Protein AF-A0A858RJ10-F1 (afdb_monomer_lite)

Foldseek 3Di:
DDDDDDDDDDDDDDDDDDDDDDDDDDDDDDDDDDDDDDDDDDDDDDPPPDPDDPPPQDLPDLVSLVVQLVVLPDPPPDDVVVSVVSNLVSLLSNCVHCVPVLLVCLLVDPDLVSLQSSLLSVCVVPVVSSVVSLVVHDLVSQQSHVLSNLLSNCLPPVPVSQVCCCDPPNQDQDCRRNHPCSLVSNCVSCLQPPLVSNLVCCPGHHHPDDSVVSNLVSLLSNLLVPVVVSVCVVCPPPDPDDPLDDLSCLLSLLSNLLSPHPVSVVVVVPDDCWAADPVGDLPIDRSLLSNLLSNCVVPLVSSQVSLVPDDQPDLNSLSVLLNSLLVCLQPPLPSSVVSLVSSVCSDRPVSSLLSLLSNLLNCCVPPVPVLLVVLVVDDLVNSLSSLLSNLLNCCVPPVPVSLVVVVVLCVDPSSVVSPLSSLLNNQFPPHHPDLDACLSVCVSPVVSLVSCDLRNLLSNCLVPVPSSLVSQLVCVVVVHDDCSLLDLRNLLNNCVRPVVCSLVSLLVRPDPVSSLSNLLSNLQNNLLPPVPVLVVSLVVHDPDSSSVSSVVSNVNNVVDDPDDDCPPDDDDDD

Sequence (574 aa):
MRTPAVILISCTAGLAAGWGSAALFKGQEEASPTSTTAAQGSAPLAPRSARPLSSQARLDDVQACKDLIKAAREEDGRHPLLRRFDLERALRRWIELDPQGAFAAAESEQSASLRADLFRMWAELDPRAALDALKRGSGALVRDVANPFFVALMARDPALAAETLKEEPWKSGKHELLGWGFQEAVARAWMKSDPQAAIASLGLAGSLTNPDDGQKEILKEWAKIDFAAAWKYQMTGKPEGQSLILTQADPLLAAGLLAGSKEALAELEALPAEAKSPFGDRFNATPRGETAKCMVDADPAAALKWAESRPEGDPLAKEILAQAASKLASSDPVKALELITESKGAGRSWEDEGVFRESFASLAASDPAKAVEMIASMEPGHRKDAMSGYLTRMFAVDVEGTLDQCRAWLADPEMKKELPEAFAVAFSWGHGAGVRNPGPVLEAFPELDDAVTGYVLATWAKSDPQASAGWIEKRLADGKPVKELEDKGVLSEIAIAEPEFAAEWVTRLADPKVQVAAAKHLAINWGSFNPEATRKWAESLPDGEAKDAAVKGIEFAGKGYPGSSSDLFGTPGP

Secondary structure (DSSP, 8-state):
--PPP------------------------------------------------GGG----SHHHHHHHHHHHHS--S--HHHHHHHHHHHHHHHHHH-HHHHHHHHHH---HHHHHHHHHHHHHH-HHHHHHHHHTS-HHHHHHHHHHHHHHHHHH-HHHHHHHTTSTTTTSSSTTSS-TTHHHHHHHHHTTT-HHHHHHHTTSTT--S-HHHHHHHHHHHHHHH-HHHHHHHHHTTSPSS-S---TTTHHHHHHHHHTT-HHHHHHHHTS-S-B--TT-GGG-B-HHHHHHHHHHHH-HHHHHHHHHTSPTT-HHHHHHHHHHHHHHTTT-HHHHHHHHHHTTS-S-HHHHHHHHHHHHHHHHHH-HHHHHHHHHHS-HHHHHHHHHHHHHHHHHH-HHHHHHHHHHHHHSHHHHHHHHHHHHHHTSTTSSSS----HHHHHH-GGGGGG--HHHHHHHHHH-HHHHHHHHHHHHHTT---GGGTSHHHHHHHHHH-HHHHHHHHHH-SSHHHHHHHHHHHHHHHHHH-HHHHHHHHHHSPSSHHHHHHHHHHHHHHT--SS-STTTS-----

pLDDT: mean 78.09, std 21.1, range [21.28, 97.0]

Organism: NCBI:txid2728835

Radius of gyration: 37.04 Å; chains: 1; bounding box: 113×60×94 Å

Structure (mmCIF, N/CA/C/O backbone):
data_AF-A0A858RJ10-F1
#
_entry.id   AF-A0A858RJ10-F1
#
loop_
_atom_site.group_PDB
_atom_site.id
_atom_site.type_symbol
_atom_site.label_atom_id
_atom_site.label_alt_id
_atom_site.label_comp_id
_atom_site.label_asym_id
_atom_site.label_entity_id
_atom_site.label_seq_id
_atom_site.pdbx_PDB_ins_code
_atom_site.Cartn_x
_atom_site.Cartn_y
_atom_site.Cartn_z
_atom_site.occupancy
_atom_site.B_iso_or_equiv
_atom_site.auth_seq_id
_atom_site.auth_comp_id
_atom_site.auth_asym_id
_atom_site.auth_atom_id
_atom_site.pdbx_PDB_model_num
ATOM 1 N N . MET A 1 1 ? 8.246 -24.160 16.275 1.00 29.52 1 MET A N 1
ATOM 2 C CA . MET A 1 1 ? 8.229 -22.688 16.381 1.00 29.52 1 MET A CA 1
ATOM 3 C C . MET A 1 1 ? 7.300 -22.158 15.301 1.00 29.52 1 MET A C 1
ATOM 5 O O . MET A 1 1 ? 7.640 -22.236 14.131 1.00 29.52 1 MET A O 1
ATOM 9 N N . ARG A 1 2 ? 6.082 -21.764 15.679 1.00 21.28 2 ARG A N 1
ATOM 10 C CA . ARG A 1 2 ? 5.094 -21.103 14.817 1.00 21.28 2 ARG A CA 1
ATOM 11 C C . ARG A 1 2 ? 4.412 -20.049 15.686 1.00 21.28 2 ARG A C 1
ATOM 13 O O . ARG A 1 2 ? 3.804 -20.401 16.691 1.00 21.28 2 ARG A O 1
ATOM 20 N N . THR A 1 3 ? 4.591 -18.784 15.341 1.00 23.17 3 THR A N 1
ATOM 21 C CA . THR A 1 3 ? 3.816 -17.644 15.841 1.00 23.17 3 THR A CA 1
ATOM 22 C C . THR A 1 3 ? 2.387 -17.741 15.292 1.00 23.17 3 THR A C 1
ATOM 24 O O . THR A 1 3 ? 2.242 -17.986 14.092 1.00 23.17 3 THR A O 1
ATOM 27 N N . PRO A 1 4 ? 1.321 -17.588 16.100 1.00 26.27 4 PRO A N 1
ATOM 28 C CA . PRO A 1 4 ? -0.018 -17.429 15.555 1.00 26.27 4 PRO A CA 1
ATOM 29 C C . PRO A 1 4 ? -0.300 -15.948 15.277 1.00 26.27 4 PRO A C 1
ATOM 31 O O . PRO A 1 4 ? 0.019 -15.070 16.078 1.00 26.27 4 PRO A O 1
ATOM 34 N N . ALA A 1 5 ? -0.884 -15.703 14.107 1.00 22.36 5 ALA A N 1
ATOM 35 C CA . ALA A 1 5 ? -1.358 -14.411 13.642 1.00 22.36 5 ALA A CA 1
ATOM 36 C C . ALA A 1 5 ? -2.517 -13.892 14.512 1.00 22.36 5 ALA A C 1
ATOM 38 O O . ALA A 1 5 ? -3.413 -14.648 14.891 1.00 22.36 5 ALA A O 1
ATOM 39 N N . VAL A 1 6 ? -2.494 -12.590 14.799 1.00 24.36 6 VAL A N 1
ATOM 40 C CA . VAL A 1 6 ? -3.585 -11.851 15.442 1.00 24.36 6 VAL A CA 1
ATOM 41 C C . VAL A 1 6 ? -4.701 -11.663 14.413 1.00 24.36 6 VAL A C 1
ATOM 43 O O . VAL A 1 6 ? -4.523 -10.959 13.424 1.00 24.36 6 VAL A O 1
ATOM 46 N N . ILE A 1 7 ? -5.846 -12.309 14.635 1.00 21.75 7 ILE A N 1
ATOM 47 C CA . ILE A 1 7 ? -7.085 -12.064 13.889 1.00 21.75 7 ILE A CA 1
ATOM 48 C C . ILE A 1 7 ? -7.902 -11.059 14.707 1.00 21.75 7 ILE A C 1
ATOM 50 O O . ILE A 1 7 ? -8.427 -11.394 15.768 1.00 21.75 7 ILE A O 1
ATOM 54 N N . LEU A 1 8 ? -7.987 -9.823 14.216 1.00 22.78 8 LEU A N 1
ATOM 55 C CA . LEU A 1 8 ? -8.939 -8.815 14.678 1.00 22.78 8 LEU A CA 1
ATOM 56 C C . LEU A 1 8 ? -10.338 -9.219 14.197 1.00 22.78 8 LEU A C 1
ATOM 58 O O . LEU A 1 8 ? -10.655 -9.099 13.017 1.00 22.78 8 LEU A O 1
ATOM 62 N N . ILE A 1 9 ? -11.170 -9.723 15.107 1.00 23.12 9 ILE A N 1
ATOM 63 C CA . ILE A 1 9 ? -12.597 -9.936 14.847 1.00 23.12 9 ILE A CA 1
ATOM 64 C C . ILE A 1 9 ? -13.327 -8.648 15.229 1.00 23.12 9 ILE A C 1
ATOM 66 O O . ILE A 1 9 ? -13.448 -8.327 16.412 1.00 23.12 9 ILE A O 1
ATOM 70 N N . SER A 1 10 ? -13.820 -7.915 14.230 1.00 22.67 10 SER A N 1
ATOM 71 C CA . SER A 1 10 ? -14.829 -6.882 14.444 1.00 22.67 10 SER A CA 1
ATOM 72 C C . SER A 1 10 ? -16.179 -7.559 14.700 1.00 22.67 10 SER A C 1
ATOM 74 O O . SER A 1 10 ? -16.673 -8.345 13.896 1.00 22.67 10 SER A O 1
ATOM 76 N N . CYS A 1 11 ? -16.780 -7.267 15.851 1.00 22.94 11 CYS A N 1
ATOM 77 C CA . CYS A 1 11 ? -18.176 -7.589 16.128 1.00 22.94 11 CYS A CA 1
ATOM 78 C C . CYS A 1 11 ? -18.882 -6.306 16.565 1.00 22.94 11 CYS A C 1
ATOM 80 O O . CYS A 1 11 ? -18.719 -5.832 17.689 1.00 22.94 11 CYS A O 1
ATOM 82 N N . THR A 1 12 ? -19.664 -5.741 15.650 1.00 26.17 12 THR A N 1
ATOM 83 C CA . THR A 1 12 ? -20.635 -4.672 15.881 1.00 26.17 12 THR A CA 1
ATOM 84 C C . THR A 1 12 ? -21.983 -5.266 16.304 1.00 26.17 12 THR A C 1
ATOM 86 O O . THR A 1 12 ? -22.599 -6.006 15.548 1.00 26.17 12 THR A O 1
ATOM 89 N N . ALA A 1 13 ? -22.432 -4.934 17.519 1.00 23.55 13 ALA A N 1
ATOM 90 C CA . ALA A 1 13 ? -23.823 -4.869 18.016 1.00 23.55 13 ALA A CA 1
ATOM 91 C C . ALA A 1 13 ? -23.725 -4.656 19.543 1.00 23.55 13 ALA A C 1
ATOM 93 O O . ALA A 1 13 ? -22.997 -5.384 20.204 1.00 23.55 13 ALA A O 1
ATOM 94 N N . GLY A 1 14 ? -24.341 -3.696 20.231 1.00 23.08 14 GLY A N 1
ATOM 95 C CA . GLY A 1 14 ? -25.515 -2.859 19.995 1.00 23.08 14 GLY A CA 1
ATOM 96 C C . GLY A 1 14 ? -26.311 -2.865 21.312 1.00 23.08 14 GLY A C 1
ATOM 97 O O . GLY A 1 14 ? -26.644 -3.954 21.762 1.00 23.08 14 GLY A O 1
ATOM 98 N N . LEU A 1 15 ? -26.525 -1.699 21.952 1.00 23.39 15 LEU A N 1
ATOM 99 C CA . LEU A 1 15 ? -27.526 -1.365 23.008 1.00 23.39 15 LEU A CA 1
ATOM 100 C C . LEU A 1 15 ? -27.187 0.044 23.575 1.00 23.39 15 LEU A C 1
ATOM 102 O O . LEU A 1 15 ? -26.184 0.202 24.264 1.00 23.39 15 LEU A O 1
ATOM 106 N N . ALA A 1 16 ? -27.784 1.121 23.035 1.00 24.91 16 ALA A N 1
ATOM 107 C CA . ALA A 1 16 ? -28.979 1.858 23.522 1.00 24.91 16 ALA A CA 1
ATOM 108 C C . ALA A 1 16 ? -28.756 2.569 24.886 1.00 24.91 16 ALA A C 1
ATOM 110 O O . ALA A 1 16 ? -28.567 1.905 25.898 1.00 24.91 16 ALA A O 1
ATOM 111 N N . ALA A 1 17 ? -28.597 3.905 24.951 1.00 26.77 17 ALA A N 1
ATOM 112 C CA . ALA A 1 17 ? -29.660 4.937 25.039 1.00 26.77 17 ALA A CA 1
ATOM 113 C C . ALA A 1 17 ? -30.788 4.537 26.013 1.00 26.77 17 ALA A C 1
ATOM 115 O O . ALA A 1 17 ? -31.374 3.477 25.854 1.00 26.77 17 ALA A O 1
ATOM 116 N N . GLY A 1 18 ? -31.220 5.277 27.029 1.00 25.23 18 GLY A N 1
ATOM 117 C CA . GLY A 1 18 ? -31.077 6.663 27.467 1.00 25.23 18 GLY A CA 1
ATOM 118 C C . GLY A 1 18 ? -32.297 6.889 28.379 1.00 25.23 18 GLY A C 1
ATOM 119 O O . GLY A 1 18 ? -33.404 6.516 28.001 1.00 25.23 18 GLY A O 1
ATOM 120 N N . TRP A 1 19 ? -32.118 7.375 29.608 1.00 22.08 19 TRP A N 1
ATOM 121 C CA . TRP A 1 19 ? -33.226 7.604 30.549 1.00 22.08 19 TRP A CA 1
ATOM 122 C C . TRP A 1 19 ? -33.520 9.101 30.634 1.00 22.08 19 TRP A C 1
ATOM 124 O O . TRP A 1 19 ? -32.643 9.886 30.982 1.00 22.08 19 TRP A O 1
ATOM 134 N N . GLY A 1 20 ? -34.761 9.480 30.327 1.00 23.38 20 GLY A N 1
ATOM 135 C CA . GLY A 1 20 ? -35.236 10.858 30.394 1.00 23.38 20 GLY A CA 1
ATOM 136 C C . GLY A 1 20 ? -36.762 10.953 30.392 1.00 23.38 20 GLY A C 1
ATOM 137 O O . GLY A 1 20 ? -37.367 11.116 29.345 1.00 23.38 20 GLY A O 1
ATOM 138 N N . SER A 1 21 ? -37.317 10.892 31.603 1.00 24.97 21 SER A N 1
ATOM 139 C CA . SER A 1 21 ? -38.508 11.595 32.114 1.00 24.97 21 SER A CA 1
ATOM 140 C C . SER A 1 21 ? -39.939 11.292 31.626 1.00 24.97 21 SER A C 1
ATOM 142 O O . SER A 1 21 ? -40.267 11.162 30.455 1.00 24.97 21 SER A O 1
ATOM 144 N N . ALA A 1 22 ? -40.795 11.237 32.650 1.00 24.56 22 ALA A N 1
ATOM 145 C CA . ALA A 1 22 ? -42.207 10.892 32.730 1.00 24.56 22 ALA A CA 1
ATOM 146 C C . ALA A 1 22 ? -43.238 11.880 32.131 1.00 24.56 22 ALA A C 1
ATOM 148 O O . ALA A 1 22 ? -43.023 13.087 32.090 1.00 24.56 22 ALA A O 1
ATOM 149 N N . ALA A 1 23 ? -44.429 11.293 31.921 1.00 25.61 23 ALA A N 1
ATOM 150 C CA . ALA A 1 23 ? -45.795 11.817 32.099 1.00 25.61 23 ALA A CA 1
ATOM 151 C C . ALA A 1 23 ? -46.463 12.615 30.959 1.00 25.61 23 ALA A C 1
ATOM 153 O O . ALA A 1 23 ? -46.126 13.765 30.714 1.00 25.61 23 ALA A O 1
ATOM 154 N N . LEU A 1 24 ? -47.560 12.068 30.401 1.00 24.11 24 LEU A N 1
ATOM 155 C CA . LEU A 1 24 ? -48.937 12.502 30.713 1.00 24.11 24 LEU A CA 1
ATOM 156 C C . LEU A 1 24 ? -50.022 11.676 29.979 1.00 24.11 24 LEU A C 1
ATOM 158 O O . LEU A 1 24 ? -49.868 11.223 28.853 1.00 24.11 24 LEU A O 1
ATOM 162 N N . PHE A 1 25 ? -51.128 11.514 30.701 1.00 22.20 25 PHE A N 1
ATOM 163 C CA . PHE A 1 25 ? -52.436 10.917 30.404 1.00 22.20 25 PHE A CA 1
ATOM 164 C C . PHE A 1 25 ? -53.111 11.325 29.072 1.00 22.20 25 PHE A C 1
ATOM 166 O O . PHE A 1 25 ? -53.244 12.517 28.809 1.00 22.20 25 PHE A O 1
ATOM 173 N N . LYS A 1 26 ? -53.746 10.368 28.372 1.00 24.48 26 LYS A N 1
ATOM 174 C CA . LYS A 1 26 ? -55.220 10.206 28.210 1.00 24.48 26 LYS A CA 1
ATOM 175 C C . LYS A 1 26 ? -55.523 9.158 27.131 1.00 24.48 26 LYS A C 1
ATOM 177 O O . LYS A 1 26 ? -54.857 9.111 26.107 1.00 24.48 26 LYS A O 1
ATOM 182 N N . GLY A 1 27 ? -56.504 8.302 27.412 1.00 23.50 27 GLY A N 1
ATOM 183 C CA . GLY A 1 27 ? -56.839 7.146 26.585 1.00 23.50 27 GLY A CA 1
ATOM 184 C C . GLY A 1 27 ? -57.765 7.436 25.413 1.00 23.50 27 GLY A C 1
ATOM 185 O O . GLY A 1 27 ? -58.259 8.548 25.270 1.00 23.50 27 GLY A O 1
ATOM 186 N N . GLN A 1 28 ? -58.035 6.383 24.646 1.00 24.23 28 GLN A N 1
ATOM 187 C CA . GLN A 1 28 ? -59.287 6.183 23.931 1.00 24.23 28 GLN A CA 1
ATOM 188 C C . GLN A 1 28 ? -59.486 4.691 23.640 1.00 24.23 28 GLN A C 1
ATOM 190 O O . GLN A 1 28 ? -58.552 3.976 23.279 1.00 24.23 28 GLN A O 1
ATOM 195 N N . GLU A 1 29 ? -60.719 4.253 23.882 1.00 23.12 29 GLU A N 1
ATOM 196 C CA . GLU A 1 29 ? -61.328 3.019 23.398 1.00 23.12 29 GLU A CA 1
ATOM 197 C C . GLU A 1 29 ? -61.286 2.968 21.864 1.00 23.12 29 GLU A C 1
ATOM 199 O O . GLU A 1 29 ? -61.443 4.001 21.223 1.00 23.12 29 GLU A O 1
ATOM 204 N N . GLU A 1 30 ? -61.111 1.780 21.279 1.00 24.62 30 GLU A N 1
ATOM 205 C CA . GLU A 1 30 ? -62.138 1.123 20.450 1.00 24.62 30 GLU A CA 1
ATOM 206 C C . GLU A 1 30 ? -61.581 -0.052 19.620 1.00 24.62 30 GLU A C 1
ATOM 208 O O . GLU A 1 30 ? -60.498 -0.006 19.045 1.00 24.62 30 GLU A O 1
ATOM 213 N N . ALA A 1 31 ? -62.425 -1.086 19.554 1.00 25.12 31 ALA A N 1
ATOM 214 C CA . ALA A 1 31 ? -62.632 -2.030 18.456 1.00 25.12 31 ALA A CA 1
ATOM 215 C C . ALA A 1 31 ? -61.519 -3.024 18.049 1.00 25.12 31 ALA A C 1
ATOM 217 O O . ALA A 1 31 ? -60.597 -2.746 17.289 1.00 25.12 31 ALA A O 1
ATOM 218 N N . SER A 1 32 ? -61.755 -4.286 18.430 1.00 23.97 32 SER A N 1
ATOM 219 C CA . SER A 1 32 ? -61.377 -5.464 17.634 1.00 23.97 32 SER A CA 1
ATOM 220 C C . SER A 1 32 ? -62.085 -5.464 16.263 1.00 23.97 32 SER A C 1
ATOM 222 O O . SER A 1 32 ? -63.113 -4.803 16.107 1.00 23.97 32 SER A O 1
ATOM 224 N N . PRO A 1 33 ? -61.635 -6.299 15.305 1.00 31.80 33 PRO A N 1
ATOM 225 C CA . PRO A 1 33 ? -62.393 -7.538 15.116 1.00 31.80 33 PRO A CA 1
ATOM 226 C C . PRO A 1 33 ? -61.543 -8.787 14.796 1.00 31.80 33 PRO A C 1
ATOM 228 O O . PRO A 1 33 ? -60.660 -8.792 13.948 1.00 31.80 33 PRO A O 1
ATOM 231 N N . THR A 1 34 ? -61.889 -9.862 15.508 1.00 25.53 34 THR A N 1
ATOM 232 C CA . THR A 1 34 ? -62.089 -11.250 15.050 1.00 25.53 34 THR A CA 1
ATOM 233 C C . THR A 1 34 ? -61.221 -11.833 13.924 1.00 25.53 34 THR A C 1
ATOM 235 O O . THR A 1 34 ? -61.399 -11.506 12.754 1.00 25.53 34 THR A O 1
ATOM 238 N N . SER A 1 35 ? -60.522 -12.929 14.231 1.00 26.28 35 SER A N 1
ATOM 239 C CA . SER A 1 35 ? -60.762 -14.178 13.494 1.00 26.28 35 SER A CA 1
ATOM 240 C C . SER A 1 35 ? -60.535 -15.405 14.381 1.00 26.28 35 SER A C 1
ATOM 242 O O . SER A 1 35 ? -59.590 -15.504 15.159 1.00 26.28 35 SER A O 1
ATOM 244 N N . THR A 1 36 ? -61.509 -16.298 14.290 1.00 25.34 36 THR A N 1
ATOM 245 C CA . THR A 1 36 ? -61.700 -17.532 15.041 1.00 25.34 36 THR A CA 1
ATOM 246 C C . THR A 1 36 ? -60.971 -18.673 14.340 1.00 25.34 36 THR A C 1
ATOM 248 O O . THR A 1 36 ? -61.189 -18.884 13.149 1.00 25.34 36 THR A O 1
ATOM 251 N N . THR A 1 37 ? -60.210 -19.500 15.057 1.00 27.81 37 THR A N 1
ATOM 252 C CA . THR A 1 37 ? -60.074 -20.922 14.693 1.00 27.81 37 THR A CA 1
ATOM 253 C C . THR A 1 37 ? -59.898 -21.767 15.952 1.00 27.81 37 THR A C 1
ATOM 255 O O . THR A 1 37 ? -59.220 -21.379 16.899 1.00 27.81 37 THR A O 1
ATOM 258 N N . ALA A 1 38 ? -60.623 -22.880 15.981 1.00 28.36 38 ALA A N 1
ATOM 259 C CA . ALA A 1 38 ? -60.980 -23.644 17.161 1.00 28.36 38 ALA A CA 1
ATOM 260 C C . ALA A 1 38 ? -59.946 -24.710 17.578 1.00 28.36 38 ALA A C 1
ATOM 262 O O . ALA A 1 38 ? -59.343 -25.374 16.743 1.00 28.36 38 ALA A O 1
ATOM 263 N N . ALA A 1 39 ? -59.838 -24.855 18.903 1.00 27.84 39 ALA A N 1
ATOM 264 C CA . ALA A 1 39 ? -59.723 -26.055 19.740 1.00 27.84 39 ALA A CA 1
ATOM 265 C C . ALA A 1 39 ? -59.071 -27.350 19.209 1.00 27.84 39 ALA A C 1
ATOM 267 O O . ALA A 1 39 ? -59.611 -27.995 18.318 1.00 27.84 39 ALA A O 1
ATOM 268 N N . GLN A 1 40 ? -58.092 -27.851 19.978 1.00 28.56 40 GLN A N 1
ATOM 269 C CA . GLN A 1 40 ? -58.024 -29.242 20.463 1.00 28.56 40 GLN A CA 1
ATOM 270 C C . GLN A 1 40 ? -57.313 -29.276 21.840 1.00 28.56 40 GLN A C 1
ATOM 272 O O . GLN A 1 40 ? -56.265 -28.659 22.014 1.00 28.56 40 GLN A O 1
ATOM 277 N N . GLY A 1 41 ? -57.933 -29.936 22.834 1.00 26.30 41 GLY A N 1
ATOM 278 C CA . GLY A 1 41 ? -57.387 -30.184 24.186 1.00 26.30 41 GLY A CA 1
ATOM 279 C C . GLY A 1 41 ? -56.197 -31.161 24.168 1.00 26.30 41 GLY A C 1
ATOM 280 O O . GLY A 1 41 ? -55.888 -31.730 23.132 1.00 26.30 41 GLY A O 1
ATOM 281 N N . SER A 1 42 ? -55.466 -31.450 25.246 1.00 26.12 42 SER A N 1
ATOM 282 C CA . SER A 1 42 ? -55.833 -31.533 26.661 1.00 26.12 42 SER A CA 1
ATOM 283 C C . SER A 1 42 ? -54.554 -31.693 27.505 1.00 26.12 42 SER A C 1
ATOM 285 O O . SER A 1 42 ? -53.706 -32.494 27.128 1.00 26.12 42 SER A O 1
ATOM 287 N N . ALA A 1 43 ? -54.443 -31.006 28.650 1.00 29.28 43 ALA A N 1
ATOM 288 C CA . ALA A 1 43 ? -53.913 -31.513 29.935 1.00 29.28 43 ALA A CA 1
ATOM 289 C C . ALA A 1 43 ? -53.794 -30.347 30.943 1.00 29.28 43 ALA A C 1
ATOM 291 O O . ALA A 1 43 ? -53.316 -29.273 30.568 1.00 29.28 43 ALA A O 1
ATOM 292 N N . PRO A 1 44 ? -54.208 -30.512 32.213 1.00 28.97 44 PRO A N 1
ATOM 293 C CA . PRO A 1 44 ? -54.138 -29.440 33.194 1.00 28.97 44 PRO A CA 1
ATOM 294 C C . PRO A 1 44 ? -52.684 -29.256 33.636 1.00 28.97 44 PRO A C 1
ATOM 296 O O . PRO A 1 44 ? -52.101 -30.122 34.288 1.00 28.97 44 PRO A O 1
ATOM 299 N N . LEU A 1 45 ? -52.094 -28.111 33.295 1.00 28.95 45 LEU A N 1
ATOM 300 C CA . LEU A 1 45 ? -50.892 -27.641 33.969 1.00 28.95 45 LEU A CA 1
ATOM 301 C C . LEU A 1 45 ? -51.235 -27.484 35.455 1.00 28.95 45 LEU A C 1
ATOM 303 O O . LEU A 1 45 ? -52.088 -26.675 35.822 1.00 28.95 45 LEU A O 1
ATOM 307 N N . ALA A 1 46 ? -50.576 -28.287 36.293 1.00 29.77 46 ALA A N 1
ATOM 308 C CA . ALA A 1 46 ? -50.506 -28.091 37.736 1.00 29.77 46 ALA A CA 1
ATOM 309 C C . ALA A 1 46 ? -50.247 -26.604 38.041 1.00 29.77 46 ALA A C 1
ATOM 311 O O . ALA A 1 46 ? -49.569 -25.943 37.244 1.00 29.77 46 ALA A O 1
ATOM 312 N N . PRO A 1 47 ? -50.765 -26.052 39.155 1.00 27.77 47 PRO A N 1
ATOM 313 C CA . PRO A 1 47 ? -50.609 -24.636 39.435 1.00 27.77 47 PRO A CA 1
ATOM 314 C C . PRO A 1 47 ? -49.114 -24.331 39.482 1.00 27.77 47 PRO A C 1
ATOM 316 O O . PRO A 1 47 ? -48.412 -24.745 40.403 1.00 27.77 47 PRO A O 1
ATOM 319 N N . ARG A 1 48 ? -48.619 -23.622 38.458 1.00 33.06 48 ARG A N 1
ATOM 320 C CA . ARG A 1 48 ? -47.344 -22.920 38.533 1.00 33.06 48 ARG A CA 1
ATOM 321 C C . ARG A 1 48 ? -47.494 -22.014 39.737 1.00 33.06 48 ARG A C 1
ATOM 323 O O . ARG A 1 48 ? -48.206 -21.015 39.672 1.00 33.06 48 ARG A O 1
ATOM 330 N N . SER A 1 49 ? -46.884 -22.418 40.846 1.00 30.88 49 SER A N 1
ATOM 331 C CA . SER A 1 49 ? -46.699 -21.574 42.008 1.00 30.88 49 SER A CA 1
ATOM 332 C C . SER A 1 49 ? -46.133 -20.261 41.491 1.00 30.88 49 SER A C 1
ATOM 334 O O . SER A 1 49 ? -44.990 -20.207 41.029 1.00 30.88 49 SER A O 1
ATOM 336 N N . ALA A 1 50 ? -46.962 -19.225 41.497 1.00 35.56 50 ALA A N 1
ATOM 337 C CA . ALA A 1 50 ? -46.506 -17.871 41.315 1.00 35.56 50 ALA A CA 1
ATOM 338 C C . ALA A 1 50 ? -45.449 -17.627 42.399 1.00 35.56 50 ALA A C 1
ATOM 340 O O . ALA A 1 50 ? -45.776 -17.550 43.580 1.00 35.56 50 ALA A O 1
ATOM 341 N N . ARG A 1 51 ? -44.175 -17.555 42.010 1.00 35.09 51 ARG A N 1
ATOM 342 C CA . ARG A 1 51 ? -43.172 -16.798 42.758 1.00 35.09 51 ARG A CA 1
ATOM 343 C C . ARG A 1 51 ? -43.071 -15.442 42.071 1.00 35.09 51 ARG A C 1
ATOM 345 O O . ARG A 1 51 ? -42.432 -15.359 41.022 1.00 35.09 51 ARG A O 1
ATOM 352 N N . PRO A 1 52 ? -43.713 -14.386 42.591 1.00 35.59 52 PRO A N 1
ATOM 353 C CA . PRO A 1 52 ? -43.455 -13.046 42.108 1.00 35.59 52 PRO A CA 1
ATOM 354 C C . PRO A 1 52 ? -42.125 -12.536 42.692 1.00 35.59 52 PRO A C 1
ATOM 356 O O . PRO A 1 52 ? -41.880 -12.671 43.887 1.00 35.59 52 PRO A O 1
ATOM 359 N N . LEU A 1 53 ? -41.345 -11.877 41.826 1.00 40.53 53 LEU A N 1
ATOM 360 C CA . LEU A 1 53 ? -40.450 -10.740 42.105 1.00 40.53 53 LEU A CA 1
ATOM 361 C C . LEU A 1 53 ? -39.106 -11.016 42.816 1.00 40.53 53 LEU A C 1
ATOM 363 O O . LEU A 1 53 ? -38.947 -10.743 44.003 1.00 40.53 53 LEU A O 1
ATOM 367 N N . SER A 1 54 ? -38.068 -11.394 42.052 1.00 51.38 54 SER A N 1
ATOM 368 C CA . SER A 1 54 ? -36.671 -11.346 42.539 1.00 51.38 54 SER A CA 1
ATOM 369 C C . SER A 1 54 ? -36.168 -9.918 42.814 1.00 51.38 54 SER A C 1
ATOM 371 O O . SER A 1 54 ? -35.253 -9.728 43.608 1.00 51.38 54 SER A O 1
ATOM 373 N N . SER A 1 55 ? -36.818 -8.888 42.259 1.00 48.97 55 SER A N 1
ATOM 374 C CA . SER A 1 55 ? -36.402 -7.489 42.421 1.00 48.97 55 SER A CA 1
ATOM 375 C C . SER A 1 55 ? -36.660 -6.893 43.816 1.00 48.97 55 SER A C 1
ATOM 377 O O . SER A 1 55 ? -36.087 -5.853 44.140 1.00 48.97 55 SER A O 1
ATOM 379 N N . GLN A 1 56 ? -37.458 -7.541 44.676 1.00 56.88 56 GLN A N 1
ATOM 380 C CA . GLN A 1 56 ? -37.829 -7.030 46.009 1.00 56.88 56 GLN A CA 1
ATOM 381 C C . GLN A 1 56 ? -37.238 -7.812 47.190 1.00 56.88 56 GLN A C 1
ATOM 383 O O . GLN A 1 56 ? -37.534 -7.474 48.338 1.00 56.88 56 GLN A O 1
ATOM 388 N N . ALA A 1 57 ? -36.394 -8.823 46.950 1.00 64.94 57 ALA A N 1
ATOM 389 C CA . ALA A 1 57 ? -35.741 -9.540 48.042 1.00 64.94 57 ALA A CA 1
ATOM 390 C C . ALA A 1 57 ? -34.957 -8.548 48.919 1.00 64.94 57 ALA A C 1
ATOM 392 O O . ALA A 1 57 ? -34.134 -7.763 48.424 1.00 64.94 57 ALA A O 1
ATOM 393 N N . ARG A 1 58 ? -35.270 -8.537 50.218 1.00 76.19 58 ARG A N 1
ATOM 394 C CA . ARG A 1 58 ? -34.519 -7.765 51.203 1.00 76.19 58 ARG A CA 1
ATOM 395 C C . ARG A 1 58 ? -33.220 -8.503 51.497 1.00 76.19 58 ARG A C 1
ATOM 397 O O . ARG A 1 58 ? -33.232 -9.685 51.824 1.00 76.19 58 ARG A O 1
ATOM 404 N N . LEU A 1 59 ? -32.107 -7.801 51.330 1.00 85.88 59 LEU A N 1
ATOM 405 C CA . LEU A 1 59 ? -30.759 -8.314 51.558 1.00 85.88 59 LEU A CA 1
ATOM 406 C C . LEU A 1 59 ? -30.285 -7.820 52.928 1.00 85.88 59 LEU A C 1
ATOM 408 O O . LEU A 1 59 ? -29.373 -6.994 53.043 1.00 85.88 59 LEU A O 1
ATOM 412 N N . ASP A 1 60 ? -31.021 -8.260 53.947 1.00 86.06 60 ASP A N 1
ATOM 413 C CA . ASP A 1 60 ? -30.882 -7.780 55.323 1.00 86.06 60 ASP A CA 1
ATOM 414 C C . ASP A 1 60 ? -29.707 -8.460 56.047 1.00 86.06 60 ASP A C 1
ATOM 416 O O . ASP A 1 60 ? -29.133 -7.872 56.961 1.00 86.06 60 ASP A O 1
ATOM 420 N N . ASP A 1 61 ? -29.304 -9.653 55.599 1.00 91.25 61 ASP A N 1
ATOM 421 C CA . ASP A 1 61 ? -28.185 -10.417 56.148 1.00 91.25 61 ASP A CA 1
ATOM 422 C C . ASP A 1 61 ? -27.324 -11.098 55.062 1.00 91.25 61 ASP A C 1
ATOM 424 O O . ASP A 1 61 ? -27.637 -11.103 53.864 1.00 91.25 61 ASP A O 1
ATOM 428 N N . VAL A 1 62 ? -26.194 -11.667 55.496 1.00 91.56 62 VAL A N 1
ATOM 429 C CA . VAL A 1 62 ? -25.215 -12.341 54.628 1.00 91.56 62 VAL A CA 1
ATOM 430 C C . VAL A 1 62 ? -25.797 -13.591 53.960 1.00 91.56 62 VAL A C 1
ATOM 432 O O . VAL A 1 62 ? -25.436 -13.900 52.823 1.00 91.56 62 VAL A O 1
ATOM 435 N N . GLN A 1 63 ? -26.693 -14.320 54.630 1.00 90.69 63 GLN A N 1
ATOM 436 C CA . GLN A 1 63 ? -27.252 -15.558 54.088 1.00 90.69 63 GLN A CA 1
ATOM 437 C C . GLN A 1 63 ? -28.214 -15.259 52.935 1.00 90.69 63 GLN A C 1
ATOM 439 O O . GLN A 1 63 ? -28.108 -15.883 51.881 1.00 90.69 63 GLN A O 1
ATOM 444 N N . ALA A 1 64 ? -29.055 -14.234 53.079 1.00 90.50 64 ALA A N 1
ATOM 445 C CA . ALA A 1 64 ? -29.926 -13.745 52.016 1.00 90.50 64 ALA A CA 1
ATOM 446 C C . ALA A 1 64 ? -29.129 -13.324 50.768 1.00 90.50 64 ALA A C 1
ATOM 448 O O . ALA A 1 64 ? -29.549 -13.586 49.638 1.00 90.50 64 ALA A O 1
ATOM 449 N N . CYS A 1 65 ? -27.947 -12.725 50.955 1.00 91.31 65 CYS A N 1
ATOM 450 C CA . CYS A 1 65 ? -27.049 -12.393 49.849 1.00 91.31 65 CYS A CA 1
ATOM 451 C C . CYS A 1 65 ? -26.507 -13.650 49.152 1.00 91.31 65 CYS A C 1
ATOM 453 O O . CYS A 1 65 ? -26.566 -13.741 47.926 1.00 91.31 65 CYS A O 1
ATOM 455 N N . LYS A 1 66 ? -26.025 -14.641 49.912 1.00 91.19 66 LYS A N 1
ATOM 456 C CA . LYS A 1 66 ? -25.512 -15.911 49.364 1.00 91.19 66 LYS A CA 1
ATOM 457 C C . LYS A 1 66 ? -26.580 -16.687 48.595 1.00 91.19 66 LYS A C 1
ATOM 459 O O . LYS A 1 66 ? -26.297 -17.212 47.517 1.00 91.19 66 LYS A O 1
ATOM 464 N N . ASP A 1 67 ? -27.804 -16.715 49.111 1.00 90.69 67 ASP A N 1
ATOM 465 C CA . ASP A 1 67 ? -28.933 -17.384 48.466 1.00 90.69 67 ASP A CA 1
ATOM 466 C C . ASP A 1 67 ? -29.289 -16.709 47.135 1.00 90.69 67 ASP A C 1
ATOM 468 O O . ASP A 1 67 ? -29.511 -17.397 46.134 1.00 90.69 67 ASP A O 1
ATOM 472 N N . LEU A 1 68 ? -29.270 -15.369 47.085 1.00 90.75 68 LEU A N 1
ATOM 473 C CA . LEU A 1 68 ? -29.517 -14.630 45.847 1.00 90.75 68 LEU A CA 1
ATOM 474 C C . LEU A 1 68 ? -28.385 -14.811 44.826 1.00 90.75 68 LEU A C 1
ATOM 476 O O . LEU A 1 68 ? -28.672 -14.996 43.645 1.00 90.75 68 LEU A O 1
ATOM 480 N N . ILE A 1 69 ? -27.120 -14.834 45.260 1.00 91.06 69 ILE A N 1
ATOM 481 C CA . ILE A 1 69 ? -25.969 -15.140 44.389 1.00 91.06 69 ILE A CA 1
ATOM 482 C C . ILE A 1 69 ? -26.128 -16.527 43.767 1.00 91.06 69 ILE A C 1
ATOM 484 O O . ILE A 1 69 ? -25.948 -16.690 42.561 1.00 91.06 69 ILE A O 1
ATOM 488 N N . LYS A 1 70 ? -26.497 -17.532 44.570 1.00 90.19 70 LYS A N 1
ATOM 489 C CA . LYS A 1 70 ? -26.738 -18.891 44.077 1.00 90.19 70 LYS A CA 1
ATOM 490 C C . LYS A 1 70 ? -27.884 -18.915 43.062 1.00 90.19 70 LYS A C 1
ATOM 492 O O . LYS A 1 70 ? -27.702 -19.424 41.960 1.00 90.19 70 LYS A O 1
ATOM 497 N N . ALA A 1 71 ? -29.019 -18.301 43.392 1.00 88.44 71 ALA A N 1
ATOM 498 C CA . ALA A 1 71 ? -30.183 -18.249 42.510 1.00 88.44 71 ALA A CA 1
ATOM 499 C C . ALA A 1 71 ? -29.911 -17.490 41.200 1.00 88.44 71 ALA A C 1
ATOM 501 O O . ALA A 1 71 ? -30.412 -17.871 40.149 1.00 88.44 71 ALA A O 1
ATOM 502 N N . ALA A 1 72 ? -29.113 -16.420 41.233 1.00 88.44 72 ALA A N 1
ATOM 503 C CA . ALA A 1 72 ? -28.734 -15.662 40.040 1.00 88.44 72 ALA A CA 1
ATOM 504 C C . ALA A 1 72 ? -27.832 -16.464 39.082 1.00 88.44 72 ALA A C 1
ATOM 506 O O . ALA A 1 72 ? -27.809 -16.190 37.882 1.00 88.44 72 ALA A O 1
ATOM 507 N N . ARG A 1 73 ? -27.102 -17.458 39.599 1.00 87.50 73 ARG A N 1
ATOM 508 C CA . ARG A 1 73 ? -26.219 -18.334 38.814 1.00 87.50 73 ARG A CA 1
ATOM 509 C C . ARG A 1 73 ? -26.941 -19.539 38.217 1.00 87.50 73 ARG A C 1
ATOM 511 O O . ARG A 1 73 ? -26.442 -20.115 37.254 1.00 87.50 73 ARG A O 1
ATOM 518 N N . GLU A 1 74 ? -28.089 -19.916 38.767 1.00 87.12 74 GLU A N 1
ATOM 519 C CA . GLU A 1 74 ? -28.905 -21.002 38.235 1.00 87.12 74 GLU A CA 1
ATOM 520 C C . GLU A 1 74 ? -29.603 -20.570 36.934 1.00 87.12 74 GLU A C 1
ATOM 522 O O . GLU A 1 74 ? -29.955 -19.403 36.716 1.00 87.12 74 GLU A O 1
ATOM 527 N N . GLU A 1 75 ? -29.751 -21.517 36.013 1.00 78.38 75 GLU A N 1
ATOM 528 C CA . GLU A 1 75 ? -30.470 -21.297 34.765 1.00 78.38 75 GLU A CA 1
ATOM 529 C C . GLU A 1 75 ? -31.962 -21.530 35.018 1.00 78.38 75 GLU A C 1
ATOM 531 O O . GLU A 1 75 ? -32.451 -22.655 35.032 1.00 78.38 75 GLU A O 1
ATOM 536 N N . ASP A 1 76 ? -32.678 -20.441 35.298 1.00 79.25 76 ASP A N 1
ATOM 537 C CA . ASP A 1 76 ? -34.068 -20.460 35.773 1.00 79.25 76 ASP A CA 1
ATOM 538 C C . ASP A 1 76 ? -35.060 -19.812 34.789 1.00 79.25 76 ASP A C 1
ATOM 540 O O . ASP A 1 76 ? -36.204 -19.509 35.134 1.00 79.25 76 ASP A O 1
ATOM 544 N N . GLY A 1 77 ? -34.618 -19.586 33.547 1.00 81.06 77 GLY A N 1
ATOM 545 C CA . GLY A 1 77 ? -35.406 -18.954 32.489 1.00 81.06 77 GLY A CA 1
ATOM 546 C C . GLY A 1 77 ? -35.519 -17.427 32.589 1.00 81.06 77 GLY A C 1
ATOM 547 O O . GLY A 1 77 ? -36.151 -16.820 31.723 1.00 81.06 77 GLY A O 1
ATOM 548 N N . ARG A 1 78 ? -34.911 -16.772 33.595 1.00 82.38 78 ARG A N 1
ATOM 549 C CA . ARG A 1 78 ? -34.848 -15.301 33.659 1.00 82.38 78 ARG A CA 1
ATOM 550 C C . ARG A 1 78 ? -33.851 -14.729 32.652 1.00 82.38 78 ARG A C 1
ATOM 552 O O . ARG A 1 78 ? -32.794 -15.303 32.378 1.00 82.38 78 ARG A O 1
ATOM 559 N N . HIS A 1 79 ? -34.164 -13.528 32.159 1.00 85.25 79 HIS A N 1
ATOM 560 C CA . HIS A 1 79 ? -33.300 -12.794 31.236 1.00 85.25 79 HIS A CA 1
ATOM 561 C C . HIS A 1 79 ? -31.885 -12.613 31.829 1.00 85.25 79 HIS A C 1
ATOM 563 O O . HIS A 1 79 ? -31.774 -12.201 32.990 1.00 85.25 79 HIS A O 1
ATOM 569 N N . PRO A 1 80 ? -30.799 -12.857 31.067 1.00 85.31 80 PRO A N 1
ATOM 570 C CA . PRO A 1 80 ? -29.426 -12.772 31.575 1.00 85.31 80 PRO A CA 1
ATOM 571 C C . PRO A 1 80 ? -29.082 -11.443 32.265 1.00 85.31 80 PRO A C 1
ATOM 573 O O . PRO A 1 80 ? -28.424 -11.445 33.301 1.00 85.31 80 PRO A O 1
ATOM 576 N N . LEU A 1 81 ? -29.583 -10.312 31.750 1.00 83.94 81 LEU A N 1
ATOM 577 C CA . LEU A 1 81 ? -29.362 -8.994 32.369 1.00 83.94 81 LEU A CA 1
ATOM 578 C C . LEU A 1 81 ? -29.976 -8.871 33.772 1.00 83.94 81 LEU A C 1
ATOM 580 O O . LEU A 1 81 ? -29.374 -8.253 34.641 1.00 83.94 81 LEU A O 1
ATOM 584 N N . LEU A 1 82 ? -31.146 -9.474 34.012 1.00 86.00 82 LEU A N 1
ATOM 585 C CA . LEU A 1 82 ? -31.789 -9.439 35.330 1.00 86.00 82 LEU A CA 1
ATOM 586 C C . LEU A 1 82 ? -31.026 -10.300 36.337 1.00 86.00 82 LEU A C 1
ATOM 588 O O . LEU A 1 82 ? -30.831 -9.891 37.476 1.00 86.00 82 LEU A O 1
ATOM 592 N N . ARG A 1 83 ? -30.545 -11.469 35.901 1.00 88.19 83 ARG A N 1
ATOM 593 C CA . ARG A 1 83 ? -29.697 -12.332 36.733 1.00 88.19 83 ARG A CA 1
ATOM 594 C C . ARG A 1 83 ? -28.386 -11.638 37.097 1.00 88.19 83 ARG A C 1
ATOM 596 O O . ARG A 1 83 ? -27.983 -11.667 38.253 1.00 88.19 83 ARG A O 1
ATOM 603 N N . ARG A 1 84 ? -27.765 -10.951 36.134 1.00 88.19 84 ARG A N 1
ATOM 604 C CA . ARG A 1 84 ? -26.560 -10.150 36.374 1.00 88.19 84 ARG A CA 1
ATOM 605 C C . ARG A 1 84 ? -26.810 -9.009 37.360 1.00 88.19 84 ARG A C 1
ATOM 607 O O . ARG A 1 84 ? -26.016 -8.832 38.275 1.00 88.19 84 ARG A O 1
ATOM 614 N N . PHE A 1 85 ? -27.919 -8.289 37.214 1.00 88.50 85 PHE A N 1
ATOM 615 C CA . PHE A 1 85 ? -28.303 -7.233 38.150 1.00 88.50 85 PHE A CA 1
ATOM 616 C C . PHE A 1 85 ? -28.478 -7.762 39.585 1.00 88.50 85 PHE A C 1
ATOM 618 O O . PHE A 1 85 ? -27.941 -7.181 40.527 1.00 88.50 85 PHE A O 1
ATOM 625 N N . ASP A 1 86 ? -29.186 -8.885 39.758 1.00 90.38 86 ASP A N 1
ATOM 626 C CA . ASP A 1 86 ? -29.386 -9.510 41.073 1.00 90.38 86 ASP A CA 1
ATOM 627 C C . ASP A 1 86 ? -28.057 -9.992 41.685 1.00 90.38 86 ASP A C 1
ATOM 629 O O . ASP A 1 86 ? -27.829 -9.805 42.881 1.00 90.38 86 ASP A O 1
ATOM 633 N N . LEU A 1 87 ? -27.162 -10.558 40.866 1.00 91.62 87 LEU A N 1
ATOM 634 C CA . LEU A 1 87 ? -25.820 -10.974 41.279 1.00 91.62 87 LEU A CA 1
ATOM 635 C C . LEU A 1 87 ? -24.988 -9.786 41.782 1.00 91.62 87 LEU A C 1
ATOM 637 O O . LEU A 1 87 ? -24.457 -9.840 42.890 1.00 91.62 87 LEU A O 1
ATOM 641 N N . GLU A 1 88 ? -24.896 -8.711 40.996 1.00 91.06 88 GLU A N 1
ATOM 642 C CA . GLU A 1 88 ? -24.122 -7.512 41.346 1.00 91.06 88 GLU A CA 1
ATOM 643 C C . GLU A 1 88 ? -24.663 -6.857 42.622 1.00 91.06 88 GLU A C 1
ATOM 645 O O . GLU A 1 88 ? -23.906 -6.545 43.543 1.00 91.06 88 GLU A O 1
ATOM 650 N N . ARG A 1 89 ? -25.992 -6.743 42.741 1.00 92.12 89 ARG A N 1
ATOM 651 C CA . ARG A 1 89 ? -26.651 -6.227 43.946 1.00 92.12 89 ARG A CA 1
ATOM 652 C C . ARG A 1 89 ? -26.344 -7.075 45.184 1.00 92.12 89 ARG A C 1
ATOM 654 O O . ARG A 1 89 ? -26.069 -6.516 46.247 1.00 92.12 89 ARG A O 1
ATOM 661 N N . ALA A 1 90 ? -26.405 -8.401 45.066 1.00 93.56 90 ALA A N 1
ATOM 662 C CA . ALA A 1 90 ? -26.153 -9.319 46.174 1.00 93.56 90 ALA A CA 1
ATOM 663 C C . ALA A 1 90 ? -24.687 -9.306 46.623 1.00 93.56 90 ALA A C 1
ATOM 665 O O . ALA A 1 90 ? -24.418 -9.251 47.822 1.00 93.56 90 ALA A O 1
ATOM 666 N N . LEU A 1 91 ? -23.745 -9.301 45.674 1.00 94.50 91 LEU A N 1
ATOM 667 C CA . LEU A 1 91 ? -22.312 -9.196 45.958 1.00 94.50 91 LEU A CA 1
ATOM 668 C C . LEU A 1 91 ? -21.987 -7.887 46.676 1.00 94.50 91 LEU A C 1
ATOM 670 O O . LEU A 1 91 ? -21.368 -7.908 47.738 1.00 94.50 91 LEU A O 1
ATOM 674 N N . ARG A 1 92 ? -22.472 -6.759 46.143 1.00 93.25 92 ARG A N 1
ATOM 675 C CA . ARG A 1 92 ? -22.280 -5.436 46.745 1.00 93.25 92 ARG A CA 1
ATOM 676 C C . ARG A 1 92 ? -22.785 -5.405 48.186 1.00 93.25 92 ARG A C 1
ATOM 678 O O . ARG A 1 92 ? -22.080 -4.950 49.081 1.00 93.25 92 ARG A O 1
ATOM 685 N N . ARG A 1 93 ? -23.989 -5.933 48.424 1.00 94.25 93 ARG A N 1
ATOM 686 C CA . ARG A 1 93 ? -24.582 -5.937 49.763 1.00 94.25 93 ARG A CA 1
ATOM 687 C C . ARG A 1 93 ? -23.860 -6.867 50.735 1.00 94.25 93 ARG A C 1
ATOM 689 O O . ARG A 1 93 ? -23.706 -6.514 51.899 1.00 94.25 93 ARG A O 1
ATOM 696 N N . TRP A 1 94 ? -23.395 -8.025 50.276 1.00 95.00 94 TRP A N 1
ATOM 697 C CA . TRP A 1 94 ? -22.588 -8.909 51.111 1.00 95.00 94 TRP A CA 1
ATOM 698 C C . TRP A 1 94 ? -21.294 -8.221 51.553 1.00 95.00 94 TRP A C 1
ATOM 700 O O . TRP A 1 94 ? -20.991 -8.225 52.741 1.00 95.00 94 TRP A O 1
ATOM 710 N N . ILE A 1 95 ? -20.580 -7.565 50.634 1.00 95.25 95 ILE A N 1
ATOM 711 C CA . ILE A 1 95 ? -19.333 -6.856 50.956 1.00 95.25 95 ILE A CA 1
ATOM 712 C C . ILE A 1 95 ? -19.579 -5.747 51.989 1.00 95.25 95 ILE A C 1
ATOM 714 O O . ILE A 1 95 ? -18.798 -5.615 52.921 1.00 95.25 95 ILE A O 1
ATOM 718 N N . GLU A 1 96 ? -20.674 -4.988 51.877 1.00 93.56 96 GLU A N 1
ATOM 719 C CA . GLU A 1 96 ? -21.044 -3.971 52.877 1.00 93.56 96 GLU A CA 1
ATOM 720 C C . GLU A 1 96 ? -21.314 -4.558 54.273 1.00 93.56 96 GLU A C 1
ATOM 722 O O . GLU A 1 96 ? -21.028 -3.909 55.278 1.00 93.56 96 GLU A O 1
ATOM 727 N N . LEU A 1 97 ? -21.906 -5.755 54.340 1.00 93.31 97 LEU A N 1
ATOM 728 C CA . LEU A 1 97 ? -22.289 -6.408 55.594 1.00 93.31 97 LEU A CA 1
ATOM 729 C C . LEU A 1 97 ? -21.122 -7.143 56.263 1.00 93.31 97 LEU A C 1
ATOM 731 O O . LEU A 1 97 ? -21.003 -7.112 57.485 1.00 93.31 97 LEU A O 1
ATOM 735 N N . ASP A 1 98 ? -20.297 -7.834 55.476 1.00 94.31 98 ASP A N 1
ATOM 736 C CA . ASP A 1 98 ? -19.221 -8.696 55.966 1.00 94.31 98 ASP A CA 1
ATOM 737 C C . ASP A 1 98 ? -18.067 -8.812 54.945 1.00 94.31 98 ASP A C 1
ATOM 739 O O . ASP A 1 98 ? -17.958 -9.812 54.221 1.00 94.31 98 ASP A O 1
ATOM 743 N N . PRO A 1 99 ? -17.167 -7.810 54.888 1.00 92.12 99 PRO A N 1
ATOM 744 C CA . PRO A 1 99 ? -16.019 -7.831 53.983 1.00 92.12 99 PRO A CA 1
ATOM 745 C C . PRO A 1 99 ? -15.056 -8.996 54.262 1.00 92.12 99 PRO A C 1
ATOM 747 O O . PRO A 1 99 ? -14.467 -9.563 53.342 1.00 92.12 99 PRO A O 1
ATOM 750 N N . GLN A 1 100 ? -14.884 -9.384 55.531 1.00 92.38 100 GLN A N 1
ATOM 751 C CA . GLN A 1 100 ? -13.967 -10.466 55.904 1.00 92.38 100 GLN A CA 1
ATOM 752 C C . GLN A 1 100 ? -14.504 -11.831 55.461 1.00 92.38 100 GLN A C 1
ATOM 754 O O . GLN A 1 100 ? -13.755 -12.635 54.904 1.00 92.38 100 GLN A O 1
ATOM 759 N N . GLY A 1 101 ? -15.801 -12.081 55.651 1.00 92.06 101 GLY A N 1
ATOM 760 C CA . GLY A 1 101 ? -16.452 -13.287 55.151 1.00 92.06 101 GLY A CA 1
ATOM 761 C C . GLY A 1 101 ? -16.539 -13.328 53.627 1.00 92.06 101 GLY A C 1
ATOM 762 O O . GLY A 1 101 ? -16.407 -14.408 53.051 1.00 92.06 101 GLY A O 1
ATOM 763 N N . ALA A 1 102 ? -16.693 -12.178 52.961 1.00 90.94 102 ALA A N 1
ATOM 764 C CA . ALA A 1 102 ? -16.617 -12.086 51.503 1.00 90.94 102 ALA A CA 1
ATOM 765 C C . ALA A 1 102 ? -15.216 -12.460 50.980 1.00 90.94 102 ALA A C 1
ATOM 767 O O . ALA A 1 102 ? -15.106 -13.236 50.031 1.00 90.94 102 ALA A O 1
ATOM 768 N N . PHE A 1 103 ? -14.143 -12.001 51.637 1.00 93.75 103 PHE A N 1
ATOM 769 C CA . PHE A 1 103 ? -12.771 -12.409 51.309 1.00 93.75 103 PHE A CA 1
ATOM 770 C C . PHE A 1 103 ? -12.537 -13.911 51.516 1.00 93.75 103 PHE A C 1
ATOM 772 O O . PHE A 1 103 ? -12.039 -14.590 50.621 1.00 93.75 103 PHE A O 1
ATOM 779 N N . ALA A 1 104 ? -12.939 -14.454 52.669 1.00 93.31 104 ALA A N 1
ATOM 780 C CA . ALA A 1 104 ? -12.798 -15.883 52.956 1.00 93.31 104 ALA A CA 1
ATOM 781 C C . ALA A 1 104 ? -13.589 -16.757 51.963 1.00 93.31 104 ALA A C 1
ATOM 783 O O . ALA A 1 104 ? -13.149 -17.844 51.577 1.00 93.31 104 ALA A O 1
ATOM 784 N N . ALA A 1 105 ? -14.750 -16.276 51.516 1.00 90.25 105 ALA A N 1
ATOM 785 C CA . ALA A 1 105 ? -15.508 -16.930 50.463 1.00 90.25 105 ALA A CA 1
ATOM 786 C C . ALA A 1 105 ? -14.792 -16.861 49.111 1.00 90.25 105 ALA A C 1
ATOM 788 O O . ALA A 1 105 ? -14.738 -17.869 48.417 1.00 90.25 105 ALA A O 1
ATOM 789 N N . ALA A 1 106 ? -14.192 -15.723 48.756 1.00 92.62 106 ALA A N 1
ATOM 790 C CA . ALA A 1 106 ? -13.406 -15.607 47.532 1.00 92.62 106 ALA A CA 1
ATOM 791 C C . ALA A 1 106 ? -12.209 -16.575 47.522 1.00 92.62 106 ALA A C 1
ATOM 793 O O . ALA A 1 106 ? -11.964 -17.211 46.504 1.00 92.62 106 ALA A O 1
ATOM 794 N N . GLU A 1 107 ? -11.513 -16.761 48.647 1.00 92.31 107 GLU A N 1
ATOM 795 C CA . GLU A 1 107 ? -10.406 -17.730 48.776 1.00 92.31 107 GLU A CA 1
ATOM 796 C C . GLU A 1 107 ? -10.831 -19.190 48.557 1.00 92.31 107 GLU A C 1
ATOM 798 O O . GLU A 1 107 ? -10.051 -20.009 48.075 1.00 92.31 107 GLU A O 1
ATOM 803 N N . SER A 1 108 ? -12.073 -19.528 48.904 1.00 91.88 108 SER A N 1
ATOM 804 C CA . SER A 1 108 ? -12.614 -20.888 48.773 1.00 91.88 108 SER A CA 1
ATOM 805 C C . SER A 1 108 ? -13.456 -21.101 47.508 1.00 91.88 108 SER A C 1
ATOM 807 O O . SER A 1 108 ? -13.875 -22.227 47.228 1.00 91.88 108 SER A O 1
ATOM 809 N N . GLU A 1 109 ? -13.696 -20.048 46.724 1.00 92.06 109 GLU A N 1
ATOM 810 C CA . GLU A 1 109 ? -14.548 -20.086 45.539 1.00 92.06 109 GLU A CA 1
ATOM 811 C C . GLU A 1 109 ? -13.817 -20.688 44.331 1.00 92.06 109 GLU A C 1
ATOM 813 O O . GLU A 1 109 ? -12.764 -20.222 43.893 1.00 92.06 109 GLU A O 1
ATOM 818 N N . GLN A 1 110 ? -14.428 -21.706 43.725 1.00 88.44 110 GLN A N 1
ATOM 819 C CA . GLN A 1 110 ? -13.854 -22.412 42.578 1.00 88.44 110 GLN A CA 1
ATOM 820 C C . GLN A 1 110 ? -14.011 -21.612 41.276 1.00 88.44 110 GLN A C 1
ATOM 822 O O . GLN A 1 110 ? -13.164 -21.689 40.386 1.00 88.44 110 GLN A O 1
ATOM 827 N N . SER A 1 111 ? -15.068 -20.805 41.157 1.00 89.81 111 SER A N 1
ATOM 828 C CA . SER A 1 111 ? -15.345 -19.983 39.979 1.00 89.81 111 SER A CA 1
ATOM 829 C C . SER A 1 111 ? -14.453 -18.738 39.920 1.00 89.81 111 SER A C 1
ATOM 831 O O . SER A 1 111 ? -14.630 -17.791 40.686 1.00 89.81 111 SER A O 1
ATOM 833 N N . ALA A 1 112 ? -13.538 -18.701 38.947 1.00 88.81 112 ALA A N 1
ATOM 834 C CA . ALA A 1 112 ? -12.701 -17.529 38.672 1.00 88.81 112 ALA A CA 1
ATOM 835 C C . ALA A 1 112 ? -13.533 -16.268 38.364 1.00 88.81 112 ALA A C 1
ATOM 837 O O . ALA A 1 112 ? -13.230 -15.189 38.866 1.00 88.81 112 ALA A O 1
ATOM 838 N N . SER A 1 113 ? -14.629 -16.406 37.608 1.00 86.94 113 SER A N 1
ATOM 839 C CA . SER A 1 113 ? -15.514 -15.282 37.279 1.00 86.94 113 SER A CA 1
ATOM 840 C C . SER A 1 113 ? -16.194 -14.691 38.514 1.00 86.94 113 SER A C 1
ATOM 842 O O . SER A 1 113 ? -16.293 -13.475 38.622 1.00 86.94 113 SER A O 1
ATOM 844 N N . LEU A 1 114 ? -16.616 -15.525 39.474 1.00 89.62 114 LEU A N 1
ATOM 845 C CA . LEU A 1 114 ? -17.240 -15.022 40.698 1.00 89.62 114 LEU A CA 1
ATOM 846 C C . LEU A 1 114 ? -16.220 -14.350 41.627 1.00 89.62 114 LEU A C 1
ATOM 848 O O . LEU A 1 114 ? -16.540 -13.330 42.234 1.00 89.62 114 LEU A O 1
ATOM 852 N N . ARG A 1 115 ? -14.986 -14.873 41.696 1.00 93.56 115 ARG A N 1
ATOM 853 C CA . ARG A 1 115 ? -13.878 -14.195 42.388 1.00 93.56 115 ARG A CA 1
ATOM 854 C C . ARG A 1 115 ? -13.628 -12.805 41.798 1.00 93.56 115 ARG A C 1
ATOM 856 O O . ARG A 1 115 ? -13.544 -11.834 42.549 1.00 93.56 115 ARG A O 1
ATOM 863 N N . ALA A 1 116 ? -13.568 -12.705 40.469 1.00 90.81 116 ALA A N 1
ATOM 864 C CA . ALA A 1 116 ? -13.390 -11.442 39.759 1.00 90.81 116 ALA A CA 1
ATOM 865 C C . ALA A 1 116 ? -14.550 -10.459 39.994 1.00 90.81 116 ALA A C 1
ATOM 867 O O . ALA A 1 116 ? -14.300 -9.299 40.313 1.00 90.81 116 ALA A O 1
ATOM 868 N N . ASP A 1 117 ? -15.807 -10.906 39.893 1.00 90.75 117 ASP A N 1
ATOM 869 C CA . ASP A 1 117 ? -16.978 -10.052 40.132 1.00 90.75 117 ASP A CA 1
ATOM 870 C C . ASP A 1 117 ? -17.040 -9.541 41.576 1.00 90.75 117 ASP A C 1
ATOM 872 O O . ASP A 1 117 ? -17.337 -8.367 41.797 1.00 90.75 117 ASP A O 1
ATOM 876 N N . LEU A 1 118 ? -16.712 -10.385 42.559 1.00 94.00 118 LEU A N 1
ATOM 877 C CA . LEU A 1 118 ? -16.669 -9.986 43.966 1.00 94.00 118 LEU A CA 1
ATOM 878 C C . LEU A 1 118 ? -15.632 -8.883 44.191 1.00 94.00 118 LEU A C 1
ATOM 880 O O . LEU A 1 118 ? -15.956 -7.844 44.759 1.00 94.00 118 LEU A O 1
ATOM 884 N N . PHE A 1 119 ? -14.401 -9.072 43.714 1.00 94.38 119 PHE A N 1
ATOM 885 C CA . PHE A 1 119 ? -13.345 -8.071 43.872 1.00 94.38 119 PHE A CA 1
ATOM 886 C C . PHE A 1 119 ? -13.581 -6.807 43.045 1.00 94.38 119 PHE A C 1
ATOM 888 O O . PHE A 1 119 ? -13.215 -5.724 43.494 1.00 94.38 119 PHE A O 1
ATOM 895 N N . ARG A 1 120 ? -14.236 -6.910 41.885 1.00 91.06 120 ARG A N 1
ATOM 896 C CA . ARG A 1 120 ? -14.696 -5.748 41.114 1.00 91.06 120 ARG A CA 1
ATOM 897 C C . ARG A 1 120 ? -15.710 -4.924 41.910 1.00 91.06 120 ARG A C 1
ATOM 899 O O . ARG A 1 120 ? -15.516 -3.724 42.067 1.00 91.06 120 ARG A O 1
ATOM 906 N N . MET A 1 121 ? -16.742 -5.563 42.470 1.00 91.56 121 MET A N 1
ATOM 907 C CA . MET A 1 121 ? -17.721 -4.894 43.344 1.00 91.56 121 MET A CA 1
ATOM 908 C C . MET A 1 121 ? -17.068 -4.298 44.587 1.00 91.56 121 MET A C 1
ATOM 910 O O . MET A 1 121 ? -17.434 -3.208 45.024 1.00 91.56 121 MET A O 1
ATOM 914 N N . TRP A 1 122 ? -16.076 -4.988 45.148 1.00 93.75 122 TRP A N 1
ATOM 915 C CA . TRP A 1 122 ? -15.342 -4.476 46.294 1.00 93.75 122 TRP A CA 1
ATOM 916 C C . TRP A 1 122 ? -14.522 -3.241 45.918 1.00 93.75 122 TRP A C 1
ATOM 918 O O . TRP A 1 122 ? -14.589 -2.245 46.627 1.00 93.75 122 TRP A O 1
ATOM 928 N N . ALA A 1 123 ? -13.834 -3.250 44.775 1.00 90.25 123 ALA A N 1
ATOM 929 C CA . ALA A 1 123 ? -13.096 -2.090 44.280 1.00 90.25 123 ALA A CA 1
ATOM 930 C C . ALA A 1 123 ? -13.999 -0.863 44.059 1.00 90.25 123 ALA A C 1
ATOM 932 O O . ALA A 1 123 ? -13.589 0.265 44.329 1.00 90.25 123 ALA A O 1
ATOM 933 N N . GLU A 1 124 ? -15.237 -1.074 43.600 1.00 86.25 124 GLU A N 1
ATOM 934 C CA . GLU A 1 124 ? -16.232 -0.007 43.434 1.00 86.25 124 GLU A CA 1
ATOM 935 C C . GLU A 1 124 ? -16.697 0.593 44.777 1.00 86.25 124 GLU A C 1
ATOM 937 O O . GLU A 1 124 ? -16.990 1.793 44.845 1.00 86.25 124 GLU A O 1
ATOM 942 N N . LEU A 1 125 ? -16.762 -0.225 45.836 1.00 89.88 125 LEU A N 1
ATOM 943 C CA . LEU A 1 125 ? -17.168 0.168 47.191 1.00 89.88 125 LEU A CA 1
ATOM 944 C C . LEU A 1 125 ? -16.032 0.818 47.993 1.00 89.88 125 LEU A C 1
ATOM 946 O O . LEU A 1 125 ? -16.191 1.928 48.497 1.00 89.88 125 LEU A O 1
ATOM 950 N N . ASP A 1 126 ? -14.912 0.107 48.126 1.00 91.00 126 ASP A N 1
ATOM 951 C CA . ASP A 1 126 ? -13.721 0.505 48.874 1.00 91.00 126 ASP A CA 1
ATOM 952 C C . ASP A 1 126 ? -12.459 -0.041 48.173 1.00 91.00 126 ASP A C 1
ATOM 954 O O . ASP A 1 126 ? -12.035 -1.179 48.422 1.00 91.00 126 ASP A O 1
ATOM 958 N N . PRO A 1 127 ? -11.839 0.761 47.289 1.00 89.94 127 PRO A N 1
ATOM 959 C CA . PRO A 1 127 ? -10.703 0.322 46.487 1.00 89.94 127 PRO A CA 1
ATOM 960 C C . PRO A 1 127 ? -9.462 -0.016 47.317 1.00 89.94 127 PRO A C 1
ATOM 962 O O . PRO A 1 127 ? -8.697 -0.901 46.934 1.00 89.94 127 PRO A O 1
ATOM 965 N N . ARG A 1 128 ? -9.255 0.650 48.462 1.00 91.88 128 ARG A N 1
ATOM 966 C CA . ARG A 1 128 ? -8.081 0.412 49.315 1.00 91.88 128 ARG A CA 1
ATOM 967 C C . ARG A 1 128 ? -8.234 -0.886 50.094 1.00 91.88 128 ARG A C 1
ATOM 969 O O . ARG A 1 128 ? -7.324 -1.709 50.068 1.00 91.88 128 ARG A O 1
ATOM 976 N N . ALA A 1 129 ? -9.399 -1.111 50.705 1.00 92.38 129 ALA A N 1
ATOM 977 C CA . ALA A 1 129 ? -9.664 -2.361 51.413 1.00 92.38 129 ALA A CA 1
ATOM 978 C C . ALA A 1 129 ? -9.631 -3.574 50.470 1.00 92.38 129 ALA A C 1
ATOM 980 O O . ALA A 1 129 ? -9.083 -4.620 50.824 1.00 92.38 129 ALA A O 1
ATOM 981 N N . ALA A 1 130 ? -10.171 -3.427 49.256 1.00 93.50 130 ALA A N 1
ATOM 982 C CA . ALA A 1 130 ? -10.124 -4.468 48.236 1.00 93.50 130 ALA A CA 1
ATOM 983 C C . ALA A 1 130 ? -8.686 -4.750 47.766 1.00 93.50 130 ALA A C 1
ATOM 985 O O . ALA A 1 130 ? -8.304 -5.911 47.612 1.00 93.50 130 ALA A O 1
ATOM 986 N N . LEU A 1 131 ? -7.861 -3.709 47.597 1.00 92.81 131 LEU A N 1
ATOM 987 C CA . LEU A 1 131 ? -6.450 -3.865 47.251 1.00 92.81 131 LEU A CA 1
ATOM 988 C C . LEU A 1 131 ? -5.662 -4.572 48.365 1.00 92.81 131 LEU A C 1
ATOM 990 O O . LEU A 1 131 ? -4.898 -5.495 48.086 1.00 92.81 131 LEU A O 1
ATOM 994 N N . ASP A 1 132 ? -5.870 -4.189 49.624 1.00 92.56 132 ASP A N 1
ATOM 995 C CA . ASP A 1 132 ? -5.231 -4.830 50.780 1.00 92.56 132 ASP A CA 1
ATOM 996 C C . ASP A 1 132 ? -5.666 -6.294 50.944 1.00 92.56 132 ASP A C 1
ATOM 998 O O . ASP A 1 132 ? -4.892 -7.145 51.396 1.00 92.56 132 ASP A O 1
ATOM 1002 N N . ALA A 1 133 ? -6.911 -6.616 50.584 1.00 93.56 133 ALA A N 1
ATOM 1003 C CA . ALA A 1 133 ? -7.387 -7.992 50.502 1.00 93.56 133 ALA A CA 1
ATOM 1004 C C . ALA A 1 133 ? -6.683 -8.754 49.367 1.00 93.56 133 ALA A C 1
ATOM 1006 O O . ALA A 1 133 ? -6.176 -9.849 49.597 1.00 93.56 133 ALA A O 1
ATOM 1007 N N . LEU A 1 134 ? -6.563 -8.154 48.177 1.00 93.12 134 LEU A N 1
ATOM 1008 C CA . LEU A 1 134 ? -5.899 -8.769 47.026 1.00 93.12 134 LEU A CA 1
ATOM 1009 C C . LEU A 1 134 ? -4.413 -9.046 47.300 1.00 93.12 134 LEU A C 1
ATOM 1011 O O . LEU A 1 134 ? -3.937 -10.137 47.001 1.00 93.12 134 LEU A O 1
ATOM 1015 N N . LYS A 1 135 ? -3.692 -8.104 47.928 1.00 90.62 135 LYS A N 1
ATOM 1016 C CA . LYS A 1 135 ? -2.272 -8.265 48.307 1.00 90.62 135 LYS A CA 1
ATOM 1017 C C . LYS A 1 135 ? -2.038 -9.411 49.302 1.00 90.62 135 LYS A C 1
ATOM 1019 O O . LYS A 1 135 ? -0.945 -9.968 49.337 1.00 90.62 135 LYS A O 1
ATOM 1024 N N . ARG A 1 136 ? -3.044 -9.766 50.109 1.00 92.25 136 ARG A N 1
ATOM 1025 C CA . ARG A 1 136 ? -2.998 -10.893 51.063 1.00 92.25 136 ARG A CA 1
ATOM 1026 C C . ARG A 1 136 ? -3.542 -12.202 50.487 1.00 92.25 136 ARG A C 1
ATOM 1028 O O . ARG A 1 136 ? -3.495 -13.218 51.177 1.00 92.25 136 ARG A O 1
ATOM 1035 N N . GLY A 1 137 ? -4.082 -12.162 49.272 1.00 91.56 137 GLY A N 1
ATOM 1036 C CA . GLY A 1 137 ? -4.748 -13.289 48.644 1.00 91.56 137 GLY A CA 1
ATOM 1037 C C . GLY A 1 137 ? -3.803 -14.427 48.265 1.00 91.56 137 GLY A C 1
ATOM 1038 O O . GLY A 1 137 ? -2.607 -14.228 48.042 1.00 91.56 137 GLY A O 1
ATOM 1039 N N . SER A 1 138 ? -4.344 -15.636 48.136 1.00 91.06 138 SER A N 1
ATOM 1040 C CA . SER A 1 138 ? -3.609 -16.772 47.583 1.00 91.06 138 SER A CA 1
ATOM 1041 C C . SER A 1 138 ? -3.202 -16.526 46.125 1.00 91.06 138 SER A C 1
ATOM 1043 O O . SER A 1 138 ? -3.870 -15.818 45.372 1.00 91.06 138 SER A O 1
ATOM 1045 N N . GLY A 1 139 ? -2.126 -17.170 45.659 1.00 87.56 139 GLY A N 1
ATOM 1046 C CA . GLY A 1 139 ? -1.666 -17.009 44.270 1.00 87.56 139 GLY A CA 1
ATOM 1047 C C . GLY A 1 139 ? -2.691 -17.445 43.207 1.00 87.56 139 GLY A C 1
ATOM 1048 O O . GLY A 1 139 ? -2.621 -17.007 42.060 1.00 87.56 139 GLY A O 1
ATOM 1049 N N . ALA A 1 140 ? -3.658 -18.302 43.556 1.00 86.56 140 ALA A N 1
ATOM 1050 C CA . ALA A 1 140 ? -4.783 -18.632 42.679 1.00 86.56 140 ALA A CA 1
ATOM 1051 C C . ALA A 1 140 ? -5.810 -17.492 42.623 1.00 86.56 140 ALA A C 1
ATOM 1053 O O . ALA A 1 140 ? -6.235 -17.119 41.532 1.00 86.56 140 ALA A O 1
ATOM 1054 N N . LEU A 1 141 ? -6.167 -16.907 43.773 1.00 91.31 141 LEU A N 1
ATOM 1055 C CA . LEU A 1 141 ? -7.042 -15.737 43.842 1.00 91.31 141 LEU A CA 1
ATOM 1056 C C . LEU A 1 141 ? -6.447 -14.557 43.069 1.00 91.31 141 LEU A C 1
ATOM 1058 O O . LEU A 1 141 ? -7.120 -13.987 42.216 1.00 91.31 141 LEU A O 1
ATOM 1062 N N . VAL A 1 142 ? -5.171 -14.246 43.312 1.00 90.50 142 VAL A N 1
ATOM 1063 C CA . VAL A 1 142 ? -4.478 -13.129 42.662 1.00 90.50 142 VAL A CA 1
ATOM 1064 C C . VAL A 1 142 ? -4.467 -13.277 41.139 1.00 90.50 142 VAL A C 1
ATOM 1066 O O . VAL A 1 142 ? -4.769 -12.311 40.446 1.00 90.50 142 VAL A O 1
ATOM 1069 N N . ARG A 1 143 ? -4.194 -14.474 40.602 1.00 87.38 143 ARG A N 1
ATOM 1070 C CA . ARG A 1 143 ? -4.193 -14.715 39.146 1.00 87.38 143 ARG A CA 1
ATOM 1071 C C . ARG A 1 143 ? -5.547 -14.472 38.482 1.00 87.38 143 ARG A C 1
ATOM 1073 O O . ARG A 1 143 ? -5.584 -13.924 37.387 1.00 87.38 143 ARG A O 1
ATOM 1080 N N . ASP A 1 144 ? -6.639 -14.853 39.136 1.00 88.12 144 ASP A N 1
ATOM 1081 C CA . ASP A 1 144 ? -7.979 -14.732 38.549 1.00 88.12 144 ASP A CA 1
ATOM 1082 C C . ASP A 1 144 ? -8.570 -13.324 38.701 1.00 88.12 144 ASP A C 1
ATOM 1084 O O . ASP A 1 144 ? -9.432 -12.914 37.924 1.00 88.12 144 ASP A O 1
ATOM 1088 N N . VAL A 1 145 ? -8.104 -12.573 39.701 1.00 91.00 145 VAL A N 1
ATOM 1089 C CA . VAL A 1 145 ? -8.673 -11.277 40.082 1.00 91.00 145 VAL A CA 1
ATOM 1090 C C . VAL A 1 145 ? -7.851 -10.092 39.585 1.00 91.00 145 VAL A C 1
ATOM 1092 O O . VAL A 1 145 ? -8.441 -9.058 39.284 1.00 91.00 145 VAL A O 1
ATOM 1095 N N . ALA A 1 146 ? -6.522 -10.201 39.490 1.00 89.00 146 ALA A N 1
ATOM 1096 C CA . ALA A 1 146 ? -5.647 -9.044 39.295 1.00 89.00 146 ALA A CA 1
ATOM 1097 C C . ALA A 1 146 ? -6.036 -8.190 38.080 1.00 89.00 146 ALA A C 1
ATOM 1099 O O . ALA A 1 146 ? -6.258 -6.994 38.239 1.00 89.00 146 ALA A O 1
ATOM 1100 N N . ASN A 1 147 ? -6.189 -8.780 36.891 1.00 86.44 147 ASN A N 1
ATOM 1101 C CA . ASN A 1 147 ? -6.600 -8.029 35.699 1.00 86.44 147 ASN A CA 1
ATOM 1102 C C . ASN A 1 147 ? -7.958 -7.308 35.882 1.00 86.44 147 ASN A C 1
ATOM 1104 O O . ASN A 1 147 ? -7.962 -6.075 35.860 1.00 86.44 147 ASN A O 1
ATOM 1108 N N . PRO A 1 148 ? -9.095 -8.002 36.107 1.00 85.75 148 PRO A N 1
ATOM 1109 C CA . PRO A 1 148 ? -10.392 -7.332 36.222 1.00 85.75 148 PRO A CA 1
ATOM 1110 C C . PRO A 1 148 ? -10.450 -6.344 37.395 1.00 85.75 148 PRO A C 1
ATOM 1112 O O . PRO A 1 148 ? -11.101 -5.305 37.283 1.00 85.75 148 PRO A O 1
ATOM 1115 N N . PHE A 1 149 ? -9.735 -6.622 38.490 1.00 90.31 149 PHE A N 1
ATOM 1116 C CA . PHE A 1 149 ? -9.597 -5.700 39.611 1.00 90.31 149 PHE A CA 1
ATOM 1117 C C . PHE A 1 149 ? -8.860 -4.425 39.212 1.00 90.31 149 PHE A C 1
ATOM 1119 O O . PHE A 1 149 ? -9.382 -3.342 39.443 1.00 90.31 149 PHE A O 1
ATOM 1126 N N . PHE A 1 150 ? -7.681 -4.522 38.592 1.00 85.88 150 PHE A N 1
ATOM 1127 C CA . PHE A 1 150 ? -6.917 -3.338 38.204 1.00 85.88 150 PHE A CA 1
ATOM 1128 C C . PHE A 1 150 ? -7.591 -2.552 37.077 1.00 85.88 150 PHE A C 1
ATOM 1130 O O . PHE A 1 150 ? -7.457 -1.335 37.055 1.00 85.88 150 PHE A O 1
ATOM 1137 N N . VAL A 1 151 ? -8.368 -3.191 36.195 1.00 82.44 151 VAL A N 1
ATOM 1138 C CA . VAL A 1 151 ? -9.219 -2.482 35.220 1.00 82.44 151 VAL A CA 1
ATOM 1139 C C . VAL A 1 151 ? -10.304 -1.667 35.934 1.00 82.44 151 VAL A C 1
ATOM 1141 O O . VAL A 1 151 ? -10.486 -0.488 35.632 1.00 82.44 151 VAL A O 1
ATOM 1144 N N . ALA A 1 152 ? -10.995 -2.261 36.912 1.00 85.06 152 ALA A N 1
ATOM 1145 C CA . ALA A 1 152 ? -12.023 -1.571 37.694 1.00 85.06 152 ALA A CA 1
ATOM 1146 C C . ALA A 1 152 ? -11.439 -0.473 38.596 1.00 85.06 152 ALA A C 1
ATOM 1148 O O . ALA A 1 152 ? -11.986 0.626 38.681 1.00 85.06 152 ALA A O 1
ATOM 1149 N N . LEU A 1 153 ? -10.303 -0.755 39.237 1.00 85.81 153 LEU A N 1
ATOM 1150 C CA . LEU A 1 153 ? -9.582 0.190 40.077 1.00 85.81 153 LEU A CA 1
ATOM 1151 C C . LEU A 1 153 ? -9.071 1.361 39.247 1.00 85.81 153 LEU A C 1
ATOM 1153 O O . LEU A 1 153 ? -9.234 2.495 39.675 1.00 85.81 153 LEU A O 1
ATOM 1157 N N . MET A 1 154 ? -8.529 1.102 38.053 1.00 80.94 154 MET A N 1
ATOM 1158 C CA . MET A 1 154 ? -8.168 2.153 37.110 1.00 80.94 154 MET A CA 1
ATOM 1159 C C . MET A 1 154 ? -9.372 3.043 36.843 1.00 80.94 154 MET A C 1
ATOM 1161 O O . MET A 1 154 ? -9.277 4.221 37.123 1.00 80.94 154 MET A O 1
ATOM 1165 N N . ALA A 1 155 ? -10.520 2.503 36.430 1.00 75.31 155 ALA A N 1
ATOM 1166 C CA . ALA A 1 155 ? -11.715 3.308 36.149 1.00 75.31 155 ALA A CA 1
ATOM 1167 C C . ALA A 1 155 ? -12.230 4.146 37.343 1.00 75.31 155 ALA A C 1
ATOM 1169 O O . ALA A 1 155 ? -12.989 5.096 37.148 1.00 75.31 155 ALA A O 1
ATOM 1170 N N . ARG A 1 156 ? -11.855 3.795 38.581 1.00 79.69 156 ARG A N 1
ATOM 1171 C CA . ARG A 1 156 ? -12.351 4.428 39.811 1.00 79.69 156 ARG A CA 1
ATOM 1172 C C . ARG A 1 156 ? -11.350 5.379 40.472 1.00 79.69 156 ARG A C 1
ATOM 1174 O O . ARG A 1 156 ? -11.754 6.450 40.918 1.00 79.69 156 ARG A O 1
ATOM 1181 N N . ASP A 1 157 ? -10.090 4.969 40.574 1.00 81.00 157 ASP A N 1
ATOM 1182 C CA . ASP A 1 157 ? -8.979 5.680 41.213 1.00 81.00 157 ASP A CA 1
ATOM 1183 C C . ASP A 1 157 ? -7.663 5.390 40.450 1.00 81.00 157 ASP A C 1
ATOM 1185 O O . ASP A 1 157 ? -6.875 4.516 40.842 1.00 81.00 157 ASP A O 1
ATOM 1189 N N . PRO A 1 158 ? -7.407 6.107 39.336 1.00 76.06 158 PRO A N 1
ATOM 1190 C CA . PRO A 1 158 ? -6.218 5.890 38.511 1.00 76.06 158 PRO A CA 1
ATOM 1191 C C . PRO A 1 158 ? -4.917 6.147 39.264 1.00 76.06 158 PRO A C 1
ATOM 1193 O O . PRO A 1 158 ? -3.917 5.491 38.984 1.00 76.06 158 PRO A O 1
ATOM 1196 N N . ALA A 1 159 ? -4.908 7.090 40.211 1.00 76.31 159 ALA A N 1
ATOM 1197 C CA . ALA A 1 159 ? -3.707 7.432 40.963 1.00 76.31 159 ALA A CA 1
ATOM 1198 C C . ALA A 1 159 ? -3.286 6.263 41.860 1.00 76.31 159 ALA A C 1
ATOM 1200 O O . ALA A 1 159 ? -2.126 5.849 41.832 1.00 76.31 159 ALA A O 1
ATOM 1201 N N . LEU A 1 160 ? -4.240 5.682 42.596 1.00 84.12 160 LEU A N 1
ATOM 1202 C CA . LEU A 1 160 ? -3.993 4.507 43.427 1.00 84.12 160 LEU A CA 1
ATOM 1203 C C . LEU A 1 160 ? -3.575 3.295 42.586 1.00 84.12 160 LEU A C 1
ATOM 1205 O O . LEU A 1 160 ? -2.623 2.597 42.944 1.00 84.12 160 LEU A O 1
ATOM 1209 N N . ALA A 1 161 ? -4.251 3.055 41.461 1.00 82.62 161 ALA A N 1
ATOM 1210 C CA . ALA A 1 161 ? -3.920 1.959 40.557 1.00 82.62 161 ALA A CA 1
ATOM 1211 C C . ALA A 1 161 ? -2.503 2.103 39.976 1.00 82.62 161 ALA A C 1
ATOM 1213 O O . ALA A 1 161 ? -1.707 1.169 40.052 1.00 82.62 161 ALA A O 1
ATOM 1214 N N . ALA A 1 162 ? -2.171 3.280 39.436 1.00 75.38 162 ALA A N 1
ATOM 1215 C CA . ALA A 1 162 ? -0.884 3.562 38.809 1.00 75.38 162 ALA A CA 1
ATOM 1216 C C . ALA A 1 162 ? 0.286 3.467 39.793 1.00 75.38 162 ALA A C 1
ATOM 1218 O O . ALA A 1 162 ? 1.341 2.948 39.433 1.00 75.38 162 ALA A O 1
ATOM 1219 N N . GLU A 1 163 ? 0.110 3.948 41.026 1.00 81.56 163 GLU A N 1
ATOM 1220 C CA . GLU A 1 163 ? 1.126 3.830 42.075 1.00 81.56 163 GLU A CA 1
ATOM 1221 C C . GLU A 1 163 ? 1.353 2.361 42.450 1.00 81.56 163 GLU A C 1
ATOM 1223 O O . GLU A 1 163 ? 2.487 1.884 42.463 1.00 81.56 163 GLU A O 1
ATOM 1228 N N . THR A 1 164 ? 0.267 1.612 42.641 1.00 84.00 164 THR A N 1
ATOM 1229 C CA . THR A 1 164 ? 0.321 0.199 43.033 1.00 84.00 164 THR A CA 1
ATOM 1230 C C . THR A 1 164 ? 0.945 -0.682 41.951 1.00 84.00 164 THR A C 1
ATOM 1232 O O . THR A 1 164 ? 1.710 -1.590 42.263 1.00 84.00 164 THR A O 1
ATOM 1235 N N . LEU A 1 165 ? 0.676 -0.410 40.670 1.00 81.94 165 LEU A N 1
ATOM 1236 C CA . LEU A 1 165 ? 1.252 -1.162 39.548 1.00 81.94 165 LEU A CA 1
ATOM 1237 C C . LEU A 1 165 ? 2.784 -1.024 39.438 1.00 81.94 165 LEU A C 1
ATOM 1239 O O . LEU A 1 165 ? 3.412 -1.783 38.702 1.00 81.94 165 LEU A O 1
ATOM 1243 N N . LYS A 1 166 ? 3.406 -0.084 40.166 1.00 79.38 166 LYS A N 1
ATOM 1244 C CA . LYS A 1 166 ? 4.871 0.045 40.266 1.00 79.38 166 LYS A CA 1
ATOM 1245 C C . LYS A 1 166 ? 5.482 -0.867 41.336 1.00 79.38 166 LYS A C 1
ATOM 1247 O O . LYS A 1 166 ? 6.708 -0.968 41.392 1.00 79.38 166 LYS A O 1
ATOM 1252 N N . GLU A 1 167 ? 4.672 -1.497 42.183 1.00 84.00 167 GLU A N 1
ATOM 1253 C CA . GLU A 1 167 ? 5.111 -2.383 43.266 1.00 84.00 167 GLU A CA 1
ATOM 1254 C C . GLU A 1 167 ? 5.191 -3.849 42.803 1.00 84.00 167 GLU A C 1
ATOM 1256 O O . GLU A 1 167 ? 4.479 -4.269 41.892 1.00 84.00 167 GLU A O 1
ATOM 1261 N N . GLU A 1 168 ? 6.029 -4.666 43.447 1.00 80.06 168 GLU A N 1
ATOM 1262 C CA . GLU A 1 168 ? 5.977 -6.128 43.279 1.00 80.06 168 GLU A CA 1
ATOM 1263 C C . GLU A 1 168 ? 4.709 -6.703 43.951 1.00 80.06 168 GLU A C 1
ATOM 1265 O O . GLU A 1 168 ? 4.328 -6.221 45.022 1.00 80.06 168 GLU A O 1
ATOM 1270 N N . PRO A 1 169 ? 4.048 -7.735 43.382 1.00 77.25 169 PRO A N 1
ATOM 1271 C CA . PRO A 1 169 ? 4.419 -8.499 42.179 1.00 77.25 169 PRO A CA 1
ATOM 1272 C C . PRO A 1 169 ? 3.918 -7.898 40.845 1.00 77.25 169 PRO A C 1
ATOM 1274 O O . PRO A 1 169 ? 4.115 -8.488 39.782 1.00 77.25 169 PRO A O 1
ATOM 1277 N N . TRP A 1 170 ? 3.237 -6.749 40.883 1.00 79.19 170 TRP A N 1
ATOM 1278 C CA . TRP A 1 170 ? 2.508 -6.161 39.748 1.00 79.19 170 TRP A CA 1
ATOM 1279 C C . TRP A 1 170 ? 3.419 -5.538 38.687 1.00 79.19 170 TRP A C 1
ATOM 1281 O O . TRP A 1 170 ? 3.091 -5.550 37.503 1.00 79.19 170 TRP A O 1
ATOM 1291 N N . LYS A 1 171 ? 4.570 -5.015 39.121 1.00 69.62 171 LYS A N 1
ATOM 1292 C CA . LYS A 1 171 ? 5.577 -4.372 38.272 1.00 69.62 171 LYS A CA 1
ATOM 1293 C C . LYS A 1 171 ? 6.268 -5.347 37.318 1.00 69.62 171 LYS A C 1
ATOM 1295 O O . LYS A 1 171 ? 6.768 -4.924 36.274 1.00 69.62 171 LYS A O 1
ATOM 1300 N N . SER A 1 172 ? 6.367 -6.629 37.683 1.00 58.34 172 SER A N 1
ATOM 1301 C CA . SER A 1 172 ? 7.167 -7.585 36.916 1.00 58.34 172 SER A CA 1
ATOM 1302 C C . SER A 1 172 ? 6.581 -7.766 35.508 1.00 58.34 172 SER A C 1
ATOM 1304 O O . SER A 1 172 ? 5.400 -8.056 35.331 1.00 58.34 172 SER A O 1
ATOM 1306 N N . GLY A 1 173 ? 7.410 -7.555 34.480 1.00 53.03 173 GLY A N 1
ATOM 1307 C CA . GLY A 1 173 ? 7.034 -7.563 33.059 1.00 53.03 173 GLY A CA 1
ATOM 1308 C C . GLY A 1 173 ? 6.684 -8.942 32.488 1.00 53.03 173 GLY A C 1
ATOM 1309 O O . GLY A 1 173 ? 7.059 -9.250 31.361 1.00 53.03 173 GLY A O 1
ATOM 1310 N N . LYS A 1 174 ? 5.999 -9.795 33.252 1.00 52.59 174 LYS A N 1
ATOM 1311 C CA . LYS A 1 174 ? 5.466 -11.072 32.779 1.00 52.59 174 LYS A CA 1
ATOM 1312 C C . LYS A 1 174 ? 3.947 -11.068 32.886 1.00 52.59 174 LYS A C 1
ATOM 1314 O O . LYS A 1 174 ? 3.383 -10.753 33.927 1.00 52.59 174 LYS A O 1
ATOM 1319 N N . HIS A 1 175 ? 3.294 -11.518 31.817 1.00 57.53 175 HIS A N 1
ATOM 1320 C CA . HIS A 1 175 ? 1.842 -11.699 31.668 1.00 57.53 175 HIS A CA 1
ATOM 1321 C C . HIS A 1 175 ? 1.190 -12.663 32.684 1.00 57.53 175 HIS A C 1
ATOM 1323 O O . HIS A 1 175 ? 0.050 -13.069 32.489 1.00 57.53 175 HIS A O 1
ATOM 1329 N N . GLU A 1 176 ? 1.893 -13.070 33.743 1.00 64.12 176 GLU A N 1
ATOM 1330 C CA . GLU A 1 176 ? 1.451 -14.090 34.696 1.00 64.12 176 GLU A CA 1
ATOM 1331 C C . GLU A 1 176 ? 0.260 -13.635 35.550 1.00 64.12 176 GLU A C 1
ATOM 1333 O O . GLU A 1 176 ? -0.577 -14.470 35.886 1.00 64.12 176 GLU A O 1
ATOM 1338 N N . LEU A 1 177 ? 0.161 -12.339 35.880 1.00 74.69 177 LEU A N 1
ATOM 1339 C CA . LEU A 1 177 ? -0.906 -11.809 36.747 1.00 74.69 177 LEU A CA 1
ATOM 1340 C C . LEU A 1 177 ? -1.893 -10.894 36.017 1.00 74.69 177 LEU A C 1
ATOM 1342 O O . LEU A 1 177 ? -3.101 -11.044 36.167 1.00 74.69 177 LEU A O 1
ATOM 1346 N N . LEU A 1 178 ? -1.397 -9.949 35.215 1.00 77.69 178 LEU A N 1
ATOM 1347 C CA . LEU A 1 178 ? -2.261 -9.024 34.474 1.00 77.69 178 LEU A CA 1
ATOM 1348 C C . LEU A 1 178 ? -2.712 -9.602 33.125 1.00 77.69 178 LEU A C 1
ATOM 1350 O O . LEU A 1 178 ? -3.677 -9.120 32.547 1.00 77.69 178 LEU A O 1
ATOM 1354 N N . GLY A 1 179 ? -2.077 -10.667 32.632 1.00 72.06 179 GLY A N 1
ATOM 1355 C CA . GLY A 1 179 ? -2.451 -11.294 31.366 1.00 72.06 179 GLY A CA 1
ATOM 1356 C C . GLY A 1 179 ? -2.124 -10.455 30.125 1.00 72.06 179 GLY A C 1
ATOM 1357 O O . GLY A 1 179 ? -1.676 -9.308 30.186 1.00 72.06 179 GLY A O 1
ATOM 1358 N N . TRP A 1 180 ? -2.341 -11.060 28.960 1.00 66.25 180 TRP A N 1
ATOM 1359 C CA . TRP A 1 180 ? -2.302 -10.362 27.676 1.00 66.25 180 TRP A CA 1
ATOM 1360 C C . TRP A 1 180 ? -3.587 -9.534 27.515 1.00 66.25 180 TRP A C 1
ATOM 1362 O O . TRP A 1 180 ? -4.676 -10.046 27.762 1.00 66.25 180 TRP A O 1
ATOM 1372 N N . GLY A 1 181 ? -3.472 -8.259 27.125 1.00 68.44 181 GLY A N 1
ATOM 1373 C CA . GLY A 1 181 ? -4.631 -7.384 26.874 1.00 68.44 181 GLY A CA 1
ATOM 1374 C C . GLY A 1 181 ? -5.108 -6.526 28.054 1.00 68.44 181 GLY A C 1
ATOM 1375 O O . GLY A 1 181 ? -6.099 -5.815 27.909 1.00 68.44 181 GLY A O 1
ATOM 1376 N N . PHE A 1 182 ? -4.407 -6.523 29.197 1.00 77.19 182 PHE A N 1
ATOM 1377 C CA . PHE A 1 182 ? -4.703 -5.617 30.323 1.00 77.19 182 PHE A CA 1
ATOM 1378 C C . PHE A 1 182 ? -4.779 -4.147 29.885 1.00 77.19 182 PHE A C 1
ATOM 1380 O O . PHE A 1 182 ? -5.760 -3.466 30.165 1.00 77.19 182 PHE A O 1
ATOM 1387 N N . GLN A 1 183 ? -3.789 -3.689 29.120 1.00 72.50 183 GLN A N 1
ATOM 1388 C CA . GLN A 1 183 ? -3.729 -2.312 28.624 1.00 72.50 183 GLN A CA 1
ATOM 1389 C C . GLN A 1 183 ? -4.907 -1.972 27.701 1.00 72.50 183 GLN A C 1
ATOM 1391 O O . GLN A 1 183 ? -5.512 -0.914 27.823 1.00 72.50 183 GLN A O 1
ATOM 1396 N N . GLU A 1 184 ? -5.306 -2.902 26.834 1.00 71.06 184 GLU A N 1
ATOM 1397 C CA . GLU A 1 184 ? -6.465 -2.723 25.956 1.00 71.06 184 GLU A CA 1
ATOM 1398 C C . GLU A 1 184 ? -7.779 -2.668 26.759 1.00 71.06 184 GLU A C 1
ATOM 1400 O O . GLU A 1 184 ? -8.693 -1.914 26.430 1.00 71.06 184 GLU A O 1
ATOM 1405 N N . ALA A 1 185 ? -7.884 -3.449 27.840 1.00 75.62 185 ALA A N 1
ATOM 1406 C CA . ALA A 1 185 ? -9.026 -3.408 28.748 1.00 75.62 185 ALA A CA 1
ATOM 1407 C C . ALA A 1 185 ? -9.098 -2.089 29.537 1.00 75.62 185 ALA A C 1
ATOM 1409 O O . ALA A 1 185 ? -10.183 -1.517 29.642 1.00 75.62 185 ALA A O 1
ATOM 1410 N N . VAL A 1 186 ? -7.963 -1.577 30.028 1.00 76.69 186 VAL A N 1
ATOM 1411 C CA . VAL A 1 186 ? -7.877 -0.262 30.688 1.00 76.69 186 VAL A CA 1
ATOM 1412 C C . VAL A 1 186 ? -8.232 0.851 29.707 1.00 76.69 186 VAL A C 1
ATOM 1414 O O . VAL A 1 186 ? -9.117 1.652 30.005 1.00 76.69 186 VAL A O 1
ATOM 1417 N N . ALA A 1 187 ? -7.624 0.864 28.517 1.00 72.94 187 ALA A N 1
ATOM 1418 C CA . ALA A 1 187 ? -7.933 1.844 27.482 1.00 72.94 187 ALA A CA 1
ATOM 1419 C C . ALA A 1 187 ? -9.436 1.845 27.175 1.00 72.94 187 ALA A C 1
ATOM 1421 O O . ALA A 1 187 ? -10.078 2.882 27.308 1.00 72.94 187 ALA A O 1
ATOM 1422 N N . ARG A 1 188 ? -10.037 0.678 26.889 1.00 73.75 188 ARG A N 1
ATOM 1423 C CA . ARG A 1 188 ? -11.488 0.542 26.651 1.00 73.75 188 ARG A CA 1
ATOM 1424 C C . ARG A 1 188 ? -12.356 1.040 27.805 1.00 73.75 188 ARG A C 1
ATOM 1426 O O . ARG A 1 188 ? -13.408 1.618 27.539 1.00 73.75 188 ARG A O 1
ATOM 1433 N N . ALA A 1 189 ? -11.954 0.801 29.054 1.00 77.12 189 ALA A N 1
ATOM 1434 C CA . ALA A 1 189 ? -12.705 1.255 30.223 1.00 77.12 189 ALA A CA 1
ATOM 1435 C C . ALA A 1 189 ? -12.773 2.787 30.285 1.00 77.12 189 ALA A C 1
ATOM 1437 O O . ALA A 1 189 ? -13.829 3.347 30.571 1.00 77.12 189 ALA A O 1
ATOM 1438 N N . TRP A 1 190 ? -11.668 3.450 29.950 1.00 75.81 190 TRP A N 1
ATOM 1439 C CA . TRP A 1 190 ? -11.542 4.902 29.994 1.00 75.81 190 TRP A CA 1
ATOM 1440 C C . TRP A 1 190 ? -11.987 5.612 28.713 1.00 75.81 190 TRP A C 1
ATOM 1442 O O . TRP A 1 190 ? -12.405 6.764 28.783 1.00 75.81 190 TRP A O 1
ATOM 1452 N N . MET A 1 191 ? -11.981 4.930 27.561 1.00 74.75 191 MET A N 1
ATOM 1453 C CA . MET A 1 191 ? -12.278 5.517 26.245 1.00 74.75 191 MET A CA 1
ATOM 1454 C C . MET A 1 191 ? -13.571 6.338 26.188 1.00 74.75 191 MET A C 1
ATOM 1456 O O . MET A 1 191 ? -13.676 7.256 25.383 1.00 74.75 191 MET A O 1
ATOM 1460 N N . LYS A 1 192 ? -14.585 5.991 26.985 1.00 69.12 192 LYS A N 1
ATOM 1461 C CA . LYS A 1 192 ? -15.872 6.703 26.986 1.00 69.12 192 LYS A CA 1
ATOM 1462 C C . LYS A 1 192 ? -16.000 7.742 28.095 1.00 69.12 192 LYS A C 1
ATOM 1464 O O . LYS A 1 192 ? -16.822 8.641 27.964 1.00 69.12 192 LYS A O 1
ATOM 1469 N N . SER A 1 193 ? -15.263 7.588 29.192 1.00 76.06 193 SER A N 1
ATOM 1470 C CA . SER A 1 193 ? -15.413 8.417 30.392 1.00 76.06 193 SER A CA 1
ATOM 1471 C C . SER A 1 193 ? -14.344 9.497 30.501 1.00 76.06 193 SER A C 1
ATOM 1473 O O . SER A 1 193 ? -14.673 10.620 30.864 1.00 76.06 193 SER A O 1
ATOM 1475 N N . ASP A 1 194 ? -13.089 9.163 30.195 1.00 79.69 194 ASP A N 1
ATOM 1476 C CA . ASP A 1 194 ? -11.957 10.092 30.188 1.00 79.69 194 ASP A CA 1
ATOM 1477 C C . ASP A 1 194 ? -10.785 9.490 29.375 1.00 79.69 194 ASP A C 1
ATOM 1479 O O . ASP A 1 194 ? -9.942 8.743 29.881 1.00 79.69 194 ASP A O 1
ATOM 1483 N N . PRO A 1 195 ? -10.732 9.807 28.072 1.00 80.69 195 PRO A N 1
ATOM 1484 C CA . PRO A 1 195 ? -9.665 9.368 27.175 1.00 80.69 195 PRO A CA 1
ATOM 1485 C C . PRO A 1 195 ? -8.274 9.915 27.522 1.00 80.69 195 PRO A C 1
ATOM 1487 O O . PRO A 1 195 ? -7.273 9.316 27.133 1.00 80.69 195 PRO A O 1
ATOM 1490 N N . GLN A 1 196 ? -8.173 11.029 28.257 1.00 80.38 196 GLN A N 1
ATOM 1491 C CA . GLN A 1 196 ? -6.876 11.581 28.661 1.00 80.38 196 GLN A CA 1
ATOM 1492 C C . GLN A 1 196 ? -6.218 10.680 29.704 1.00 80.38 196 GLN A C 1
ATOM 1494 O O . GLN A 1 196 ? -5.024 10.387 29.607 1.00 80.38 196 GLN A O 1
ATOM 1499 N N . ALA A 1 197 ? -7.006 10.181 30.658 1.00 75.81 197 ALA A N 1
ATOM 1500 C CA . ALA A 1 197 ? -6.559 9.173 31.609 1.00 75.81 197 ALA A CA 1
ATOM 1501 C C . ALA A 1 197 ? -6.171 7.856 30.917 1.00 75.81 197 ALA A C 1
ATOM 1503 O O . ALA A 1 197 ? -5.185 7.230 31.312 1.00 75.81 197 ALA A O 1
ATOM 1504 N N . ALA A 1 198 ? -6.869 7.471 29.839 1.00 77.44 198 ALA A N 1
ATOM 1505 C CA . ALA A 1 198 ? -6.479 6.320 29.022 1.00 77.44 198 ALA A CA 1
ATOM 1506 C C . ALA A 1 198 ? -5.064 6.497 28.434 1.00 77.44 198 ALA A C 1
ATOM 1508 O O . ALA A 1 198 ? -4.223 5.612 28.588 1.00 77.44 198 ALA A O 1
ATOM 1509 N N . ILE A 1 199 ? -4.764 7.657 27.837 1.00 76.44 199 ILE A N 1
ATOM 1510 C CA . ILE A 1 199 ? -3.429 7.966 27.288 1.00 76.44 199 ILE A CA 1
ATOM 1511 C C . ILE A 1 199 ? -2.371 7.986 28.396 1.00 76.44 199 ILE A C 1
ATOM 1513 O O . ILE A 1 199 ? -1.313 7.376 28.251 1.00 76.44 199 ILE A O 1
ATOM 1517 N N . ALA A 1 200 ? -2.664 8.628 29.531 1.00 75.19 200 ALA A N 1
ATOM 1518 C CA . ALA A 1 200 ? -1.747 8.690 30.670 1.00 75.19 200 ALA A CA 1
ATOM 1519 C C . ALA A 1 200 ? -1.389 7.297 31.226 1.00 75.19 200 ALA A C 1
ATOM 1521 O O . ALA A 1 200 ? -0.314 7.117 31.802 1.00 75.19 200 ALA A O 1
ATOM 1522 N N . SER A 1 201 ? -2.263 6.301 31.034 1.00 71.44 201 SER A N 1
ATOM 1523 C CA . SER A 1 201 ? -2.047 4.931 31.507 1.00 71.44 201 SER A CA 1
ATOM 1524 C C . SER A 1 201 ? -1.082 4.095 30.648 1.00 71.44 201 SER A C 1
ATOM 1526 O O . SER A 1 201 ? -0.531 3.117 31.152 1.00 71.44 201 SER A O 1
ATOM 1528 N N . LEU A 1 202 ? -0.797 4.497 29.399 1.00 69.88 202 LEU A N 1
ATOM 1529 C CA . LEU A 1 202 ? 0.027 3.732 28.441 1.00 69.88 202 LEU A CA 1
ATOM 1530 C C . LEU A 1 202 ? 1.491 3.524 28.879 1.00 69.88 202 LEU A C 1
ATOM 1532 O O . LEU A 1 202 ? 2.172 2.637 28.365 1.00 69.88 202 LEU A O 1
ATOM 1536 N N . GLY A 1 203 ? 1.978 4.330 29.828 1.00 61.78 203 GLY A N 1
ATOM 1537 C CA . GLY A 1 203 ? 3.317 4.219 30.423 1.00 61.78 203 GLY A CA 1
ATOM 1538 C C . GLY A 1 203 ? 3.412 3.287 31.640 1.00 61.78 203 GLY A C 1
ATOM 1539 O O . GLY A 1 203 ? 4.476 3.196 32.253 1.00 61.78 203 GLY A O 1
ATOM 1540 N N . LEU A 1 204 ? 2.317 2.628 32.034 1.00 63.56 204 LEU A N 1
ATOM 1541 C CA . LEU A 1 204 ? 2.270 1.745 33.203 1.00 63.56 204 LEU A CA 1
ATOM 1542 C C . LEU A 1 204 ? 2.627 0.291 32.842 1.00 63.56 204 LEU A C 1
ATOM 1544 O O . LEU A 1 204 ? 2.602 -0.109 31.678 1.00 63.56 204 LEU A O 1
ATOM 1548 N N . ALA A 1 205 ? 3.011 -0.499 33.852 1.00 53.22 205 ALA A N 1
ATOM 1549 C CA . ALA A 1 205 ? 3.572 -1.846 33.704 1.00 53.22 205 ALA A CA 1
ATOM 1550 C C . ALA A 1 205 ? 2.779 -2.762 32.738 1.00 53.22 205 ALA A C 1
ATOM 1552 O O . ALA A 1 205 ? 1.546 -2.766 32.717 1.00 53.22 205 ALA A O 1
ATOM 1553 N N . GLY A 1 206 ? 3.500 -3.568 31.945 1.00 54.59 206 GLY A N 1
ATOM 1554 C CA . GLY A 1 206 ? 2.919 -4.569 31.036 1.00 54.59 206 GLY A CA 1
ATOM 1555 C C . GLY A 1 206 ? 2.610 -4.098 29.606 1.00 54.59 206 GLY A C 1
ATOM 1556 O O . GLY A 1 206 ? 1.957 -4.833 28.867 1.00 54.59 206 GLY A O 1
ATOM 1557 N N . SER A 1 207 ? 3.063 -2.907 29.198 1.00 52.41 207 SER A N 1
ATOM 1558 C CA . SER A 1 207 ? 2.918 -2.434 27.814 1.00 52.41 207 SER A CA 1
ATOM 1559 C C . SER A 1 207 ? 3.905 -3.128 26.862 1.00 52.41 207 SER A C 1
ATOM 1561 O O . SER A 1 207 ? 5.117 -3.081 27.068 1.00 52.41 207 SER A O 1
ATOM 1563 N N . LEU A 1 208 ? 3.380 -3.775 25.816 1.00 48.50 208 LEU A N 1
ATOM 1564 C CA . LEU A 1 208 ? 4.149 -4.243 24.649 1.00 48.50 208 LEU A CA 1
ATOM 1565 C C . LEU A 1 208 ? 4.052 -3.275 23.466 1.00 48.50 208 LEU A C 1
ATOM 1567 O O . LEU A 1 208 ? 4.786 -3.412 22.490 1.00 48.50 208 LEU A O 1
ATOM 1571 N N . THR A 1 209 ? 3.120 -2.327 23.530 1.00 54.84 209 THR A N 1
ATOM 1572 C CA . THR A 1 209 ? 2.943 -1.301 22.511 1.00 54.84 209 THR A CA 1
ATOM 1573 C C . THR A 1 209 ? 3.853 -0.135 22.827 1.00 54.84 209 THR A C 1
ATOM 1575 O O . THR A 1 209 ? 3.898 0.327 23.968 1.00 54.84 209 THR A O 1
ATOM 1578 N N . ASN A 1 210 ? 4.545 0.372 21.808 1.00 65.00 210 ASN A N 1
ATOM 1579 C CA . ASN A 1 210 ? 5.160 1.685 21.902 1.00 65.00 210 ASN A CA 1
ATOM 1580 C C . ASN A 1 210 ? 4.082 2.674 22.407 1.00 65.00 210 ASN A C 1
ATOM 1582 O O . ASN A 1 210 ? 3.010 2.728 21.792 1.00 65.00 210 ASN A O 1
ATOM 1586 N N . PRO A 1 211 ? 4.301 3.393 23.528 1.00 67.81 211 PRO A N 1
ATOM 1587 C CA . PRO A 1 211 ? 3.333 4.348 24.064 1.00 67.81 211 PRO A CA 1
ATOM 1588 C C . PRO A 1 211 ? 2.804 5.322 23.006 1.00 67.81 211 PRO A C 1
ATOM 1590 O O . PRO A 1 211 ? 1.619 5.646 23.012 1.00 67.81 211 PRO A O 1
ATOM 1593 N N . ASP A 1 212 ? 3.646 5.690 22.038 1.00 71.88 212 ASP A N 1
ATOM 1594 C CA . ASP A 1 212 ? 3.269 6.560 20.927 1.00 71.88 212 ASP A CA 1
ATOM 1595 C C . ASP A 1 212 ? 2.207 5.931 20.011 1.00 71.88 212 ASP A C 1
ATOM 1597 O O . ASP A 1 212 ? 1.290 6.615 19.557 1.00 71.88 212 ASP A O 1
ATOM 1601 N N . ASP A 1 213 ? 2.295 4.629 19.736 1.00 71.31 213 ASP A N 1
ATOM 1602 C CA . ASP A 1 213 ? 1.326 3.933 18.883 1.00 71.31 213 ASP A CA 1
ATOM 1603 C C . ASP A 1 213 ? 0.013 3.676 19.630 1.00 71.31 213 ASP A C 1
ATOM 1605 O O . ASP A 1 213 ? -1.065 3.885 19.072 1.00 71.31 213 ASP A O 1
ATOM 1609 N N . GLY A 1 214 ? 0.085 3.331 20.921 1.00 74.94 214 GLY A N 1
ATOM 1610 C CA . GLY A 1 214 ? -1.101 3.226 21.778 1.00 74.94 214 GLY A CA 1
ATOM 1611 C C . GLY A 1 214 ? -1.858 4.553 21.889 1.00 74.94 214 GLY A C 1
ATOM 1612 O O . GLY A 1 214 ? -3.089 4.579 21.828 1.00 74.94 214 GLY A O 1
ATOM 1613 N N . GLN A 1 215 ? -1.132 5.671 21.981 1.00 81.38 215 GLN A N 1
ATOM 1614 C CA . GLN A 1 215 ? -1.727 7.002 22.044 1.00 81.38 215 GLN A CA 1
ATOM 1615 C C . GLN A 1 215 ? -2.453 7.355 20.740 1.00 81.38 215 GLN A C 1
ATOM 1617 O O . GLN A 1 215 ? -3.560 7.891 20.794 1.00 81.38 215 GLN A O 1
ATOM 1622 N N . LYS A 1 216 ? -1.873 7.036 19.573 1.00 80.88 216 LYS A N 1
ATOM 1623 C CA . LYS A 1 216 ? -2.518 7.269 18.267 1.00 80.88 216 LYS A CA 1
ATOM 1624 C C . LYS A 1 216 ? -3.849 6.530 18.151 1.00 80.88 216 LYS A C 1
ATOM 1626 O O . LYS A 1 216 ? -4.826 7.122 17.696 1.00 80.88 216 LYS A O 1
ATOM 1631 N N . GLU A 1 217 ? -3.907 5.262 18.560 1.00 81.19 217 GLU A N 1
ATOM 1632 C CA . GLU A 1 217 ? -5.151 4.482 18.513 1.00 81.19 217 GLU A CA 1
ATOM 1633 C C . GLU A 1 217 ? -6.227 5.070 19.431 1.00 81.19 217 GLU A C 1
ATOM 1635 O O . GLU A 1 217 ? -7.358 5.286 18.994 1.00 81.19 217 GLU A O 1
ATOM 1640 N N . ILE A 1 218 ? -5.866 5.420 20.671 1.00 83.69 218 ILE A N 1
ATOM 1641 C CA . ILE A 1 218 ? -6.791 6.061 21.616 1.00 83.69 218 ILE A CA 1
ATOM 1642 C C . ILE A 1 218 ? -7.305 7.393 21.064 1.00 83.69 218 ILE A C 1
ATOM 1644 O O . ILE A 1 218 ? -8.503 7.657 21.119 1.00 83.69 218 ILE A O 1
ATOM 1648 N N . LEU A 1 219 ? -6.436 8.228 20.491 1.00 86.88 219 LEU A N 1
ATOM 1649 C CA . LEU A 1 219 ? -6.848 9.513 19.926 1.00 86.88 219 LEU A CA 1
ATOM 1650 C C . LEU A 1 219 ? -7.799 9.360 18.735 1.00 86.88 219 LEU A C 1
ATOM 1652 O O . LEU A 1 219 ? -8.752 10.129 18.633 1.00 86.88 219 LEU A O 1
ATOM 1656 N N . LYS A 1 220 ? -7.593 8.361 17.866 1.00 87.69 220 LYS A N 1
ATOM 1657 C CA . LYS A 1 220 ? -8.521 8.062 16.763 1.00 87.69 220 LYS A CA 1
ATOM 1658 C C . LYS A 1 220 ? -9.890 7.629 17.277 1.00 87.69 220 LYS A C 1
ATOM 1660 O O . LYS A 1 220 ? -10.904 8.117 16.787 1.00 87.69 220 LYS A O 1
ATOM 1665 N N . GLU A 1 221 ? -9.937 6.735 18.262 1.00 87.31 221 GLU A N 1
ATOM 1666 C CA . GLU A 1 221 ? -11.207 6.295 18.852 1.00 87.31 221 GLU A CA 1
ATOM 1667 C C . GLU A 1 221 ? -11.902 7.422 19.625 1.00 87.31 221 GLU A C 1
ATOM 1669 O O . GLU A 1 221 ? -13.121 7.566 19.547 1.00 87.31 221 GLU A O 1
ATOM 1674 N N . TRP A 1 222 ? -11.138 8.276 20.310 1.00 89.38 222 TRP A N 1
ATOM 1675 C CA . TRP A 1 222 ? -11.675 9.468 20.957 1.00 89.38 222 TRP A CA 1
ATOM 1676 C C . TRP A 1 222 ? -12.261 10.432 19.924 1.00 89.38 222 TRP A C 1
ATOM 1678 O O . TRP A 1 222 ? -13.384 10.895 20.102 1.00 89.38 222 TRP A O 1
ATOM 1688 N N . ALA A 1 223 ? -11.577 10.656 18.800 1.00 90.50 223 ALA A N 1
ATOM 1689 C CA . ALA A 1 223 ? -12.048 11.539 17.738 1.00 90.50 223 ALA A CA 1
ATOM 1690 C C . ALA A 1 223 ? -13.386 11.097 17.113 1.00 90.50 223 ALA A C 1
ATOM 1692 O O . ALA A 1 223 ? -14.160 11.943 16.670 1.00 90.50 223 ALA A O 1
ATOM 1693 N N . LYS A 1 224 ? -13.697 9.792 17.121 1.00 90.19 224 LYS A N 1
ATOM 1694 C CA . LYS A 1 224 ? -15.005 9.264 16.683 1.00 90.19 224 LYS A CA 1
ATOM 1695 C C . LYS A 1 224 ? -16.146 9.598 17.651 1.00 90.19 224 LYS A C 1
ATOM 1697 O O . LYS A 1 224 ? -17.303 9.598 17.241 1.00 90.19 224 LYS A O 1
ATOM 1702 N N . ILE A 1 225 ? -15.836 9.820 18.931 1.00 88.88 225 ILE A N 1
ATOM 1703 C CA . ILE A 1 225 ? -16.811 10.088 20.001 1.00 88.88 225 ILE A CA 1
ATOM 1704 C C . ILE A 1 225 ? -16.947 11.597 20.240 1.00 88.88 225 ILE A C 1
ATOM 1706 O O . ILE A 1 225 ? -18.059 12.117 20.282 1.00 88.88 225 ILE A O 1
ATOM 1710 N N . ASP A 1 226 ? -15.816 12.283 20.406 1.00 89.56 226 ASP A N 1
ATOM 1711 C CA . ASP A 1 226 ? -15.701 13.719 20.660 1.00 89.56 226 ASP A CA 1
ATOM 1712 C C . ASP A 1 226 ? -14.449 14.255 19.953 1.00 89.56 226 ASP A C 1
ATOM 1714 O O . ASP A 1 226 ? -13.346 14.318 20.510 1.00 89.56 226 ASP A O 1
ATOM 1718 N N . PHE A 1 227 ? -14.634 14.621 18.684 1.00 90.94 227 PHE A N 1
ATOM 1719 C CA . PHE A 1 227 ? -13.569 15.157 17.845 1.00 90.94 227 PHE A CA 1
ATOM 1720 C C . PHE A 1 227 ? -12.943 16.418 18.444 1.00 90.94 227 PHE A C 1
ATOM 1722 O O . PHE A 1 227 ? -11.721 16.528 18.478 1.00 90.94 227 PHE A O 1
ATOM 1729 N N . ALA A 1 228 ? -13.750 17.356 18.947 1.00 89.56 228 ALA A N 1
ATOM 1730 C CA . ALA A 1 228 ? -13.254 18.642 19.429 1.00 89.56 228 ALA A CA 1
ATOM 1731 C C . ALA A 1 228 ? -12.292 18.474 20.614 1.00 89.56 228 ALA A C 1
ATOM 1733 O O . ALA A 1 228 ? -11.245 19.126 20.670 1.00 89.56 228 ALA A O 1
ATOM 1734 N N . ALA A 1 229 ? -12.614 17.575 21.547 1.00 89.00 229 ALA A N 1
ATOM 1735 C CA . ALA A 1 229 ? -11.755 17.306 22.692 1.00 89.00 229 ALA A CA 1
ATOM 1736 C C . ALA A 1 229 ? -10.461 16.569 22.293 1.00 89.00 229 ALA A C 1
ATOM 1738 O O . ALA A 1 229 ? -9.378 16.964 22.740 1.00 89.00 229 ALA A O 1
ATOM 1739 N N . ALA A 1 230 ? -10.553 15.570 21.406 1.00 88.75 230 ALA A N 1
ATOM 1740 C CA . ALA A 1 230 ? -9.391 14.848 20.881 1.00 88.75 230 ALA A CA 1
ATOM 1741 C C . ALA A 1 230 ? -8.453 15.768 20.078 1.00 88.75 230 ALA A C 1
ATOM 1743 O O . ALA A 1 230 ? -7.234 15.755 20.272 1.00 88.75 230 ALA A O 1
ATOM 1744 N N . TRP A 1 231 ? -9.026 16.618 19.221 1.00 87.12 231 TRP A N 1
ATOM 1745 C CA . TRP A 1 231 ? -8.308 17.604 18.416 1.00 87.12 231 TRP A CA 1
ATOM 1746 C C . TRP A 1 231 ? -7.578 18.610 19.301 1.00 87.12 231 TRP A C 1
ATOM 1748 O O . TRP A 1 231 ? -6.366 18.791 19.182 1.00 87.12 231 TRP A O 1
ATOM 1758 N N . LYS A 1 232 ? -8.282 19.198 20.277 1.00 86.88 232 LYS A N 1
ATOM 1759 C CA . LYS A 1 232 ? -7.684 20.126 21.242 1.00 86.88 232 LYS A CA 1
ATOM 1760 C C . LYS A 1 232 ? -6.524 19.485 22.002 1.00 86.88 232 LYS A C 1
ATOM 1762 O O . LYS A 1 232 ? -5.486 20.125 22.166 1.00 86.88 232 LYS A O 1
ATOM 1767 N N . TYR A 1 233 ? -6.672 18.237 22.451 1.00 85.88 233 TYR A N 1
ATOM 1768 C CA . TYR A 1 233 ? -5.593 17.511 23.120 1.00 85.88 233 TYR A CA 1
ATOM 1769 C C . TYR A 1 233 ? -4.363 17.367 22.211 1.00 85.88 233 TYR A C 1
ATOM 1771 O O . TYR A 1 233 ? -3.259 17.732 22.609 1.00 85.88 233 TYR A O 1
ATOM 1779 N N . GLN A 1 234 ? -4.560 16.915 20.970 1.00 84.31 234 GLN A N 1
ATOM 1780 C CA . GLN A 1 234 ? -3.481 16.687 20.006 1.00 84.31 234 GLN A CA 1
ATOM 1781 C C . GLN A 1 234 ? -2.755 17.973 19.574 1.00 84.31 234 GLN A C 1
ATOM 1783 O O . GLN A 1 234 ? -1.566 17.926 19.228 1.00 84.31 234 GLN A O 1
ATOM 1788 N N . MET A 1 235 ? -3.463 19.106 19.584 1.00 78.38 235 MET A N 1
ATOM 1789 C CA . MET A 1 235 ? -2.960 20.413 19.151 1.00 78.38 235 MET A CA 1
ATOM 1790 C C . MET A 1 235 ? -2.406 21.277 20.295 1.00 78.38 235 MET A C 1
ATOM 1792 O O . MET A 1 235 ? -1.753 22.286 20.038 1.00 78.38 235 MET A O 1
ATOM 1796 N N . THR A 1 236 ? -2.609 20.894 21.560 1.00 79.44 236 THR A N 1
ATOM 1797 C CA . THR A 1 236 ? -2.118 21.670 22.710 1.00 79.44 236 THR A CA 1
ATOM 1798 C C . THR A 1 236 ? -0.587 21.791 22.686 1.00 79.44 236 THR A C 1
ATOM 1800 O O . THR A 1 236 ? 0.126 20.794 22.603 1.00 79.44 236 THR A O 1
ATOM 1803 N N . GLY A 1 237 ? -0.069 23.023 22.778 1.00 64.12 237 GLY A N 1
ATOM 1804 C CA . GLY A 1 237 ? 1.375 23.308 22.793 1.00 64.12 237 GLY A CA 1
ATOM 1805 C C . GLY A 1 237 ? 2.060 23.278 21.421 1.00 64.12 237 GLY A C 1
ATOM 1806 O O . GLY A 1 237 ? 3.271 23.484 21.348 1.00 64.12 237 GLY A O 1
ATOM 1807 N N . LYS A 1 238 ? 1.306 23.050 20.338 1.00 66.50 238 LYS A N 1
ATOM 1808 C CA . LYS A 1 238 ? 1.790 23.142 18.955 1.00 66.50 238 LYS A CA 1
ATOM 1809 C C . LYS A 1 238 ? 1.432 24.523 18.383 1.00 66.50 238 LYS A C 1
ATOM 1811 O O . LYS A 1 238 ? 0.392 25.061 18.759 1.00 66.50 238 LYS A O 1
ATOM 1816 N N . PRO A 1 239 ? 2.284 25.131 17.536 1.00 55.25 239 PRO A N 1
ATOM 1817 C CA . PRO A 1 239 ? 2.024 26.468 17.010 1.00 55.25 239 PRO A CA 1
ATOM 1818 C C . PRO A 1 239 ? 0.674 26.532 16.282 1.00 55.25 239 PRO A C 1
ATOM 1820 O O . PRO A 1 239 ? 0.361 25.667 15.463 1.00 55.25 239 PRO A O 1
ATOM 1823 N N . GLU A 1 240 ? -0.123 27.556 16.605 1.00 51.69 240 GLU A N 1
ATOM 1824 C CA . GLU A 1 240 ? -1.377 27.855 15.913 1.00 51.69 240 GLU A CA 1
ATOM 1825 C C . GLU A 1 240 ? -1.082 28.259 14.465 1.00 51.69 240 GLU A C 1
ATOM 1827 O O . GLU A 1 240 ? -0.239 29.118 14.205 1.00 51.69 240 GLU A O 1
ATOM 1832 N N . GLY A 1 241 ? -1.804 27.650 13.524 1.00 52.59 241 GLY A N 1
ATOM 1833 C CA . GLY A 1 241 ? -1.695 27.963 12.104 1.00 52.59 241 GLY A CA 1
ATOM 1834 C C . GLY A 1 241 ? -0.713 27.068 11.345 1.00 52.59 241 GLY A C 1
ATOM 1835 O O . GLY A 1 241 ? 0.500 27.224 11.406 1.00 52.59 241 GLY A O 1
ATOM 1836 N N . GLN A 1 242 ? -1.279 26.167 10.541 1.00 50.38 242 GLN A N 1
ATOM 1837 C CA . GLN A 1 242 ? -0.750 25.772 9.230 1.00 50.38 242 GLN A CA 1
ATOM 1838 C C . GLN A 1 242 ? 0.728 25.339 9.126 1.00 50.38 242 GLN A C 1
ATOM 1840 O O . GLN A 1 242 ? 1.355 25.601 8.103 1.00 50.38 242 GLN A O 1
ATOM 1845 N N . SER A 1 243 ? 1.267 24.517 10.034 1.00 50.12 243 SER A N 1
ATOM 1846 C CA . SER A 1 243 ? 2.328 23.579 9.597 1.00 50.12 243 SER A CA 1
ATOM 1847 C C . SER A 1 243 ? 1.700 22.346 8.904 1.00 50.12 243 SER A C 1
ATOM 1849 O O . SER A 1 243 ? 1.943 21.207 9.285 1.00 50.12 243 SER A O 1
ATOM 1851 N N . LEU A 1 244 ? 0.794 22.620 7.953 1.00 53.00 244 LEU A N 1
ATOM 1852 C CA . LEU A 1 244 ? 0.243 21.786 6.866 1.00 53.00 244 LEU A CA 1
ATOM 1853 C C . LEU A 1 244 ? -0.235 20.349 7.156 1.00 53.00 244 LEU A C 1
ATOM 1855 O O . LEU A 1 244 ? -0.317 19.537 6.247 1.00 53.00 244 LEU A O 1
ATOM 1859 N N . ILE A 1 245 ? -0.686 20.112 8.387 1.00 55.16 245 ILE A N 1
ATOM 1860 C CA . ILE A 1 245 ? -1.047 18.822 8.993 1.00 55.16 245 ILE A CA 1
ATOM 1861 C C . ILE A 1 245 ? 0.196 17.965 9.268 1.00 55.16 245 ILE A C 1
ATOM 1863 O O . ILE A 1 245 ? 0.862 17.426 8.392 1.00 55.16 245 ILE A O 1
ATOM 1867 N N . LEU A 1 246 ? 0.540 17.870 10.553 1.00 58.00 246 LEU A N 1
ATOM 1868 C CA . LEU A 1 246 ? 1.511 16.896 11.040 1.00 58.00 246 LEU A CA 1
ATOM 1869 C C . LEU A 1 246 ? 0.956 15.497 10.753 1.00 58.00 246 LEU A C 1
ATOM 1871 O O . LEU A 1 246 ? -0.218 15.276 11.028 1.00 58.00 246 LEU A O 1
ATOM 1875 N N . THR A 1 247 ? 1.797 14.528 10.379 1.00 62.09 247 THR A N 1
ATOM 1876 C CA . THR A 1 247 ? 1.436 13.106 10.141 1.00 62.09 247 THR A CA 1
ATOM 1877 C C . THR A 1 247 ? 0.552 12.477 11.235 1.00 62.09 247 THR A C 1
ATOM 1879 O O . THR A 1 247 ? -0.097 11.457 11.034 1.00 62.09 247 THR A O 1
ATOM 1882 N N . GLN A 1 248 ? 0.535 13.063 12.434 1.00 66.88 248 GLN A N 1
ATOM 1883 C CA . GLN A 1 248 ? -0.266 12.612 13.568 1.00 66.88 248 GLN A CA 1
ATOM 1884 C C . GLN A 1 248 ? -1.695 13.183 13.625 1.00 66.88 248 GLN A C 1
ATOM 1886 O O . GLN A 1 248 ? -2.460 12.733 14.468 1.00 66.88 248 GLN A O 1
ATOM 1891 N N . ALA A 1 249 ? -2.050 14.191 12.824 1.00 78.31 249 ALA A N 1
ATOM 1892 C CA . ALA A 1 249 ? -3.362 14.846 12.851 1.00 78.31 249 ALA A CA 1
ATOM 1893 C C . ALA A 1 249 ? -4.305 14.342 11.741 1.00 78.31 249 ALA A C 1
ATOM 1895 O O . ALA A 1 249 ? -5.506 14.241 11.991 1.00 78.31 249 ALA A O 1
ATOM 1896 N N . ASP A 1 250 ? -3.781 13.924 10.581 1.00 84.94 250 ASP A N 1
ATOM 1897 C CA . ASP A 1 250 ? -4.575 13.309 9.502 1.00 84.94 250 ASP A CA 1
ATOM 1898 C C . ASP A 1 250 ? -5.416 12.109 9.958 1.00 84.94 250 ASP A C 1
ATOM 1900 O O . ASP A 1 250 ? -6.602 12.054 9.622 1.00 84.94 250 ASP A O 1
ATOM 1904 N N . PRO A 1 251 ? -4.894 11.176 10.783 1.00 87.44 251 PRO A N 1
ATOM 1905 C CA . PRO A 1 251 ? -5.697 10.040 11.219 1.00 87.44 251 PRO A CA 1
ATOM 1906 C C . PRO A 1 251 ? -6.867 10.450 12.125 1.00 87.44 251 PRO A C 1
ATOM 1908 O O . PRO A 1 251 ? -7.900 9.781 12.124 1.00 87.44 251 PRO A O 1
ATOM 1911 N N . LEU A 1 252 ? -6.732 11.546 12.887 1.00 88.81 252 LEU A N 1
ATOM 1912 C CA . LEU A 1 252 ? -7.815 12.081 13.723 1.00 88.81 252 LEU A CA 1
ATOM 1913 C C . LEU A 1 252 ? -8.879 12.766 12.863 1.00 88.81 252 LEU A C 1
ATOM 1915 O O . LEU A 1 252 ? -10.067 12.539 13.090 1.00 88.81 252 LEU A O 1
ATOM 1919 N N . LEU A 1 253 ? -8.466 13.567 11.873 1.00 89.50 253 LEU A N 1
ATOM 1920 C CA . LEU A 1 253 ? -9.384 14.174 10.903 1.00 89.50 253 LEU A CA 1
ATOM 1921 C C . LEU A 1 253 ? -10.164 13.101 10.150 1.00 89.50 253 LEU A C 1
ATOM 1923 O O . LEU A 1 253 ? -11.390 13.153 10.123 1.00 89.50 253 LEU A O 1
ATOM 1927 N N . ALA A 1 254 ? -9.478 12.086 9.623 1.00 92.38 254 ALA A N 1
ATOM 1928 C CA . ALA A 1 254 ? -10.114 10.966 8.942 1.00 92.38 254 ALA A CA 1
ATOM 1929 C C . ALA A 1 254 ? -11.134 10.249 9.842 1.00 92.38 254 ALA A C 1
ATOM 1931 O O . ALA A 1 254 ? -12.266 10.009 9.423 1.00 92.38 254 ALA A O 1
ATOM 1932 N N . ALA A 1 255 ? -10.771 9.960 11.097 1.00 92.62 255 ALA A N 1
ATOM 1933 C CA . ALA A 1 255 ? -11.672 9.326 12.056 1.00 92.62 255 ALA A CA 1
ATOM 1934 C C . ALA A 1 255 ? -12.919 10.183 12.351 1.00 92.62 255 ALA A C 1
ATOM 1936 O O . ALA A 1 255 ? -14.033 9.658 12.350 1.00 92.62 255 ALA A O 1
ATOM 1937 N N . GLY A 1 256 ? -12.747 11.493 12.557 1.00 93.12 256 GLY A N 1
ATOM 1938 C CA . GLY A 1 256 ? -13.851 12.429 12.788 1.00 93.12 256 GLY A CA 1
ATOM 1939 C C . GLY A 1 256 ? -14.770 12.592 11.572 1.00 93.12 256 GLY A C 1
ATOM 1940 O O . GLY A 1 256 ? -15.992 12.580 11.722 1.00 93.12 256 GLY A O 1
ATOM 1941 N N . LEU A 1 257 ? -14.204 12.686 10.364 1.00 93.50 257 LEU A N 1
ATOM 1942 C CA . LEU A 1 257 ? -14.954 12.806 9.107 1.00 93.50 257 LEU A CA 1
ATOM 1943 C C . LEU A 1 257 ? -15.780 11.549 8.814 1.00 93.50 257 LEU A C 1
ATOM 1945 O O . LEU A 1 257 ? -16.966 11.661 8.502 1.00 93.50 257 LEU A O 1
ATOM 1949 N N . LEU A 1 258 ? -15.192 10.359 8.980 1.00 93.81 258 LEU A N 1
ATOM 1950 C CA . LEU A 1 258 ? -15.900 9.083 8.826 1.00 93.81 258 LEU A CA 1
ATOM 1951 C C . LEU A 1 258 ? -16.994 8.888 9.890 1.00 93.81 258 LEU A C 1
ATOM 1953 O O . LEU A 1 258 ? -18.008 8.249 9.618 1.00 93.81 258 LEU A O 1
ATOM 1957 N N . ALA A 1 259 ? -16.824 9.472 11.081 1.00 92.81 259 ALA A N 1
ATOM 1958 C CA . ALA A 1 259 ? -17.846 9.501 12.128 1.00 92.81 259 ALA A CA 1
ATOM 1959 C C . ALA A 1 259 ? -18.928 10.584 11.915 1.00 92.81 259 ALA A C 1
ATOM 1961 O O . ALA A 1 259 ? -19.916 10.614 12.649 1.00 92.81 259 ALA A O 1
ATOM 1962 N N . GLY A 1 260 ? -18.774 11.465 10.919 1.00 91.88 260 GLY A N 1
ATOM 1963 C CA . GLY A 1 260 ? -19.732 12.530 10.607 1.00 91.88 260 GLY A CA 1
ATOM 1964 C C . GLY A 1 260 ? -19.641 13.771 11.505 1.00 91.88 260 GLY A C 1
ATOM 1965 O O . GLY A 1 260 ? -20.628 14.500 11.628 1.00 91.88 260 GLY A O 1
ATOM 1966 N N . SER A 1 261 ? -18.491 14.030 12.139 1.00 93.69 261 SER A N 1
ATOM 1967 C CA . SER A 1 261 ? -18.277 15.240 12.949 1.00 93.69 261 SER A CA 1
ATOM 1968 C C . SER A 1 261 ? -18.289 16.503 12.082 1.00 93.69 261 SER A C 1
ATOM 1970 O O . SER A 1 261 ? -17.573 16.612 11.084 1.00 93.69 261 SER A O 1
ATOM 1972 N N . LYS A 1 262 ? -19.088 17.495 12.496 1.00 92.31 262 LYS A N 1
ATOM 1973 C CA . LYS A 1 262 ? -19.154 18.811 11.837 1.00 92.31 262 LYS A CA 1
ATOM 1974 C C . LYS A 1 262 ? -17.924 19.655 12.150 1.00 92.31 262 LYS A C 1
ATOM 1976 O O . LYS A 1 262 ? -17.504 20.459 11.328 1.00 92.31 262 LYS A O 1
ATOM 1981 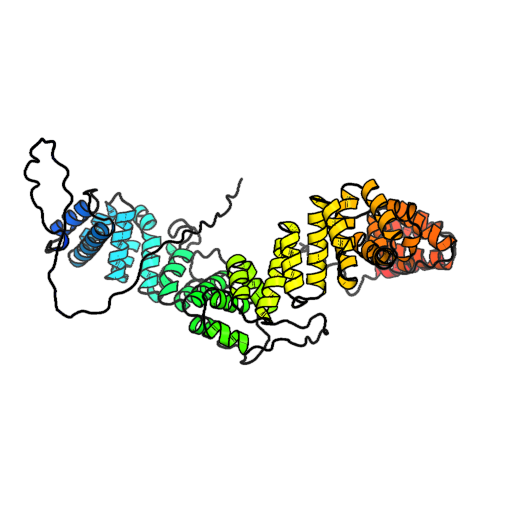N N . GLU A 1 263 ? -17.353 19.457 13.329 1.00 89.94 263 GLU A N 1
ATOM 1982 C CA . GLU A 1 263 ? -16.139 20.108 13.802 1.00 89.94 263 GLU A CA 1
ATOM 1983 C C . GLU A 1 263 ? -14.933 19.639 12.983 1.00 89.94 263 GLU A C 1
ATOM 1985 O O . GLU A 1 263 ? -14.170 20.473 12.511 1.00 89.94 263 GLU A O 1
ATOM 1990 N N . ALA A 1 264 ? -14.817 18.332 12.715 1.00 90.12 264 ALA A N 1
ATOM 1991 C CA . ALA A 1 264 ? -13.781 17.791 11.830 1.00 90.12 264 ALA A CA 1
ATOM 1992 C C . ALA A 1 264 ? -13.862 18.381 10.415 1.00 90.12 264 ALA A C 1
ATOM 1994 O O . ALA A 1 264 ? -12.841 18.725 9.820 1.00 90.12 264 ALA A O 1
ATOM 1995 N N . LEU A 1 265 ? -15.082 18.544 9.893 1.00 88.75 265 LEU A N 1
ATOM 1996 C CA . LEU A 1 265 ? -15.301 19.197 8.606 1.00 88.75 265 LEU A CA 1
ATOM 1997 C C . LEU A 1 265 ? -14.899 20.679 8.639 1.00 88.75 265 LEU A C 1
ATOM 1999 O O . LEU A 1 265 ? -14.247 21.142 7.709 1.00 88.75 265 LEU A O 1
ATOM 2003 N N . ALA A 1 266 ? -15.242 21.409 9.701 1.00 87.94 266 ALA A N 1
ATOM 2004 C CA . ALA A 1 266 ? -14.874 22.816 9.844 1.00 87.94 266 ALA A CA 1
ATOM 2005 C C . ALA A 1 266 ? -13.349 23.014 9.919 1.00 87.94 266 ALA A C 1
ATOM 2007 O O . ALA A 1 266 ? -12.820 23.918 9.274 1.00 87.94 266 ALA A O 1
ATOM 2008 N N . GLU A 1 267 ? -12.638 22.148 10.648 1.00 85.69 267 GLU A N 1
ATOM 2009 C CA . GLU A 1 267 ? -11.170 22.161 10.698 1.00 85.69 267 GLU A CA 1
ATOM 2010 C C . GLU A 1 267 ? -10.563 21.886 9.316 1.00 85.69 267 GLU A C 1
ATOM 2012 O O . GLU A 1 267 ? -9.666 22.606 8.883 1.00 85.69 267 GLU A O 1
ATOM 2017 N N . LEU A 1 268 ? -11.087 20.902 8.576 1.00 82.00 268 LEU A N 1
ATOM 2018 C CA . LEU A 1 268 ? -10.656 20.616 7.205 1.00 82.00 268 LEU A CA 1
ATOM 2019 C C . LEU A 1 268 ? -10.908 21.803 6.254 1.00 82.00 268 LEU A C 1
ATOM 2021 O O . LEU A 1 268 ? -10.058 22.133 5.423 1.00 82.00 268 LEU A O 1
ATOM 2025 N N . GLU A 1 269 ? -12.077 22.439 6.347 1.00 82.00 269 GLU A N 1
ATOM 2026 C CA . GLU A 1 269 ? -12.471 23.568 5.496 1.00 82.00 269 GLU A CA 1
ATOM 2027 C C . GLU A 1 269 ? -11.662 24.839 5.795 1.00 82.00 269 GLU A C 1
ATOM 2029 O O . GLU A 1 269 ? -11.437 25.642 4.889 1.00 82.00 269 GLU A O 1
ATOM 2034 N N . ALA A 1 270 ? -11.153 24.990 7.021 1.00 79.06 270 ALA A N 1
ATOM 2035 C CA . ALA A 1 270 ? -10.240 26.067 7.400 1.00 79.06 270 ALA A CA 1
ATOM 2036 C C . ALA A 1 270 ? -8.819 25.905 6.818 1.00 79.06 270 ALA A C 1
ATOM 2038 O O . ALA A 1 270 ? -8.036 26.861 6.818 1.00 79.06 270 ALA A O 1
ATOM 2039 N N . LEU A 1 271 ? -8.466 24.716 6.317 1.00 71.69 271 LEU A N 1
ATOM 2040 C CA . LEU A 1 271 ? -7.158 24.456 5.718 1.00 71.69 271 LEU A CA 1
ATOM 2041 C C . LEU A 1 271 ? -7.098 24.900 4.250 1.00 71.69 271 LEU A C 1
ATOM 2043 O O . LEU A 1 271 ? -8.066 24.708 3.500 1.00 71.69 271 LEU A O 1
ATOM 2047 N N . PRO A 1 272 ? -5.943 25.431 3.803 1.00 67.88 272 PRO A N 1
ATOM 2048 C CA . PRO A 1 272 ? -5.741 25.758 2.401 1.00 67.88 272 PRO A CA 1
ATOM 2049 C C . PRO A 1 272 ? -5.840 24.486 1.550 1.00 67.88 272 PRO A C 1
ATOM 2051 O O . PRO A 1 272 ? -5.366 23.421 1.946 1.00 67.88 272 PRO A O 1
ATOM 2054 N N . ALA A 1 273 ? -6.464 24.598 0.376 1.00 62.47 273 ALA A N 1
ATOM 2055 C CA . ALA A 1 273 ? -6.611 23.472 -0.548 1.00 62.47 273 ALA A CA 1
ATOM 2056 C C . ALA A 1 273 ? -5.256 22.989 -1.098 1.00 62.47 273 ALA A C 1
ATOM 2058 O O . ALA A 1 273 ? -5.078 21.798 -1.330 1.00 62.47 273 ALA A O 1
ATOM 2059 N N . GLU A 1 274 ? -4.297 23.905 -1.239 1.00 64.75 274 GLU A N 1
ATOM 2060 C CA . GLU A 1 274 ? -2.951 23.636 -1.734 1.00 64.75 274 GLU A CA 1
ATOM 2061 C C . GLU A 1 274 ? -1.913 24.324 -0.858 1.00 64.75 274 GLU A C 1
ATOM 2063 O O . GLU A 1 274 ? -2.117 25.445 -0.378 1.00 64.75 274 GLU A O 1
ATOM 2068 N N . ALA A 1 275 ? -0.764 23.673 -0.702 1.00 63.66 275 ALA A N 1
ATOM 2069 C CA . ALA A 1 275 ? 0.359 24.236 0.013 1.00 63.66 275 ALA A CA 1
ATOM 2070 C C . ALA A 1 275 ? 1.649 24.148 -0.793 1.00 63.66 275 ALA A C 1
ATOM 2072 O O . ALA A 1 275 ? 2.094 23.068 -1.184 1.00 63.66 275 ALA A O 1
ATOM 2073 N N . LYS A 1 276 ? 2.274 25.308 -1.011 1.00 59.78 276 LYS A N 1
ATOM 2074 C CA . LYS A 1 276 ? 3.523 25.398 -1.765 1.00 59.78 276 LYS A CA 1
ATOM 2075 C C . LYS A 1 276 ? 4.669 24.770 -0.984 1.00 59.78 276 LYS A C 1
ATOM 2077 O O . LYS A 1 276 ? 4.936 25.158 0.153 1.00 59.78 276 LYS A O 1
ATOM 2082 N N . SER A 1 277 ? 5.370 23.841 -1.618 1.00 57.38 277 SER A N 1
ATOM 2083 C CA . SER A 1 277 ? 6.560 23.216 -1.056 1.00 57.38 277 SER A CA 1
ATOM 2084 C C . SER A 1 277 ? 7.818 24.011 -1.402 1.00 57.38 277 SER A C 1
ATOM 2086 O O . SER A 1 277 ? 7.992 24.417 -2.554 1.00 57.38 277 SER A O 1
ATOM 2088 N N . PRO A 1 278 ? 8.755 24.197 -0.451 1.00 48.12 278 PRO A N 1
ATOM 2089 C CA . PRO A 1 278 ? 10.045 24.824 -0.734 1.00 48.12 278 PRO A CA 1
ATOM 2090 C C . PRO A 1 278 ? 10.928 23.980 -1.672 1.00 48.12 278 PRO A C 1
ATOM 2092 O O . PRO A 1 278 ? 11.933 24.480 -2.171 1.00 48.12 278 PRO A O 1
ATOM 2095 N N . PHE A 1 279 ? 10.557 22.722 -1.939 1.00 51.09 279 PHE A N 1
ATOM 2096 C CA . PHE A 1 279 ? 11.278 21.807 -2.830 1.00 51.09 279 PHE A CA 1
ATOM 2097 C C . PHE A 1 279 ? 10.738 21.795 -4.278 1.00 51.09 279 PHE A C 1
ATOM 2099 O O . PHE A 1 279 ? 11.198 20.992 -5.094 1.00 51.09 279 PHE A O 1
ATOM 2106 N N . GLY A 1 280 ? 9.797 22.691 -4.608 1.00 55.00 280 GLY A N 1
ATOM 2107 C CA . GLY A 1 280 ? 9.215 22.867 -5.945 1.00 55.00 280 GLY A CA 1
ATOM 2108 C C . GLY A 1 280 ? 7.817 22.259 -6.103 1.00 55.00 280 GLY A C 1
ATOM 2109 O O . GLY A 1 280 ? 7.376 21.469 -5.269 1.00 55.00 280 GLY A O 1
ATOM 2110 N N . ASP A 1 281 ? 7.138 22.607 -7.204 1.00 57.03 281 ASP A N 1
ATOM 2111 C CA . ASP A 1 281 ? 5.703 22.335 -7.400 1.00 57.03 281 ASP A CA 1
ATOM 2112 C C . ASP A 1 281 ? 5.328 20.846 -7.339 1.00 57.03 281 ASP A C 1
ATOM 2114 O O . ASP A 1 281 ? 4.265 20.490 -6.840 1.00 57.03 281 ASP A O 1
ATOM 2118 N N . ARG A 1 282 ? 6.243 19.956 -7.745 1.00 53.72 282 ARG A N 1
ATOM 2119 C CA . ARG A 1 282 ? 6.069 18.491 -7.680 1.00 53.72 282 ARG A CA 1
ATOM 2120 C C . ARG A 1 282 ? 5.913 17.925 -6.262 1.00 53.72 282 ARG A C 1
ATOM 2122 O O . ARG A 1 282 ? 5.521 16.773 -6.106 1.00 53.72 282 ARG A O 1
ATOM 2129 N N . PHE A 1 283 ? 6.285 18.700 -5.243 1.00 50.47 283 PHE A N 1
ATOM 2130 C CA . PHE A 1 283 ? 6.174 18.327 -3.833 1.00 50.47 283 PHE A CA 1
ATOM 2131 C C . PHE A 1 283 ? 5.173 19.198 -3.080 1.00 50.47 283 PHE A C 1
ATOM 2133 O O . PHE A 1 283 ? 5.165 19.147 -1.850 1.00 50.47 283 PHE A O 1
ATOM 2140 N N . ASN A 1 284 ? 4.386 20.029 -3.778 1.00 58.44 284 ASN A N 1
ATOM 2141 C CA . ASN A 1 284 ? 3.301 20.769 -3.146 1.00 58.44 284 ASN A CA 1
ATOM 2142 C C . ASN A 1 284 ? 2.428 19.770 -2.383 1.00 58.44 284 ASN A C 1
ATOM 2144 O O . ASN A 1 284 ? 2.004 18.755 -2.935 1.00 58.44 284 ASN A O 1
ATOM 2148 N N . ALA A 1 285 ? 2.231 20.019 -1.091 1.00 56.47 285 ALA A N 1
ATOM 2149 C CA . ALA A 1 285 ? 1.380 19.159 -0.294 1.00 56.47 285 ALA A CA 1
ATOM 2150 C C . ALA A 1 285 ? -0.066 19.487 -0.660 1.00 56.47 285 ALA A C 1
ATOM 2152 O O . ALA A 1 285 ? -0.447 20.661 -0.673 1.00 56.47 285 ALA A O 1
ATOM 2153 N N . THR A 1 286 ? -0.866 18.460 -0.926 1.00 66.12 286 THR A N 1
ATOM 2154 C CA . THR A 1 286 ? -2.311 18.535 -0.755 1.00 66.12 286 THR A CA 1
ATOM 2155 C C . THR A 1 286 ? -2.536 18.251 0.729 1.00 66.12 286 THR A C 1
ATOM 2157 O O . THR A 1 286 ? -2.438 17.100 1.147 1.00 66.12 286 THR A O 1
ATOM 2160 N N . PRO A 1 287 ? -2.798 19.251 1.594 1.00 61.97 287 PRO A N 1
ATOM 2161 C CA . PRO A 1 287 ? -2.982 18.981 3.026 1.00 61.97 287 PRO A CA 1
ATOM 2162 C C . PRO A 1 287 ? -4.156 18.017 3.258 1.00 61.97 287 PRO A C 1
ATOM 2164 O O . PRO A 1 287 ? -4.246 17.347 4.270 1.00 61.97 287 PRO A O 1
ATOM 2167 N N . ARG A 1 288 ? -5.050 17.914 2.269 1.00 73.75 288 ARG A N 1
ATOM 2168 C CA . ARG A 1 288 ? -6.189 16.997 2.227 1.00 73.75 288 ARG A CA 1
ATOM 2169 C C . ARG A 1 288 ? -5.826 15.590 1.709 1.00 73.75 288 ARG A C 1
ATOM 2171 O O . ARG A 1 288 ? -6.581 14.663 1.972 1.00 73.75 288 ARG A O 1
ATOM 2178 N N . GLY A 1 289 ? -4.672 15.418 1.055 1.00 76.62 289 GLY A N 1
ATOM 2179 C CA . GLY A 1 289 ? -4.128 14.155 0.530 1.00 76.62 289 GLY A CA 1
ATOM 2180 C C . GLY A 1 289 ? -3.918 13.086 1.584 1.00 76.62 289 GLY A C 1
ATOM 2181 O O . GLY A 1 289 ? -4.472 11.991 1.500 1.00 76.62 289 GLY A O 1
ATOM 2182 N N . GLU A 1 290 ? -3.162 13.421 2.625 1.00 80.50 290 GLU A N 1
ATOM 2183 C CA . GLU A 1 290 ? -2.862 12.479 3.706 1.00 80.50 290 GLU A CA 1
ATOM 2184 C C . GLU A 1 290 ? -4.123 12.136 4.520 1.00 80.50 290 GLU A C 1
ATOM 2186 O O . GLU A 1 290 ? -4.320 10.983 4.907 1.00 80.50 290 GLU A O 1
ATOM 2191 N N . THR A 1 291 ? -5.043 13.093 4.691 1.00 86.94 291 THR A N 1
ATOM 2192 C CA . THR A 1 291 ? -6.360 12.837 5.291 1.00 86.94 291 THR A CA 1
ATOM 2193 C C . THR A 1 291 ? -7.207 11.897 4.419 1.00 86.94 291 THR A C 1
ATOM 2195 O O . THR A 1 291 ? -7.752 10.925 4.943 1.00 86.94 291 THR A O 1
ATOM 2198 N N . ALA A 1 292 ? -7.294 12.120 3.100 1.00 89.50 292 ALA A N 1
ATOM 2199 C CA . ALA A 1 292 ? -8.005 11.231 2.173 1.00 89.50 292 ALA A CA 1
ATOM 2200 C C . ALA A 1 292 ? -7.440 9.810 2.211 1.00 89.50 292 ALA A C 1
ATOM 2202 O O . ALA A 1 292 ? -8.192 8.840 2.330 1.00 89.50 292 ALA A O 1
ATOM 2203 N N . LYS A 1 293 ? -6.110 9.693 2.184 1.00 88.94 293 LYS A N 1
ATOM 2204 C CA . LYS A 1 293 ? -5.409 8.421 2.330 1.00 88.94 293 LYS A CA 1
ATOM 2205 C C . LYS A 1 293 ? -5.774 7.736 3.644 1.00 88.94 293 LYS A C 1
ATOM 2207 O O . LYS A 1 293 ? -6.174 6.578 3.621 1.00 88.94 293 LYS A O 1
ATOM 2212 N N . CYS A 1 294 ? -5.739 8.453 4.769 1.00 90.31 294 CYS A N 1
ATOM 2213 C CA . CYS A 1 294 ? -6.148 7.914 6.069 1.00 90.31 294 CYS A CA 1
ATOM 2214 C C . CYS A 1 294 ? -7.617 7.456 6.086 1.00 90.31 294 CYS A C 1
ATOM 2216 O O . CYS A 1 294 ? -7.924 6.436 6.703 1.00 90.31 294 CYS A O 1
ATOM 2218 N N . MET A 1 295 ? -8.528 8.165 5.408 1.00 93.88 295 MET A N 1
ATOM 2219 C CA . MET A 1 295 ? -9.932 7.746 5.287 1.00 93.88 295 MET A CA 1
ATOM 2220 C C . MET A 1 295 ? -10.057 6.436 4.502 1.00 93.88 295 MET A C 1
ATOM 2222 O O . MET A 1 295 ? -10.717 5.506 4.963 1.00 93.88 295 MET A O 1
ATOM 2226 N N . VAL A 1 296 ? -9.382 6.339 3.354 1.00 94.50 296 VAL A N 1
ATOM 2227 C CA . VAL A 1 296 ? -9.369 5.137 2.505 1.00 94.50 296 VAL A CA 1
ATOM 2228 C C . VAL A 1 296 ? -8.614 3.973 3.171 1.00 94.50 296 VAL A C 1
ATOM 2230 O O . VAL A 1 296 ? -8.928 2.807 2.937 1.00 94.50 296 VAL A O 1
ATOM 2233 N N . ASP A 1 297 ? -7.617 4.242 4.014 1.00 91.94 297 ASP A N 1
ATOM 2234 C CA . ASP A 1 297 ? -6.924 3.248 4.843 1.00 91.94 297 ASP A CA 1
ATOM 2235 C C . ASP A 1 297 ? -7.788 2.704 5.974 1.00 91.94 297 ASP A C 1
ATOM 2237 O O . ASP A 1 297 ? -7.742 1.504 6.242 1.00 91.94 297 ASP A O 1
ATOM 2241 N N . ALA A 1 298 ? -8.604 3.554 6.594 1.00 91.25 298 ALA A N 1
ATOM 2242 C CA . ALA A 1 298 ? -9.488 3.152 7.676 1.00 91.25 298 ALA A CA 1
ATOM 2243 C C . ALA A 1 298 ? -10.716 2.371 7.181 1.00 91.25 298 ALA A C 1
ATOM 2245 O O . ALA A 1 298 ? -11.022 1.310 7.723 1.00 91.25 298 ALA A O 1
ATOM 2246 N N . ASP A 1 299 ? -11.427 2.897 6.180 1.00 93.12 299 ASP A N 1
ATOM 2247 C CA . ASP A 1 299 ? -12.631 2.281 5.615 1.00 93.12 299 ASP A CA 1
ATOM 2248 C C . ASP A 1 299 ? -12.873 2.798 4.180 1.00 93.12 299 ASP A C 1
ATOM 2250 O O . ASP A 1 299 ? -13.488 3.854 3.996 1.00 93.12 299 ASP A O 1
ATOM 2254 N N . PRO A 1 300 ? -12.413 2.066 3.142 1.00 93.19 300 PRO A N 1
ATOM 2255 C CA . PRO A 1 300 ? -12.581 2.474 1.748 1.00 93.19 300 PRO A CA 1
ATOM 2256 C C . PRO A 1 300 ? -14.043 2.708 1.350 1.00 93.19 300 PRO A C 1
ATOM 2258 O O . PRO A 1 300 ? -14.338 3.628 0.589 1.00 93.19 300 PRO A O 1
ATOM 2261 N N . ALA A 1 301 ? -14.970 1.892 1.862 1.00 92.94 301 ALA A N 1
ATOM 2262 C CA . ALA A 1 301 ? -16.378 1.967 1.489 1.00 92.94 301 ALA A CA 1
ATOM 2263 C C . ALA A 1 301 ? -17.050 3.193 2.118 1.00 92.94 301 ALA A C 1
ATOM 2265 O O . ALA A 1 301 ? -17.786 3.916 1.443 1.00 92.94 301 ALA A O 1
ATOM 2266 N N . ALA A 1 302 ? -16.773 3.459 3.397 1.00 94.44 302 ALA A N 1
ATOM 2267 C CA . ALA A 1 302 ? -17.263 4.663 4.056 1.00 94.44 302 ALA A CA 1
ATOM 2268 C C . ALA A 1 302 ? -16.627 5.934 3.473 1.00 94.44 302 ALA A C 1
ATOM 2270 O O . ALA A 1 302 ? -17.328 6.934 3.326 1.00 94.44 302 ALA A O 1
ATOM 2271 N N . ALA A 1 303 ? -15.347 5.894 3.086 1.00 95.56 303 ALA A N 1
ATOM 2272 C CA . ALA A 1 303 ? -14.670 7.011 2.431 1.00 95.56 303 ALA A CA 1
ATOM 2273 C C . ALA A 1 303 ? -15.289 7.342 1.063 1.00 95.56 303 ALA A C 1
ATOM 2275 O O . ALA A 1 303 ? -15.615 8.501 0.813 1.00 95.56 303 ALA A O 1
ATOM 2276 N N . LEU A 1 304 ? -15.529 6.341 0.207 1.00 94.69 304 LEU A N 1
ATOM 2277 C CA . LEU A 1 304 ? -16.197 6.543 -1.086 1.00 94.69 304 LEU A CA 1
ATOM 2278 C C . LEU A 1 304 ? -17.622 7.079 -0.913 1.00 94.69 304 LEU A C 1
ATOM 2280 O O . LEU A 1 304 ? -17.986 8.070 -1.539 1.00 94.69 304 LEU A O 1
ATOM 2284 N N . LYS A 1 305 ? -18.399 6.510 0.015 1.00 94.94 305 LYS A N 1
ATOM 2285 C CA . LYS A 1 305 ? -19.740 7.019 0.342 1.00 94.94 305 LYS A CA 1
ATOM 2286 C C . LYS A 1 305 ? -19.701 8.461 0.854 1.00 94.94 305 LYS A C 1
ATOM 2288 O O . LYS A 1 305 ? -20.602 9.252 0.573 1.00 94.94 305 LYS A O 1
ATOM 2293 N N . TRP A 1 306 ? -18.678 8.806 1.635 1.00 94.50 306 TRP A N 1
ATOM 2294 C CA . TRP A 1 306 ? -18.460 10.179 2.073 1.00 94.50 306 TRP A CA 1
ATOM 2295 C C . TRP A 1 306 ? -18.204 11.079 0.862 1.00 94.50 306 TRP A C 1
ATOM 2297 O O . TRP A 1 306 ? -18.891 12.088 0.731 1.00 94.50 306 TRP A O 1
ATOM 2307 N N . ALA A 1 307 ? -17.312 10.689 -0.055 1.00 93.81 307 ALA A N 1
ATOM 2308 C CA . ALA A 1 307 ? -17.014 11.445 -1.271 1.00 93.81 307 ALA A CA 1
ATOM 2309 C C . ALA A 1 307 ? -18.258 11.658 -2.157 1.00 93.81 307 ALA A C 1
ATOM 2311 O O . ALA A 1 307 ? -18.514 12.783 -2.576 1.00 93.81 307 ALA A O 1
ATOM 2312 N N . GLU A 1 308 ? -19.085 10.626 -2.351 1.00 92.69 308 GLU A N 1
ATOM 2313 C CA . GLU A 1 308 ? -20.361 10.693 -3.089 1.00 92.69 308 GLU A CA 1
ATOM 2314 C C . GLU A 1 308 ? -21.373 11.669 -2.470 1.00 92.69 308 GLU A C 1
ATOM 2316 O O . GLU A 1 308 ? -22.210 12.242 -3.166 1.00 92.69 308 GLU A O 1
ATOM 2321 N N . SER A 1 309 ? -21.320 11.865 -1.149 1.00 92.19 309 SER A N 1
ATOM 2322 C CA . SER A 1 309 ? -22.221 12.780 -0.438 1.00 92.19 309 SER A CA 1
ATOM 2323 C C . SER A 1 309 ? -21.828 14.257 -0.566 1.00 92.19 309 SER A C 1
ATOM 2325 O O . SER A 1 309 ? -22.594 15.136 -0.155 1.00 92.19 309 SER A O 1
ATOM 2327 N N . ARG A 1 310 ? -20.632 14.545 -1.094 1.00 91.06 310 ARG A N 1
ATOM 2328 C CA . ARG A 1 310 ? -20.106 15.906 -1.220 1.00 91.06 310 ARG A CA 1
ATOM 2329 C C . ARG A 1 310 ? -20.541 16.565 -2.533 1.00 91.06 310 ARG A C 1
ATOM 2331 O O . ARG A 1 310 ? -20.849 15.880 -3.504 1.00 91.06 310 ARG A O 1
ATOM 2338 N N . PRO A 1 311 ? -20.565 17.910 -2.586 1.00 88.81 311 PRO A N 1
ATOM 2339 C CA . PRO A 1 311 ? -20.803 18.632 -3.831 1.00 88.81 311 PRO A CA 1
ATOM 2340 C C . PRO A 1 311 ? -19.767 18.292 -4.910 1.00 88.81 311 PRO A C 1
ATOM 2342 O O . PRO A 1 311 ? -18.598 18.040 -4.605 1.00 88.81 311 PRO A O 1
ATOM 2345 N N . GLU A 1 312 ? -20.173 18.369 -6.181 1.00 82.81 312 GLU A N 1
ATOM 2346 C CA . GLU A 1 312 ? -19.242 18.212 -7.300 1.00 82.81 312 GLU A CA 1
ATOM 2347 C C . GLU A 1 312 ? -18.102 19.239 -7.189 1.00 82.81 312 GLU A C 1
ATOM 2349 O O . GLU A 1 312 ? -18.334 20.438 -7.025 1.00 82.81 312 GLU A O 1
ATOM 2354 N N . GLY A 1 313 ? -16.858 18.766 -7.282 1.00 80.06 313 GLY A N 1
ATOM 2355 C CA . GLY A 1 313 ? -15.675 19.621 -7.188 1.00 80.06 313 GLY A CA 1
ATOM 2356 C C . GLY A 1 313 ? -15.052 19.726 -5.796 1.00 80.06 313 GLY A C 1
ATOM 2357 O O . GLY A 1 313 ? -14.023 20.391 -5.687 1.00 80.06 313 GLY A O 1
ATOM 2358 N N . ASP A 1 314 ? -15.607 19.071 -4.767 1.00 86.12 314 ASP A N 1
ATOM 2359 C CA . ASP A 1 314 ? -14.984 19.012 -3.438 1.00 86.12 314 ASP A CA 1
ATOM 2360 C C . ASP A 1 314 ? -13.552 18.431 -3.533 1.00 86.12 314 ASP A C 1
ATOM 2362 O O . ASP A 1 314 ? -13.376 17.306 -4.017 1.00 86.12 314 ASP A O 1
ATOM 2366 N N . PRO A 1 315 ? -12.514 19.183 -3.107 1.00 83.25 315 PRO A N 1
ATOM 2367 C CA . PRO A 1 315 ? -11.128 18.746 -3.255 1.00 83.25 315 PRO A CA 1
ATOM 2368 C C . PRO A 1 315 ? -10.809 17.449 -2.508 1.00 83.25 315 PRO A C 1
ATOM 2370 O O . PRO A 1 315 ? -10.061 16.629 -3.025 1.00 83.25 315 PRO A O 1
ATOM 2373 N N . LEU A 1 316 ? -11.381 17.240 -1.313 1.00 86.69 316 LEU A N 1
ATOM 2374 C CA . LEU A 1 316 ? -11.124 16.021 -0.546 1.00 86.69 316 LEU A CA 1
ATOM 2375 C C . LEU A 1 316 ? -11.861 14.832 -1.168 1.00 86.69 316 LEU A C 1
ATOM 2377 O O . LEU A 1 316 ? -11.305 13.742 -1.225 1.00 86.69 316 LEU A O 1
ATOM 2381 N N . ALA A 1 317 ? -13.085 15.035 -1.665 1.00 89.94 317 ALA A N 1
ATOM 2382 C CA . ALA A 1 317 ? -13.820 13.977 -2.354 1.00 89.94 317 ALA A CA 1
ATOM 2383 C C . ALA A 1 317 ? -13.033 13.447 -3.560 1.00 89.94 317 ALA A C 1
ATOM 2385 O O . ALA A 1 317 ? -12.863 12.239 -3.691 1.00 89.94 317 ALA A O 1
ATOM 2386 N N . LYS A 1 318 ? -12.482 14.336 -4.395 1.00 89.50 318 LYS A N 1
ATOM 2387 C CA . LYS A 1 318 ? -11.654 13.933 -5.541 1.00 89.50 318 LYS A CA 1
ATOM 2388 C C . LYS A 1 318 ? -10.378 13.200 -5.130 1.00 89.50 318 LYS A C 1
ATOM 2390 O O . LYS A 1 318 ? -10.007 12.215 -5.760 1.00 89.50 318 LYS A O 1
ATOM 2395 N N . GLU A 1 319 ? -9.741 13.653 -4.060 1.00 88.12 319 GLU A N 1
ATOM 2396 C CA . GLU A 1 319 ? -8.554 13.006 -3.510 1.00 88.12 319 GLU A CA 1
ATOM 2397 C C . GLU A 1 319 ? -8.865 11.599 -2.974 1.00 88.12 319 GLU A C 1
ATOM 2399 O O . GLU A 1 319 ? -8.107 10.660 -3.201 1.00 88.12 319 GLU A O 1
ATOM 2404 N N . ILE A 1 320 ? -10.022 11.414 -2.327 1.00 92.56 320 ILE A N 1
ATOM 2405 C CA . ILE A 1 320 ? -10.509 10.092 -1.906 1.00 92.56 320 ILE A CA 1
ATOM 2406 C C . ILE A 1 320 ? -10.682 9.171 -3.117 1.00 92.56 320 ILE A C 1
ATOM 2408 O O . ILE A 1 320 ? -10.288 8.008 -3.036 1.00 92.56 320 ILE A O 1
ATOM 2412 N N . LEU A 1 321 ? -11.226 9.668 -4.237 1.00 93.81 321 LEU A N 1
ATOM 2413 C CA . LEU A 1 321 ? -11.354 8.878 -5.468 1.00 93.81 321 LEU A CA 1
ATOM 2414 C C . LEU A 1 321 ? -9.979 8.435 -5.991 1.00 93.81 321 LEU A C 1
ATOM 2416 O O . LEU A 1 321 ? -9.807 7.255 -6.290 1.00 93.81 321 LEU A O 1
ATOM 2420 N N . ALA A 1 322 ? -8.988 9.334 -6.030 1.00 91.12 322 ALA A N 1
ATOM 2421 C CA . ALA A 1 322 ? -7.626 9.008 -6.466 1.00 91.12 322 ALA A CA 1
ATOM 2422 C C . ALA A 1 322 ? -6.955 7.959 -5.552 1.00 91.12 322 ALA A C 1
ATOM 2424 O O . ALA A 1 322 ? -6.410 6.959 -6.028 1.00 91.12 322 ALA A O 1
ATOM 2425 N N . GLN A 1 323 ? -7.063 8.120 -4.228 1.00 91.56 323 GLN A N 1
ATOM 2426 C CA . GLN A 1 323 ? -6.504 7.168 -3.258 1.00 91.56 323 GLN A CA 1
ATOM 2427 C C . GLN A 1 323 ? -7.217 5.805 -3.303 1.00 91.56 323 GLN A C 1
ATOM 2429 O O . GLN A 1 323 ? -6.577 4.755 -3.205 1.00 91.56 323 GLN A O 1
ATOM 2434 N N . ALA A 1 324 ? -8.540 5.793 -3.492 1.00 94.31 324 ALA A N 1
ATOM 2435 C CA . ALA A 1 324 ? -9.309 4.564 -3.668 1.00 94.31 324 ALA A CA 1
ATOM 2436 C C . ALA A 1 324 ? -8.947 3.847 -4.978 1.00 94.31 324 ALA A C 1
ATOM 2438 O O . ALA A 1 324 ? -8.781 2.626 -4.975 1.00 94.31 324 ALA A O 1
ATOM 2439 N N . ALA A 1 325 ? -8.757 4.593 -6.070 1.00 94.38 325 ALA A N 1
ATOM 2440 C CA . ALA A 1 325 ? -8.321 4.050 -7.352 1.00 94.38 325 ALA A CA 1
ATOM 2441 C C . ALA A 1 325 ? -6.972 3.328 -7.231 1.00 94.38 325 ALA A C 1
ATOM 2443 O O . ALA A 1 325 ? -6.838 2.191 -7.676 1.00 94.38 325 ALA A O 1
ATOM 2444 N N . SER A 1 326 ? -6.006 3.941 -6.542 1.00 90.88 326 SER A N 1
ATOM 2445 C CA . SER A 1 326 ? -4.688 3.345 -6.293 1.00 90.88 326 SER A CA 1
ATOM 2446 C C . SER A 1 326 ? -4.768 1.987 -5.583 1.00 90.88 326 SER A C 1
ATOM 2448 O O . SER A 1 326 ? -4.112 1.028 -5.990 1.00 90.88 326 SER A O 1
ATOM 2450 N N . LYS A 1 327 ? -5.643 1.846 -4.578 1.00 91.44 327 LYS A N 1
ATOM 2451 C CA . LYS A 1 327 ? -5.860 0.555 -3.900 1.00 91.44 327 LYS A CA 1
ATOM 2452 C C . LYS A 1 327 ? -6.529 -0.499 -4.772 1.00 91.44 327 LYS A C 1
ATOM 2454 O O . LYS A 1 327 ? -6.274 -1.691 -4.597 1.00 91.44 327 LYS A O 1
ATOM 2459 N N . LEU A 1 328 ? -7.421 -0.068 -5.657 1.00 94.19 328 LEU A N 1
ATOM 2460 C CA . LEU A 1 328 ? -8.192 -0.966 -6.505 1.00 94.19 328 LEU A CA 1
ATOM 2461 C C . LEU A 1 328 ? -7.433 -1.383 -7.763 1.00 94.19 328 LEU A C 1
ATOM 2463 O O . LEU A 1 328 ? -7.751 -2.435 -8.298 1.00 94.19 328 LEU A O 1
ATOM 2467 N N . ALA A 1 329 ? -6.400 -0.649 -8.187 1.00 94.44 329 ALA A N 1
ATOM 2468 C CA . ALA A 1 329 ? -5.711 -0.856 -9.464 1.00 94.44 329 ALA A CA 1
ATOM 2469 C C . ALA A 1 329 ? -5.341 -2.322 -9.760 1.00 94.44 329 ALA A C 1
ATOM 2471 O O . ALA A 1 329 ? -5.556 -2.810 -10.867 1.00 94.44 329 ALA A O 1
ATOM 2472 N N . SER A 1 330 ? -4.852 -3.061 -8.760 1.00 91.56 330 SER A N 1
ATOM 2473 C CA . SER A 1 330 ? -4.464 -4.467 -8.935 1.00 91.56 330 SER A CA 1
ATOM 2474 C C . SER A 1 330 ? -5.627 -5.464 -8.840 1.00 91.56 330 SER A C 1
ATOM 2476 O O . SER A 1 330 ? -5.542 -6.544 -9.424 1.00 91.56 330 SER A O 1
ATOM 2478 N N . SER A 1 331 ? -6.708 -5.133 -8.126 1.00 93.50 331 SER A N 1
ATOM 2479 C CA . SER A 1 331 ? -7.802 -6.064 -7.788 1.00 93.50 331 SER A CA 1
ATOM 2480 C C . SER A 1 331 ? -9.090 -5.835 -8.584 1.00 93.50 331 SER A C 1
ATOM 2482 O O . SER A 1 331 ? -9.771 -6.797 -8.930 1.00 93.50 331 SER A O 1
ATOM 2484 N N . ASP A 1 332 ? -9.396 -4.581 -8.901 1.00 94.88 332 ASP A N 1
ATOM 2485 C CA . ASP A 1 332 ? -10.496 -4.139 -9.753 1.00 94.88 332 ASP A CA 1
ATOM 2486 C C . ASP A 1 332 ? -10.006 -2.989 -10.658 1.00 94.88 332 ASP A C 1
ATOM 2488 O O . ASP A 1 332 ? -10.256 -1.807 -10.386 1.00 94.88 332 ASP A O 1
ATOM 2492 N N . PRO A 1 333 ? -9.259 -3.316 -11.732 1.00 95.31 333 PRO A N 1
ATOM 2493 C CA . PRO A 1 333 ? -8.638 -2.314 -12.593 1.00 95.31 333 PRO A CA 1
ATOM 2494 C C . PRO A 1 333 ? -9.663 -1.445 -13.328 1.00 95.31 333 PRO A C 1
ATOM 2496 O O . PRO A 1 333 ? -9.401 -0.277 -13.593 1.00 95.31 333 PRO A O 1
ATOM 2499 N N . VAL A 1 334 ? -10.848 -1.977 -13.645 1.00 93.75 334 VAL A N 1
ATOM 2500 C CA . VAL A 1 334 ? -11.895 -1.194 -14.318 1.00 93.75 334 VAL A CA 1
ATOM 2501 C C . VAL A 1 334 ? -12.449 -0.149 -13.359 1.00 93.75 334 VAL A C 1
ATOM 2503 O O . VAL A 1 334 ? -12.525 1.024 -13.726 1.00 93.75 334 VAL A O 1
ATOM 2506 N N . LYS A 1 335 ? -12.760 -0.536 -12.113 1.00 94.44 335 LYS A N 1
ATOM 2507 C CA . LYS A 1 335 ? -13.247 0.430 -11.129 1.00 94.44 335 LYS A CA 1
ATOM 2508 C C . LYS A 1 335 ? -12.189 1.469 -10.772 1.00 94.44 335 LYS A C 1
ATOM 2510 O O . LYS A 1 335 ? -12.522 2.641 -10.610 1.00 94.44 335 LYS A O 1
ATOM 2515 N N . ALA A 1 336 ? -10.920 1.070 -10.687 1.00 94.81 336 ALA A N 1
ATOM 2516 C CA . ALA A 1 336 ? -9.816 2.002 -10.478 1.00 94.81 336 ALA A CA 1
ATOM 2517 C C . ALA A 1 336 ? -9.739 3.067 -11.586 1.00 94.81 336 ALA A C 1
ATOM 2519 O O . ALA A 1 336 ? -9.608 4.253 -11.285 1.00 94.81 336 ALA A O 1
ATOM 2520 N N . LEU A 1 337 ? -9.891 2.667 -12.853 1.00 92.50 337 LEU A N 1
ATOM 2521 C CA . LEU A 1 337 ? -9.874 3.583 -13.999 1.00 92.50 337 LEU A CA 1
ATOM 2522 C C . LEU A 1 337 ? -11.073 4.548 -14.021 1.00 92.50 337 LEU A C 1
ATOM 2524 O O . LEU A 1 337 ? -10.919 5.711 -14.397 1.00 92.50 337 LEU A O 1
ATOM 2528 N N . GLU A 1 338 ? -12.253 4.102 -13.584 1.00 92.31 338 GLU A N 1
ATOM 2529 C CA . GLU A 1 338 ? -13.408 4.992 -13.386 1.00 92.31 338 GLU A CA 1
ATOM 2530 C C . GLU A 1 338 ? -13.094 6.063 -12.331 1.00 92.31 338 GLU A C 1
ATOM 2532 O O . GLU A 1 338 ? -13.187 7.261 -12.603 1.00 92.31 338 GLU A O 1
ATOM 2537 N N . LEU A 1 339 ? -12.650 5.634 -11.145 1.00 93.62 339 LEU A N 1
ATOM 2538 C CA . LEU A 1 339 ? -12.393 6.522 -10.010 1.00 93.62 339 LEU A CA 1
ATOM 2539 C C . LEU A 1 339 ? -11.270 7.529 -10.295 1.00 93.62 339 LEU A C 1
ATOM 2541 O O . LEU A 1 339 ? -11.403 8.707 -9.959 1.00 93.62 339 LEU A O 1
ATOM 2545 N N . ILE A 1 340 ? -10.179 7.102 -10.942 1.00 91.38 340 ILE A N 1
ATOM 2546 C CA . ILE A 1 340 ? -9.068 8.007 -11.264 1.00 91.38 340 ILE A CA 1
ATOM 2547 C C . ILE A 1 340 ? -9.485 9.062 -12.294 1.00 91.38 340 ILE A C 1
ATOM 2549 O O . ILE A 1 340 ? -9.104 10.224 -12.172 1.00 91.38 340 ILE A O 1
ATOM 2553 N N . THR A 1 341 ? -10.350 8.705 -13.247 1.00 88.75 341 THR A N 1
ATOM 2554 C CA . THR A 1 341 ? -10.917 9.654 -14.217 1.00 88.75 341 THR A CA 1
ATOM 2555 C C . THR A 1 341 ? -11.833 10.670 -13.525 1.00 88.75 341 THR A C 1
ATOM 2557 O O . THR A 1 341 ? -11.731 11.877 -13.762 1.00 88.75 341 THR A O 1
ATOM 2560 N N . GLU A 1 342 ? -12.695 10.212 -12.614 1.00 89.56 342 GLU A N 1
ATOM 2561 C CA . GLU A 1 342 ? -13.601 11.071 -11.838 1.00 89.56 342 GLU A CA 1
ATOM 2562 C C . GLU A 1 342 ? -12.865 12.010 -10.870 1.00 89.56 342 GLU A C 1
ATOM 2564 O O . GLU A 1 342 ? -13.343 13.116 -10.591 1.00 89.56 342 GLU A O 1
ATOM 2569 N N . SER A 1 343 ? -11.667 11.625 -10.415 1.00 87.75 343 SER A N 1
ATOM 2570 C CA . SER A 1 343 ? -10.814 12.471 -9.572 1.00 87.75 343 SER A CA 1
ATOM 2571 C C . SER A 1 343 ? -10.396 13.778 -10.267 1.00 87.75 343 SER A C 1
ATOM 2573 O O . SER A 1 343 ? -10.092 14.766 -9.593 1.00 87.75 343 SER A O 1
ATOM 2575 N N . LYS A 1 344 ? -10.431 13.830 -11.611 1.00 84.25 344 LYS A N 1
ATOM 2576 C CA . LYS A 1 344 ? -10.015 14.980 -12.436 1.00 84.25 344 LYS A CA 1
ATOM 2577 C C . LYS A 1 344 ? -8.603 15.490 -12.072 1.00 84.25 344 LYS A C 1
ATOM 2579 O O . LYS A 1 344 ? -8.393 16.703 -12.058 1.00 84.25 344 LYS A O 1
ATOM 2584 N N . GLY A 1 345 ? -7.671 14.581 -11.764 1.00 76.69 345 GLY A N 1
ATOM 2585 C CA . GLY A 1 345 ? -6.270 14.901 -11.458 1.00 76.69 345 GLY A CA 1
ATOM 2586 C C . GLY A 1 345 ? -6.063 15.582 -10.105 1.00 76.69 345 GLY A C 1
ATOM 2587 O O . GLY A 1 345 ? -5.238 16.485 -9.996 1.00 76.69 345 GLY A O 1
ATOM 2588 N N . ALA A 1 346 ? -6.873 15.230 -9.101 1.00 76.06 346 ALA A N 1
ATOM 2589 C CA . ALA A 1 346 ? -6.685 15.737 -7.740 1.00 76.06 346 ALA A CA 1
ATOM 2590 C C . ALA A 1 346 ? -5.436 15.156 -7.065 1.00 76.06 346 ALA A C 1
ATOM 2592 O O . ALA A 1 346 ? -4.760 15.878 -6.332 1.00 76.06 346 ALA A O 1
ATOM 2593 N N . GLY A 1 347 ? -5.121 13.893 -7.374 1.00 69.56 347 GLY A N 1
ATOM 2594 C CA . GLY A 1 347 ? -3.913 13.228 -6.911 1.00 69.56 347 GLY A CA 1
ATOM 2595 C C . GLY A 1 347 ? -2.644 13.831 -7.512 1.00 69.56 347 GLY A C 1
ATOM 2596 O O . GLY A 1 347 ? -2.660 14.699 -8.391 1.00 69.56 347 GLY A O 1
ATOM 2597 N N . ARG A 1 348 ? -1.489 13.364 -7.032 1.00 71.62 348 ARG A N 1
ATOM 2598 C CA . ARG A 1 348 ? -0.211 13.765 -7.630 1.00 71.62 348 ARG A CA 1
ATOM 2599 C C . ARG A 1 348 ? -0.103 13.119 -9.006 1.00 71.62 348 ARG A C 1
ATOM 2601 O O . ARG A 1 348 ? -0.354 11.927 -9.143 1.00 71.62 348 ARG A O 1
ATOM 2608 N N . SER A 1 349 ? 0.381 13.863 -10.000 1.00 74.50 349 SER A N 1
ATOM 2609 C CA . SER A 1 349 ? 0.451 13.371 -11.387 1.00 74.50 349 SER A CA 1
ATOM 2610 C C . SER A 1 349 ? 1.135 12.001 -11.515 1.00 74.50 349 SER A C 1
ATOM 2612 O O . SER A 1 349 ? 0.638 11.123 -12.205 1.00 74.50 349 SER A O 1
ATOM 2614 N N . TRP A 1 350 ? 2.230 11.778 -10.785 1.00 71.94 350 TRP A N 1
ATOM 2615 C CA . TRP A 1 350 ? 2.969 10.512 -10.803 1.00 71.94 350 TRP A CA 1
ATOM 2616 C C . TRP A 1 350 ? 2.249 9.358 -10.080 1.00 71.94 350 TRP A C 1
ATOM 2618 O O . TRP A 1 350 ? 2.516 8.193 -10.386 1.00 71.94 350 TRP A O 1
ATOM 2628 N N . GLU A 1 351 ? 1.364 9.658 -9.123 1.00 76.81 351 GLU A N 1
ATOM 2629 C CA . GLU A 1 351 ? 0.503 8.665 -8.468 1.00 76.81 351 GLU A CA 1
ATOM 2630 C C . GLU A 1 351 ? -0.576 8.211 -9.454 1.00 76.81 351 GLU A C 1
ATOM 2632 O O . GLU A 1 351 ? -0.719 7.007 -9.666 1.00 76.81 351 GLU A O 1
ATOM 2637 N N . ASP A 1 352 ? -1.235 9.154 -10.136 1.00 82.31 352 ASP A N 1
ATOM 2638 C CA . ASP A 1 352 ? -2.244 8.880 -11.167 1.00 82.31 352 ASP A CA 1
ATOM 2639 C C . ASP A 1 352 ? -1.658 8.042 -12.317 1.00 82.31 352 ASP A C 1
ATOM 2641 O O . ASP A 1 352 ? -2.219 7.009 -12.688 1.00 82.31 352 ASP A O 1
ATOM 2645 N N . GLU A 1 353 ? -0.480 8.420 -12.831 1.00 85.88 353 GLU A N 1
ATOM 2646 C CA . GLU A 1 353 ? 0.284 7.632 -13.813 1.00 85.88 353 GLU A CA 1
ATOM 2647 C C . GLU A 1 353 ? 0.537 6.193 -13.320 1.00 85.88 353 GLU A C 1
ATOM 2649 O O . GLU A 1 353 ? 0.445 5.226 -14.081 1.00 85.88 353 GLU A O 1
ATOM 2654 N N . GLY A 1 354 ? 0.845 6.030 -12.028 1.00 86.56 354 GLY A N 1
ATOM 2655 C CA . GLY A 1 354 ? 1.004 4.728 -11.380 1.00 86.56 354 GLY A CA 1
ATOM 2656 C C . GLY A 1 354 ? -0.283 3.900 -11.371 1.00 86.56 354 GLY A C 1
ATOM 2657 O O . GLY A 1 354 ? -0.227 2.705 -11.665 1.00 86.56 354 GLY A O 1
ATOM 2658 N N . VAL A 1 355 ? -1.433 4.528 -11.103 1.00 90.75 355 VAL A N 1
ATOM 2659 C CA . VAL A 1 355 ? -2.748 3.867 -11.142 1.00 90.75 355 VAL A CA 1
ATOM 2660 C C . VAL A 1 355 ? -3.058 3.354 -12.543 1.00 90.75 355 VAL A C 1
ATOM 2662 O O . VAL A 1 355 ? -3.477 2.204 -12.678 1.00 90.75 355 VAL A O 1
ATOM 2665 N N . PHE A 1 356 ? -2.816 4.152 -13.589 1.00 91.50 356 PHE A N 1
ATOM 2666 C CA . PHE A 1 356 ? -3.002 3.705 -14.973 1.00 91.50 356 PHE A CA 1
ATOM 2667 C C . PHE A 1 356 ? -2.108 2.505 -15.297 1.00 91.50 356 PHE A C 1
ATOM 2669 O O . PHE A 1 356 ? -2.611 1.484 -15.768 1.00 91.50 356 PHE A O 1
ATOM 2676 N N . ARG A 1 357 ? -0.807 2.581 -14.990 1.00 91.56 357 ARG A N 1
ATOM 2677 C CA . ARG A 1 357 ? 0.134 1.477 -15.246 1.00 91.56 357 ARG A CA 1
ATOM 2678 C C . ARG A 1 357 ? -0.294 0.182 -14.558 1.00 91.56 357 ARG A C 1
ATOM 2680 O O . ARG A 1 357 ? -0.375 -0.850 -15.221 1.00 91.56 357 ARG A O 1
ATOM 2687 N N . GLU A 1 358 ? -0.599 0.228 -13.263 1.00 92.81 358 GLU A N 1
ATOM 2688 C CA . GLU A 1 358 ? -0.990 -0.966 -12.503 1.00 92.81 358 GLU A CA 1
ATOM 2689 C C . GLU A 1 358 ? -2.351 -1.511 -12.961 1.00 92.81 358 GLU A C 1
ATOM 2691 O O . GLU A 1 358 ? -2.503 -2.719 -13.146 1.00 92.81 358 GLU A O 1
ATOM 2696 N N . SER A 1 359 ? -3.321 -0.632 -13.236 1.00 95.25 359 SER A N 1
ATOM 2697 C CA . SER A 1 359 ? -4.648 -1.046 -13.708 1.00 95.25 359 SER A CA 1
ATOM 2698 C C . SER A 1 359 ? -4.567 -1.740 -15.065 1.00 95.25 359 SER A C 1
ATOM 2700 O O . SER A 1 359 ? -5.167 -2.795 -15.258 1.00 95.25 359 SER A O 1
ATOM 2702 N N . PHE A 1 360 ? -3.784 -1.205 -16.004 1.00 95.06 360 PHE A N 1
ATOM 2703 C CA . PHE A 1 360 ? -3.606 -1.834 -17.313 1.00 95.06 360 PHE A CA 1
ATOM 2704 C C . PHE A 1 360 ? -2.715 -3.075 -17.266 1.00 95.06 360 PHE A C 1
ATOM 2706 O O . PHE A 1 360 ? -2.953 -4.004 -18.035 1.00 95.06 360 PHE A O 1
ATOM 2713 N N . ALA A 1 361 ? -1.756 -3.156 -16.341 1.00 93.44 361 ALA A N 1
ATOM 2714 C CA . ALA A 1 361 ? -1.019 -4.390 -16.089 1.00 93.44 361 ALA A CA 1
ATOM 2715 C C . ALA A 1 361 ? -1.944 -5.499 -15.553 1.00 93.44 361 ALA A C 1
ATOM 2717 O O . ALA A 1 361 ? -1.908 -6.623 -16.054 1.00 93.44 361 ALA A O 1
ATOM 2718 N N . SER A 1 362 ? -2.811 -5.196 -14.580 1.00 94.56 362 SER A N 1
ATOM 2719 C CA . SER A 1 362 ? -3.784 -6.156 -14.037 1.00 94.56 362 SER A CA 1
ATOM 2720 C C . SER A 1 362 ? -4.863 -6.535 -15.061 1.00 94.56 362 SER A C 1
ATOM 2722 O O . SER A 1 362 ? -5.195 -7.713 -15.235 1.00 94.56 362 SER A O 1
ATOM 2724 N N . LEU A 1 363 ? -5.358 -5.560 -15.829 1.00 95.69 363 LEU A N 1
ATOM 2725 C CA . LEU A 1 363 ? -6.320 -5.811 -16.898 1.00 95.69 363 LEU A CA 1
ATOM 2726 C C . LEU A 1 363 ? -5.709 -6.682 -17.996 1.00 95.69 363 LEU A C 1
ATOM 2728 O O . LEU A 1 363 ? -6.312 -7.677 -18.369 1.00 95.69 363 LEU A O 1
ATOM 2732 N N . ALA A 1 364 ? -4.486 -6.397 -18.445 1.00 94.94 364 ALA A N 1
ATOM 2733 C CA . ALA A 1 364 ? -3.805 -7.233 -19.431 1.00 94.94 364 ALA A CA 1
ATOM 2734 C C . ALA A 1 364 ? -3.548 -8.657 -18.913 1.00 94.94 364 ALA A C 1
ATOM 2736 O O . ALA A 1 364 ? -3.591 -9.614 -19.676 1.00 94.94 364 ALA A O 1
ATOM 2737 N N . ALA A 1 365 ? -3.331 -8.829 -17.605 1.00 93.00 365 ALA A N 1
ATOM 2738 C CA . ALA A 1 365 ? -3.167 -10.150 -17.003 1.00 93.00 365 ALA A CA 1
ATOM 2739 C C . ALA A 1 365 ? -4.426 -11.027 -17.090 1.00 93.00 365 ALA A C 1
ATOM 2741 O O . ALA A 1 365 ? -4.303 -12.252 -17.054 1.00 93.00 365 ALA A O 1
ATOM 2742 N N . SER A 1 366 ? -5.609 -10.411 -17.134 1.00 94.19 366 SER A N 1
ATOM 2743 C CA . SER A 1 366 ? -6.907 -11.092 -17.094 1.00 94.19 366 SER A CA 1
ATOM 2744 C C . SER A 1 366 ? -7.619 -11.103 -18.450 1.00 94.19 366 SER A C 1
ATOM 2746 O O . SER A 1 366 ? -8.186 -12.127 -18.825 1.00 94.19 366 SER A O 1
ATOM 2748 N N . ASP A 1 367 ? -7.559 -9.997 -19.189 1.00 95.38 367 ASP A N 1
ATOM 2749 C CA . ASP A 1 367 ? -8.169 -9.787 -20.501 1.00 95.38 367 ASP A CA 1
ATOM 2750 C C . ASP A 1 367 ? -7.306 -8.824 -21.357 1.00 95.38 367 ASP A C 1
ATOM 2752 O O . ASP A 1 367 ? -7.545 -7.608 -21.393 1.00 95.38 367 ASP A O 1
ATOM 2756 N N . PRO A 1 368 ? -6.280 -9.350 -22.061 1.00 95.06 368 PRO A N 1
ATOM 2757 C CA . PRO A 1 368 ? -5.419 -8.552 -22.934 1.00 95.06 368 PRO A CA 1
ATOM 2758 C C . PRO A 1 368 ? -6.187 -7.818 -24.039 1.00 95.06 368 PRO A C 1
ATOM 2760 O O . PRO A 1 368 ? -5.852 -6.682 -24.370 1.00 95.06 368 PRO A O 1
ATOM 2763 N N . ALA A 1 369 ? -7.230 -8.439 -24.599 1.00 95.06 369 ALA A N 1
ATOM 2764 C CA . ALA A 1 369 ? -8.001 -7.855 -25.693 1.00 95.06 369 ALA A CA 1
ATOM 2765 C C . ALA A 1 369 ? -8.766 -6.613 -25.222 1.00 95.06 369 ALA A C 1
ATOM 2767 O O . ALA A 1 369 ? -8.697 -5.563 -25.864 1.00 95.06 369 ALA A O 1
ATOM 2768 N N . LYS A 1 370 ? -9.417 -6.702 -24.058 1.00 95.19 370 LYS A N 1
ATOM 2769 C CA . LYS A 1 370 ? -10.085 -5.557 -23.437 1.00 95.19 370 LYS A CA 1
ATOM 2770 C C . LYS A 1 370 ? -9.104 -4.453 -23.051 1.00 95.19 370 LYS A C 1
ATOM 2772 O O . LYS A 1 370 ? -9.423 -3.279 -23.221 1.00 95.19 370 LYS A O 1
ATOM 2777 N N . ALA A 1 371 ? -7.905 -4.796 -22.571 1.00 96.19 371 ALA A N 1
ATOM 2778 C CA . ALA A 1 371 ? -6.871 -3.800 -22.290 1.00 96.19 371 ALA A CA 1
ATOM 2779 C C . ALA A 1 371 ? -6.496 -3.000 -23.551 1.00 96.19 371 ALA A C 1
ATOM 2781 O O . ALA A 1 371 ? -6.449 -1.772 -23.503 1.00 96.19 371 ALA A O 1
ATOM 2782 N N . VAL A 1 372 ? -6.294 -3.674 -24.687 1.00 95.94 372 VAL A N 1
ATOM 2783 C CA . VAL A 1 372 ? -5.976 -3.030 -25.974 1.00 95.94 372 VAL A CA 1
ATOM 2784 C C . VAL A 1 372 ? -7.133 -2.166 -26.481 1.00 95.94 372 VAL A C 1
ATOM 2786 O O . VAL A 1 372 ? -6.899 -1.039 -26.920 1.00 95.94 372 VAL A O 1
ATOM 2789 N N . GLU A 1 373 ? -8.373 -2.655 -26.391 1.00 95.06 373 GLU A N 1
ATOM 2790 C CA . GLU A 1 373 ? -9.572 -1.884 -26.747 1.00 95.06 373 GLU A CA 1
ATOM 2791 C C . GLU A 1 373 ? -9.662 -0.591 -25.927 1.00 95.06 373 GLU A C 1
ATOM 2793 O O . GLU A 1 373 ? -9.849 0.495 -26.478 1.00 95.06 373 GLU A O 1
ATOM 2798 N N . MET A 1 374 ? -9.464 -0.692 -24.611 1.00 94.81 374 MET A N 1
ATOM 2799 C CA . MET A 1 374 ? -9.504 0.466 -23.726 1.00 94.81 374 MET A CA 1
ATOM 2800 C C . MET A 1 374 ? -8.375 1.452 -24.041 1.00 94.81 374 MET A C 1
ATOM 2802 O O . MET A 1 374 ? -8.669 2.635 -24.194 1.00 94.81 374 MET A O 1
ATOM 2806 N N . ILE A 1 375 ? -7.132 0.990 -24.242 1.00 94.94 375 ILE A N 1
ATOM 2807 C CA . ILE A 1 375 ? -5.992 1.835 -24.660 1.00 94.94 375 ILE A CA 1
ATOM 2808 C C . ILE A 1 375 ? -6.328 2.633 -25.926 1.00 94.94 375 ILE A C 1
ATOM 2810 O O . ILE A 1 375 ? -6.022 3.824 -26.005 1.00 94.94 375 ILE A O 1
ATOM 2814 N N . ALA A 1 376 ? -6.995 2.003 -26.899 1.00 92.19 376 ALA A N 1
ATOM 2815 C CA . ALA A 1 376 ? -7.388 2.655 -28.145 1.00 92.19 376 ALA A CA 1
ATOM 2816 C C . ALA A 1 376 ? -8.364 3.826 -27.944 1.00 92.19 376 ALA A C 1
ATOM 2818 O O . ALA A 1 376 ? -8.341 4.786 -28.713 1.00 92.19 376 ALA A O 1
ATOM 2819 N N . SER A 1 377 ? -9.187 3.770 -26.896 1.00 89.75 377 SER A N 1
ATOM 2820 C CA . SER A 1 377 ? -10.174 4.803 -26.560 1.00 89.75 377 SER A CA 1
ATOM 2821 C C . SER A 1 377 ? -9.646 5.930 -25.660 1.00 89.75 377 SER A C 1
ATOM 2823 O O . SER A 1 377 ? -10.372 6.886 -25.400 1.00 89.75 377 SER A O 1
ATOM 2825 N N . MET A 1 378 ? -8.403 5.837 -25.172 1.00 86.81 378 MET A N 1
ATOM 2826 C CA . MET A 1 378 ? -7.852 6.793 -24.205 1.00 86.81 378 MET A CA 1
ATOM 2827 C C . MET A 1 378 ? -7.335 8.085 -24.839 1.00 86.81 378 MET A C 1
ATOM 2829 O O . MET A 1 378 ? -6.787 8.091 -25.947 1.00 86.81 378 MET A O 1
ATOM 2833 N N . GLU A 1 379 ? -7.407 9.168 -24.062 1.00 78.94 379 GLU A N 1
ATOM 2834 C CA . GLU A 1 379 ? -6.757 10.446 -24.363 1.00 78.94 379 GLU A CA 1
ATOM 2835 C C . GLU A 1 379 ? -5.219 10.309 -24.400 1.00 78.94 379 GLU A C 1
ATOM 2837 O O . GLU A 1 379 ? -4.661 9.551 -23.597 1.00 78.94 379 GLU A O 1
ATOM 2842 N N . PRO A 1 380 ? -4.507 11.057 -25.273 1.00 73.50 380 PRO A N 1
ATOM 2843 C CA . PRO A 1 380 ? -3.061 10.902 -25.482 1.00 73.50 380 PRO A CA 1
ATOM 2844 C C . PRO A 1 380 ? -2.219 10.938 -24.195 1.00 73.50 380 PRO A C 1
ATOM 2846 O O . PRO A 1 380 ? -1.341 10.101 -24.014 1.00 73.50 380 PRO A O 1
ATOM 2849 N N . GLY A 1 381 ? -2.546 11.827 -23.247 1.00 74.12 381 GLY A N 1
ATOM 2850 C CA . GLY A 1 381 ? -1.755 12.021 -22.024 1.00 74.12 381 GLY A CA 1
ATOM 2851 C C . GLY A 1 381 ? -1.671 10.804 -21.091 1.00 74.12 381 GLY A C 1
ATOM 2852 O O . GLY A 1 381 ? -0.637 10.607 -20.465 1.00 74.12 381 GLY A O 1
ATOM 2853 N N . HIS A 1 382 ? -2.719 9.975 -21.020 1.00 82.12 382 HIS A N 1
ATOM 2854 C CA . HIS A 1 382 ? -2.758 8.775 -20.163 1.00 82.12 382 HIS A CA 1
ATOM 2855 C C . HIS A 1 382 ? -2.517 7.477 -20.944 1.00 82.12 382 HIS A C 1
ATOM 2857 O O . HIS A 1 382 ? -2.290 6.414 -20.362 1.00 82.12 382 HIS A O 1
ATOM 2863 N N . ARG A 1 383 ? -2.568 7.550 -22.280 1.00 91.00 383 ARG A N 1
ATOM 2864 C CA . ARG A 1 383 ? -2.422 6.397 -23.169 1.00 91.00 383 ARG A CA 1
ATOM 2865 C C . ARG A 1 383 ? -1.053 5.738 -23.026 1.00 91.00 383 ARG A C 1
ATOM 2867 O O . ARG A 1 383 ? -0.977 4.514 -22.983 1.00 91.00 383 ARG A O 1
ATOM 2874 N N . LYS A 1 384 ? 0.017 6.526 -22.896 1.00 91.25 384 LYS A N 1
ATOM 2875 C CA . LYS A 1 384 ? 1.378 6.001 -22.722 1.00 91.25 384 LYS A CA 1
ATOM 2876 C C . LYS A 1 384 ? 1.547 5.164 -21.450 1.00 91.25 384 LYS A C 1
ATOM 2878 O O . LYS A 1 384 ? 2.221 4.137 -21.483 1.00 91.25 384 LYS A O 1
ATOM 2883 N N . ASP A 1 385 ? 0.902 5.552 -20.350 1.00 90.38 385 ASP A N 1
ATOM 2884 C CA . ASP A 1 385 ? 0.960 4.823 -19.080 1.00 90.38 385 ASP A CA 1
ATOM 2885 C C . ASP A 1 385 ? 0.174 3.516 -19.165 1.00 90.38 385 ASP A C 1
ATOM 2887 O O . ASP A 1 385 ? 0.642 2.472 -18.712 1.00 90.38 385 ASP A O 1
ATOM 2891 N N . ALA A 1 386 ? -0.975 3.538 -19.839 1.00 93.25 386 ALA A N 1
ATOM 2892 C CA . ALA A 1 386 ? -1.748 2.337 -20.122 1.00 93.25 386 ALA A CA 1
ATOM 2893 C C . ALA A 1 386 ? -0.989 1.351 -21.029 1.00 93.25 386 ALA A C 1
ATOM 2895 O O . ALA A 1 386 ? -0.887 0.163 -20.715 1.00 93.25 386 ALA A O 1
ATOM 2896 N N . MET A 1 387 ? -0.382 1.850 -22.112 1.00 95.00 387 MET A N 1
ATOM 2897 C CA . MET A 1 387 ? 0.495 1.064 -22.987 1.00 95.00 387 MET A CA 1
ATO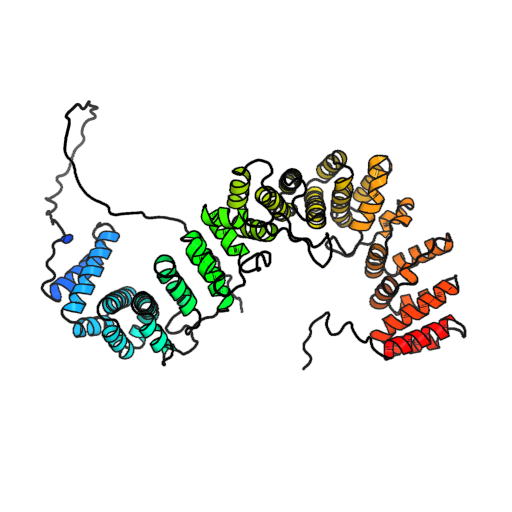M 2898 C C . MET A 1 387 ? 1.679 0.489 -22.206 1.00 95.00 387 MET A C 1
ATOM 2900 O O . MET A 1 387 ? 1.997 -0.689 -22.349 1.00 95.00 387 MET A O 1
ATOM 2904 N N . SER A 1 388 ? 2.307 1.287 -21.339 1.00 92.88 388 SER A N 1
ATOM 2905 C CA . SER A 1 388 ? 3.421 0.840 -20.504 1.00 92.88 388 SER A CA 1
ATOM 2906 C C . SER A 1 388 ? 3.009 -0.271 -19.533 1.00 92.88 388 SER A C 1
ATOM 2908 O O . SER A 1 388 ? 3.707 -1.283 -19.436 1.00 92.88 388 SER A O 1
ATOM 2910 N N . GLY A 1 389 ? 1.859 -0.135 -18.864 1.00 92.38 389 GLY A N 1
ATOM 2911 C CA . GLY A 1 389 ? 1.289 -1.169 -17.995 1.00 92.38 389 GLY A CA 1
ATOM 2912 C C . GLY A 1 389 ? 1.024 -2.478 -18.742 1.00 92.38 389 GLY A C 1
ATOM 2913 O O . GLY A 1 389 ? 1.440 -3.550 -18.294 1.00 92.38 389 GLY A O 1
ATOM 2914 N N . TYR A 1 390 ? 0.424 -2.384 -19.934 1.00 94.69 390 TYR A N 1
ATOM 2915 C CA . TYR A 1 390 ? 0.209 -3.530 -20.817 1.00 94.69 390 TYR A CA 1
ATOM 2916 C C . TYR A 1 390 ? 1.529 -4.217 -21.189 1.00 94.69 390 TYR A C 1
ATOM 2918 O O . TYR A 1 390 ? 1.672 -5.417 -20.964 1.00 94.69 390 TYR A O 1
ATOM 2926 N N . LEU A 1 391 ? 2.517 -3.469 -21.698 1.00 93.00 391 LEU A N 1
ATOM 2927 C CA . LEU A 1 391 ? 3.829 -4.008 -22.083 1.00 93.00 391 LEU A CA 1
ATOM 2928 C C . LEU A 1 391 ? 4.536 -4.676 -20.898 1.00 93.00 391 LEU A C 1
ATOM 2930 O O . LEU A 1 391 ? 5.059 -5.780 -21.025 1.00 93.00 391 LEU A O 1
ATOM 2934 N N . THR A 1 392 ? 4.502 -4.032 -19.731 1.00 89.38 392 THR A N 1
ATOM 2935 C CA . THR A 1 392 ? 5.112 -4.515 -18.483 1.00 89.38 392 THR A CA 1
ATOM 2936 C C . THR A 1 392 ? 4.594 -5.900 -18.105 1.00 89.38 392 THR A C 1
ATOM 2938 O O . THR A 1 392 ? 5.387 -6.763 -17.707 1.00 89.38 392 THR A O 1
ATOM 2941 N N . ARG A 1 393 ? 3.278 -6.120 -18.235 1.00 90.75 393 ARG A N 1
ATOM 2942 C CA . ARG A 1 393 ? 2.645 -7.405 -17.930 1.00 90.75 393 ARG A CA 1
ATOM 2943 C C . ARG A 1 393 ? 2.818 -8.414 -19.054 1.00 90.75 393 ARG A C 1
ATOM 2945 O O . ARG A 1 393 ? 3.247 -9.536 -18.790 1.00 90.75 393 ARG A O 1
ATOM 2952 N N . MET A 1 394 ? 2.450 -8.039 -20.274 1.00 92.50 394 MET A N 1
ATOM 2953 C CA . MET A 1 394 ? 2.350 -8.975 -21.389 1.00 92.50 394 MET A CA 1
ATOM 2954 C C . MET A 1 394 ? 3.712 -9.474 -21.829 1.00 92.50 394 MET A C 1
ATOM 2956 O O . MET A 1 394 ? 3.843 -10.663 -22.080 1.00 92.50 394 MET A O 1
ATOM 2960 N N . PHE A 1 395 ? 4.758 -8.647 -21.776 1.00 90.12 395 PHE A N 1
ATOM 2961 C CA . PHE A 1 395 ? 6.100 -9.104 -22.131 1.00 90.12 395 PHE A CA 1
ATOM 2962 C C . PHE A 1 395 ? 6.612 -10.223 -21.208 1.00 90.12 395 PHE A C 1
ATOM 2964 O O . PHE A 1 395 ? 7.392 -11.071 -21.627 1.00 90.12 395 PHE A O 1
ATOM 2971 N N . ALA A 1 396 ? 6.157 -10.256 -19.950 1.00 86.25 396 ALA A N 1
ATOM 2972 C CA . ALA A 1 396 ? 6.524 -11.307 -19.002 1.00 86.25 396 ALA A CA 1
ATOM 2973 C C . ALA A 1 396 ? 5.749 -12.623 -19.210 1.00 86.25 396 ALA A C 1
ATOM 2975 O O . ALA A 1 396 ? 6.163 -13.654 -18.682 1.00 86.25 396 ALA A O 1
ATOM 2976 N N . VAL A 1 397 ? 4.617 -12.589 -19.920 1.00 88.88 397 VAL A N 1
ATOM 2977 C CA . VAL A 1 397 ? 3.692 -13.727 -20.070 1.00 88.88 397 VAL A CA 1
ATOM 2978 C C . VAL A 1 397 ? 3.689 -14.273 -21.498 1.00 88.88 397 VAL A C 1
ATOM 2980 O O . VAL A 1 397 ? 3.676 -15.485 -21.686 1.00 88.88 397 VAL A O 1
ATOM 2983 N N . ASP A 1 398 ? 3.707 -13.385 -22.487 1.00 90.88 398 ASP A N 1
ATOM 2984 C CA . ASP A 1 398 ? 3.586 -13.674 -23.911 1.00 90.88 398 ASP A CA 1
ATOM 2985 C C . ASP A 1 398 ? 4.394 -12.651 -24.727 1.00 90.88 398 ASP A C 1
ATOM 2987 O O . ASP A 1 398 ? 3.925 -11.561 -25.080 1.00 90.88 398 ASP A O 1
ATOM 2991 N N . VAL A 1 399 ? 5.653 -13.000 -25.003 1.00 90.81 399 VAL A N 1
ATOM 2992 C CA . VAL A 1 399 ? 6.558 -12.157 -25.793 1.00 90.81 399 VAL A CA 1
ATOM 2993 C C . VAL A 1 399 ? 6.054 -12.027 -27.230 1.00 90.81 399 VAL A C 1
ATOM 2995 O O . VAL A 1 399 ? 6.034 -10.915 -27.746 1.00 90.81 399 VAL A O 1
ATOM 2998 N N . GLU A 1 400 ? 5.608 -13.115 -27.867 1.00 92.69 400 GLU A N 1
ATOM 2999 C CA . GLU A 1 400 ? 5.144 -13.092 -29.263 1.00 92.69 400 GLU A CA 1
ATOM 3000 C C . GLU A 1 400 ? 3.905 -12.202 -29.422 1.00 92.69 400 GLU A C 1
ATOM 3002 O O . GLU A 1 400 ? 3.915 -11.286 -30.246 1.00 92.69 400 GLU A O 1
ATOM 3007 N N . GLY A 1 401 ? 2.895 -12.373 -28.564 1.00 93.31 401 GLY A N 1
ATOM 3008 C CA . GLY A 1 401 ? 1.712 -11.511 -28.556 1.00 93.31 401 GLY A CA 1
ATOM 3009 C C . GLY A 1 401 ? 2.038 -10.046 -28.242 1.00 93.31 401 GLY A C 1
ATOM 3010 O O . GLY A 1 401 ? 1.421 -9.133 -28.795 1.00 93.31 401 GLY A O 1
ATOM 3011 N N . THR A 1 402 ? 3.056 -9.789 -27.414 1.00 93.44 402 THR A N 1
ATOM 3012 C CA . THR A 1 402 ? 3.549 -8.422 -27.172 1.00 93.44 402 THR A CA 1
ATOM 3013 C C . THR A 1 402 ? 4.160 -7.812 -28.434 1.00 93.44 402 THR A C 1
ATOM 3015 O O . THR A 1 402 ? 3.896 -6.648 -28.739 1.00 93.44 402 THR A O 1
ATOM 3018 N N . LEU A 1 403 ? 4.944 -8.580 -29.196 1.00 95.69 403 LEU A N 1
ATOM 3019 C CA . LEU A 1 403 ? 5.511 -8.117 -30.464 1.00 95.69 403 LEU A CA 1
ATOM 3020 C C . LEU A 1 403 ? 4.411 -7.838 -31.496 1.00 95.69 403 LEU A C 1
ATOM 3022 O O . LEU A 1 403 ? 4.445 -6.799 -32.157 1.00 95.69 403 LEU A O 1
ATOM 3026 N N . ASP A 1 404 ? 3.405 -8.705 -31.602 1.00 95.94 404 ASP A N 1
ATOM 3027 C CA . ASP A 1 404 ? 2.261 -8.482 -32.491 1.00 95.94 404 ASP A CA 1
ATOM 3028 C C . ASP A 1 404 ? 1.496 -7.204 -32.122 1.00 95.94 404 ASP A C 1
ATOM 3030 O O . ASP A 1 404 ? 1.161 -6.400 -33.000 1.00 95.94 404 ASP A O 1
ATOM 3034 N N . GLN A 1 405 ? 1.303 -6.947 -30.825 1.00 97.00 405 GLN A N 1
ATOM 3035 C CA . GLN A 1 405 ? 0.653 -5.723 -30.366 1.00 97.00 405 GLN A CA 1
ATOM 3036 C C . GLN A 1 405 ? 1.494 -4.468 -30.644 1.00 97.00 405 GLN A C 1
ATOM 3038 O O . GLN A 1 405 ? 0.955 -3.461 -31.108 1.00 97.00 405 GLN A O 1
ATOM 3043 N N . CYS A 1 406 ? 2.815 -4.517 -30.439 1.00 96.50 406 CYS A N 1
ATOM 3044 C CA . CYS A 1 406 ? 3.720 -3.430 -30.826 1.00 96.50 406 CYS A CA 1
ATOM 3045 C C . CYS A 1 406 ? 3.634 -3.137 -32.330 1.00 96.50 406 CYS A C 1
ATOM 3047 O O . CYS A 1 406 ? 3.568 -1.974 -32.729 1.00 96.50 406 CYS A O 1
ATOM 3049 N N . ARG A 1 407 ? 3.565 -4.176 -33.174 1.00 97.00 407 ARG A N 1
ATOM 3050 C CA . ARG A 1 407 ? 3.398 -4.023 -34.626 1.00 97.00 407 ARG A CA 1
ATOM 3051 C C . ARG A 1 407 ? 2.079 -3.336 -34.976 1.00 97.00 407 ARG A C 1
ATOM 3053 O O . ARG A 1 407 ? 2.067 -2.467 -35.846 1.00 97.00 407 ARG A O 1
ATOM 3060 N N . ALA A 1 408 ? 0.991 -3.698 -34.296 1.00 96.88 408 ALA A N 1
ATOM 3061 C CA . ALA A 1 408 ? -0.306 -3.053 -34.472 1.00 96.88 408 ALA A CA 1
ATOM 3062 C C . ALA A 1 408 ? -0.263 -1.568 -34.068 1.00 96.88 408 ALA A C 1
ATOM 3064 O O . ALA A 1 408 ? -0.715 -0.712 -34.827 1.00 96.88 408 ALA A O 1
ATOM 3065 N N . TRP A 1 409 ? 0.348 -1.238 -32.927 1.00 96.38 409 TRP A N 1
ATOM 3066 C CA . TRP A 1 409 ? 0.509 0.149 -32.479 1.00 96.38 409 TRP A CA 1
ATOM 3067 C C . TRP A 1 409 ? 1.426 0.980 -33.382 1.00 96.38 409 TRP A C 1
ATOM 3069 O O . TRP A 1 409 ? 1.159 2.153 -33.603 1.00 96.38 409 TRP A O 1
ATOM 3079 N N . LEU A 1 410 ? 2.465 0.394 -33.977 1.00 95.50 410 LEU A N 1
ATOM 3080 C CA . LEU A 1 410 ? 3.309 1.092 -34.956 1.00 95.50 410 LEU A CA 1
ATOM 3081 C C . LEU A 1 410 ? 2.589 1.382 -36.283 1.00 95.50 410 LEU A C 1
ATOM 3083 O O . LEU A 1 410 ? 3.001 2.289 -37.013 1.00 95.50 410 LEU A O 1
ATOM 3087 N N . ALA A 1 411 ? 1.534 0.628 -36.610 1.00 96.19 411 ALA A N 1
ATOM 3088 C CA . ALA A 1 411 ? 0.707 0.865 -37.792 1.00 96.19 411 ALA A CA 1
ATOM 3089 C C . ALA A 1 411 ? -0.318 1.996 -37.587 1.00 96.19 411 ALA A C 1
ATOM 3091 O O . ALA A 1 411 ? -0.743 2.617 -38.564 1.00 96.19 411 ALA A O 1
ATOM 3092 N N . ASP A 1 412 ? -0.689 2.287 -36.338 1.00 94.62 412 ASP A N 1
ATOM 3093 C CA . ASP A 1 412 ? -1.584 3.384 -35.976 1.00 94.62 412 ASP A CA 1
ATOM 3094 C C . ASP A 1 412 ? -0.780 4.684 -35.733 1.00 94.62 412 ASP A C 1
ATOM 3096 O O . ASP A 1 412 ? 0.093 4.714 -34.863 1.00 94.62 412 ASP A O 1
ATOM 3100 N N . PRO A 1 413 ? -1.041 5.785 -36.469 1.00 93.12 413 PRO A N 1
ATOM 3101 C CA . PRO A 1 413 ? -0.272 7.026 -36.339 1.00 93.12 413 PRO A CA 1
ATOM 3102 C C . PRO A 1 413 ? -0.296 7.672 -34.949 1.00 93.12 413 PRO A C 1
ATOM 3104 O O . PRO A 1 413 ? 0.659 8.362 -34.593 1.00 93.12 413 PRO A O 1
ATOM 3107 N N . GLU A 1 414 ? -1.374 7.495 -34.188 1.00 90.56 414 GLU A N 1
ATOM 3108 C CA . GLU A 1 414 ? -1.534 8.079 -32.858 1.00 90.56 414 GLU A CA 1
ATOM 3109 C C . GLU A 1 414 ? -0.875 7.205 -31.790 1.00 90.56 414 GLU A C 1
ATOM 3111 O O . GLU A 1 414 ? -0.212 7.726 -30.896 1.00 90.56 414 GLU A O 1
ATOM 3116 N N . MET A 1 415 ? -0.970 5.881 -31.915 1.00 93.56 415 MET A N 1
ATOM 3117 C CA . MET A 1 415 ? -0.264 4.945 -31.027 1.00 93.56 415 MET A CA 1
ATOM 3118 C C . MET A 1 415 ? 1.249 4.991 -31.249 1.00 93.56 415 MET A C 1
ATOM 3120 O O . MET A 1 415 ? 2.030 4.970 -30.298 1.00 93.56 415 MET A O 1
ATOM 3124 N N . LYS A 1 416 ? 1.675 5.118 -32.509 1.00 94.56 416 LYS A N 1
ATOM 3125 C CA . LYS A 1 416 ? 3.085 5.195 -32.900 1.00 94.56 416 LYS A CA 1
ATOM 3126 C C . LYS A 1 416 ? 3.833 6.343 -32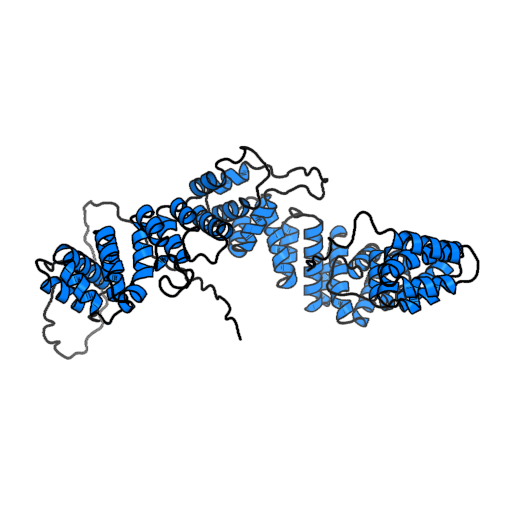.221 1.00 94.56 416 LYS A C 1
ATOM 3128 O O . LYS A 1 416 ? 5.022 6.199 -31.950 1.00 94.56 416 LYS A O 1
ATOM 3133 N N . LYS A 1 417 ? 3.168 7.476 -31.969 1.00 93.19 417 LYS A N 1
ATOM 3134 C CA . LYS A 1 417 ? 3.776 8.637 -31.294 1.00 93.19 417 LYS A CA 1
ATOM 3135 C C . LYS A 1 417 ? 4.066 8.364 -29.816 1.00 93.19 417 LYS A C 1
ATOM 3137 O O . LYS A 1 417 ? 5.085 8.826 -29.320 1.00 93.19 417 LYS A O 1
ATOM 3142 N N . GLU A 1 418 ? 3.197 7.605 -29.152 1.00 93.06 418 GLU A N 1
ATOM 3143 C CA . GLU A 1 418 ? 3.250 7.342 -27.705 1.00 93.06 418 GLU A CA 1
ATOM 3144 C C . GLU A 1 418 ? 4.072 6.089 -27.354 1.00 93.06 418 GLU A C 1
ATOM 3146 O O . GLU A 1 418 ? 4.626 5.979 -26.258 1.00 93.06 418 GLU A O 1
ATOM 3151 N N . LEU A 1 419 ? 4.186 5.135 -28.288 1.00 94.75 419 LEU A N 1
ATOM 3152 C CA . LEU A 1 419 ? 4.879 3.863 -28.066 1.00 94.75 419 LEU A CA 1
ATOM 3153 C C . LEU A 1 419 ? 6.336 4.009 -27.579 1.00 94.75 419 LEU A C 1
ATOM 3155 O O . LEU A 1 419 ? 6.706 3.259 -26.676 1.00 94.75 419 LEU A O 1
ATOM 3159 N N . PRO A 1 420 ? 7.168 4.938 -28.098 1.00 94.75 420 PRO A N 1
ATOM 3160 C CA . PRO A 1 420 ? 8.525 5.139 -27.591 1.00 94.75 420 PRO A CA 1
ATOM 3161 C C . PRO A 1 420 ? 8.571 5.471 -26.094 1.00 94.75 420 PRO A C 1
ATOM 3163 O O . PRO A 1 420 ? 9.362 4.880 -25.360 1.00 94.75 420 PRO A O 1
ATOM 3166 N N . GLU A 1 421 ? 7.702 6.366 -25.613 1.00 91.44 421 GLU A N 1
ATOM 3167 C CA . GLU A 1 421 ? 7.637 6.701 -24.184 1.00 91.44 421 GLU A CA 1
ATOM 3168 C C . GLU A 1 421 ? 7.122 5.517 -23.362 1.00 91.44 421 GLU A C 1
ATOM 3170 O O . GLU A 1 421 ? 7.716 5.171 -22.340 1.00 91.44 421 GLU A O 1
ATOM 3175 N N . ALA A 1 422 ? 6.065 4.846 -23.829 1.00 92.62 422 ALA A N 1
ATOM 3176 C CA . ALA A 1 422 ? 5.514 3.669 -23.161 1.00 92.62 422 ALA A CA 1
ATOM 3177 C C . ALA A 1 422 ? 6.554 2.543 -23.015 1.00 92.62 422 ALA A C 1
ATOM 3179 O O . ALA A 1 422 ? 6.666 1.927 -21.950 1.00 92.62 422 ALA A O 1
ATOM 3180 N N . PHE A 1 423 ? 7.343 2.310 -24.069 1.00 93.69 423 PHE A N 1
ATOM 3181 C CA . PHE A 1 423 ? 8.467 1.379 -24.084 1.00 93.69 423 PHE A CA 1
ATOM 3182 C C . PHE A 1 423 ? 9.542 1.792 -23.074 1.00 93.69 423 PHE A C 1
ATOM 3184 O O . PHE A 1 423 ? 9.931 0.986 -22.228 1.00 93.69 423 PHE A O 1
ATOM 3191 N N . ALA A 1 424 ? 9.981 3.054 -23.110 1.00 91.00 424 ALA A N 1
ATOM 3192 C CA . ALA A 1 424 ? 11.007 3.550 -22.200 1.00 91.00 424 ALA A CA 1
ATOM 3193 C C . ALA A 1 424 ? 10.608 3.359 -20.729 1.00 91.00 424 ALA A C 1
ATOM 3195 O O . ALA A 1 424 ? 11.437 2.962 -19.911 1.00 91.00 424 ALA A O 1
ATOM 3196 N N . VAL A 1 425 ? 9.332 3.580 -20.398 1.00 88.69 425 VAL A N 1
ATOM 3197 C CA . VAL A 1 425 ? 8.806 3.356 -19.047 1.00 88.69 425 VAL A CA 1
ATOM 3198 C C . VAL A 1 425 ? 8.745 1.859 -18.717 1.00 88.69 425 VAL A C 1
ATOM 3200 O O . VAL A 1 425 ? 9.264 1.457 -17.674 1.00 88.69 425 VAL A O 1
ATOM 3203 N N . ALA A 1 426 ? 8.196 1.022 -19.606 1.00 89.62 426 ALA A N 1
ATOM 3204 C CA . ALA A 1 426 ? 7.970 -0.411 -19.359 1.00 89.62 426 ALA A CA 1
ATOM 3205 C C . ALA A 1 426 ? 9.265 -1.221 -19.143 1.00 89.62 426 ALA A C 1
ATOM 3207 O O . ALA A 1 426 ? 9.286 -2.195 -18.380 1.00 89.62 426 ALA A O 1
ATOM 3208 N N . PHE A 1 427 ? 10.353 -0.817 -19.802 1.00 89.38 427 PHE A N 1
ATOM 3209 C CA . PHE A 1 427 ? 11.657 -1.484 -19.733 1.00 89.38 427 PHE A CA 1
ATOM 3210 C C . PHE A 1 427 ? 12.654 -0.784 -18.792 1.00 89.38 427 PHE A C 1
ATOM 3212 O O . PHE A 1 427 ? 13.827 -1.152 -18.756 1.00 89.38 427 PHE A O 1
ATOM 3219 N N . SER A 1 428 ? 12.203 0.201 -18.007 1.00 84.88 428 SER A N 1
ATOM 3220 C CA . SER A 1 428 ? 13.015 0.857 -16.976 1.00 84.88 428 SER A CA 1
ATOM 3221 C C . SER A 1 428 ? 12.802 0.262 -15.578 1.00 84.88 428 SER A C 1
ATOM 3223 O O . SER A 1 428 ? 11.726 -0.235 -15.243 1.00 84.88 428 SER A O 1
ATOM 3225 N N . TRP A 1 429 ? 13.816 0.394 -14.717 1.00 64.50 429 TRP A N 1
ATOM 3226 C CA . TRP A 1 429 ? 13.770 0.025 -13.295 1.00 64.50 429 TRP A CA 1
ATOM 3227 C C . TRP A 1 429 ? 12.669 0.723 -12.473 1.00 64.50 429 TRP A C 1
ATOM 3229 O O . TRP A 1 429 ? 12.295 0.218 -11.417 1.00 64.50 429 TRP A O 1
ATOM 3239 N N . GLY A 1 430 ? 12.181 1.892 -12.906 1.00 58.81 430 GLY A N 1
ATOM 3240 C CA . GLY A 1 430 ? 11.366 2.779 -12.068 1.00 58.81 430 GLY A CA 1
ATOM 3241 C C . GLY A 1 430 ? 9.917 2.339 -11.838 1.00 58.81 430 GLY A C 1
ATOM 3242 O O . GLY A 1 430 ? 9.301 2.817 -10.889 1.00 58.81 430 GLY A O 1
ATOM 3243 N N . HIS A 1 431 ? 9.356 1.460 -12.682 1.00 55.22 431 HIS A N 1
ATOM 3244 C CA . HIS A 1 431 ? 7.891 1.362 -12.812 1.00 55.22 431 HIS A CA 1
ATOM 3245 C C . HIS A 1 431 ? 7.305 -0.055 -12.967 1.00 55.22 431 HIS A C 1
ATOM 3247 O O . HIS A 1 431 ? 6.131 -0.184 -13.302 1.00 55.22 431 HIS A O 1
ATOM 3253 N N . GLY A 1 432 ? 8.054 -1.130 -12.687 1.00 52.41 432 GLY A N 1
ATOM 3254 C CA . GLY A 1 432 ? 7.482 -2.481 -12.740 1.00 52.41 432 GLY A CA 1
ATOM 3255 C C . GLY A 1 432 ? 8.305 -3.563 -12.045 1.00 52.41 432 GLY A C 1
ATOM 3256 O O . GLY A 1 432 ? 9.519 -3.456 -11.896 1.00 52.41 432 GLY A O 1
ATOM 3257 N N . ALA A 1 433 ? 7.640 -4.649 -11.645 1.00 49.41 433 ALA A N 1
ATOM 3258 C CA . ALA A 1 433 ? 8.280 -5.795 -11.007 1.00 49.41 433 ALA A CA 1
ATOM 3259 C C . ALA A 1 433 ? 9.119 -6.597 -12.022 1.00 49.41 433 ALA A C 1
ATOM 3261 O O . ALA A 1 433 ? 8.571 -7.353 -12.823 1.00 49.41 433 ALA A O 1
ATOM 3262 N N . GLY A 1 434 ? 10.443 -6.427 -11.991 1.00 60.50 434 GLY A N 1
ATOM 3263 C CA . GLY A 1 434 ? 11.405 -7.311 -12.660 1.00 60.50 434 GLY A CA 1
ATOM 3264 C C . GLY A 1 434 ? 12.326 -6.628 -13.672 1.00 60.50 434 GLY A C 1
ATOM 3265 O O . GLY A 1 434 ? 11.944 -5.675 -14.346 1.00 60.50 434 GLY A O 1
ATOM 3266 N N . VAL A 1 435 ? 13.549 -7.155 -13.783 1.00 65.38 435 VAL A N 1
ATOM 3267 C CA . VAL A 1 435 ? 14.515 -6.787 -14.826 1.00 65.38 435 VAL A CA 1
ATOM 3268 C C . VAL A 1 435 ? 14.035 -7.402 -16.145 1.00 65.38 435 VAL A C 1
ATOM 3270 O O . VAL A 1 435 ? 13.868 -8.620 -16.219 1.00 65.38 435 VAL A O 1
ATOM 3273 N N . ARG A 1 436 ? 13.771 -6.580 -17.167 1.00 79.06 436 ARG A N 1
ATOM 3274 C CA . ARG A 1 436 ? 13.301 -7.032 -18.489 1.00 79.06 436 ARG A CA 1
ATOM 3275 C C . ARG A 1 436 ? 14.391 -6.826 -19.532 1.00 79.06 436 ARG A C 1
ATOM 3277 O O . ARG A 1 436 ? 15.011 -5.768 -19.563 1.00 79.06 436 ARG A O 1
ATOM 3284 N N . ASN A 1 437 ? 14.567 -7.814 -20.406 1.00 87.00 437 ASN A N 1
ATOM 3285 C CA . ASN A 1 437 ? 15.437 -7.711 -21.573 1.00 87.00 437 ASN A CA 1
ATOM 3286 C C . ASN A 1 437 ? 14.642 -7.085 -22.742 1.00 87.00 437 ASN A C 1
ATOM 3288 O O . ASN A 1 437 ? 13.739 -7.749 -23.253 1.00 87.00 437 ASN A O 1
ATOM 3292 N N . PRO A 1 438 ? 14.931 -5.840 -23.172 1.00 91.06 438 PRO A N 1
ATOM 3293 C CA . PRO A 1 438 ? 14.265 -5.214 -24.316 1.00 91.06 438 PRO A CA 1
ATOM 3294 C C . PRO A 1 438 ? 14.699 -5.784 -25.678 1.00 91.06 438 PRO A C 1
ATOM 3296 O O . PRO A 1 438 ? 14.077 -5.452 -26.687 1.00 91.06 438 PRO A O 1
ATOM 3299 N N . GLY A 1 439 ? 15.738 -6.627 -25.727 1.00 90.69 439 GLY A N 1
ATOM 3300 C CA . GLY A 1 439 ? 16.354 -7.156 -26.949 1.00 90.69 439 GLY A CA 1
ATOM 3301 C C . GLY A 1 439 ? 15.360 -7.679 -27.992 1.00 90.69 439 GLY A C 1
ATOM 3302 O O . GLY A 1 439 ? 15.367 -7.158 -29.105 1.00 90.69 439 GLY A O 1
ATOM 3303 N N . PRO A 1 440 ? 14.435 -8.600 -27.651 1.00 90.88 440 PRO A N 1
ATOM 3304 C CA . PRO A 1 440 ? 13.453 -9.116 -28.610 1.00 90.88 440 PRO A CA 1
ATOM 3305 C C . PRO A 1 440 ? 12.579 -8.030 -29.258 1.00 90.88 440 PRO A C 1
ATOM 3307 O O . PRO A 1 440 ? 12.217 -8.135 -30.429 1.00 90.88 440 PRO A O 1
ATOM 3310 N N . VAL A 1 441 ? 12.250 -6.966 -28.516 1.00 92.31 441 VAL A N 1
ATOM 3311 C CA . VAL A 1 441 ? 11.464 -5.838 -29.038 1.00 92.31 441 VAL A CA 1
ATOM 3312 C C . VAL A 1 441 ? 12.313 -4.984 -29.975 1.00 92.31 441 VAL A C 1
ATOM 3314 O O . VAL A 1 441 ? 11.852 -4.635 -31.057 1.00 92.31 441 VAL A O 1
ATOM 3317 N N . LEU A 1 442 ? 13.552 -4.670 -29.594 1.00 94.00 442 LEU A N 1
ATOM 3318 C CA . LEU A 1 442 ? 14.458 -3.837 -30.394 1.00 94.00 442 LEU A CA 1
ATOM 3319 C C . LEU A 1 442 ? 14.928 -4.541 -31.677 1.00 94.00 442 LEU A C 1
ATOM 3321 O O . LEU A 1 442 ? 15.108 -3.896 -32.707 1.00 94.00 442 LEU A O 1
ATOM 3325 N N . GLU A 1 443 ? 15.073 -5.867 -31.649 1.00 92.62 443 GLU A N 1
ATOM 3326 C CA . GLU A 1 443 ? 15.335 -6.677 -32.843 1.00 92.62 443 GLU A CA 1
ATOM 3327 C C . GLU A 1 443 ? 14.162 -6.631 -33.830 1.00 92.62 443 GLU A C 1
ATOM 3329 O O . GLU A 1 443 ? 14.368 -6.492 -35.037 1.00 92.62 443 GLU A O 1
ATOM 3334 N N . ALA A 1 444 ? 12.929 -6.716 -33.321 1.00 94.50 444 ALA A N 1
ATOM 3335 C CA . ALA A 1 444 ? 11.722 -6.661 -34.138 1.00 94.50 444 ALA A CA 1
ATOM 3336 C C . ALA A 1 444 ? 11.392 -5.241 -34.636 1.00 94.50 444 ALA A C 1
ATOM 3338 O O . ALA A 1 444 ? 10.822 -5.103 -35.723 1.00 94.50 444 ALA A O 1
ATOM 3339 N N . PHE A 1 445 ? 11.742 -4.210 -33.857 1.00 95.50 445 PHE A N 1
ATOM 3340 C CA . PHE A 1 445 ? 11.376 -2.808 -34.086 1.00 95.50 445 PHE A CA 1
ATOM 3341 C C . PHE A 1 445 ? 12.561 -1.852 -33.843 1.00 95.50 445 PHE A C 1
ATOM 3343 O O . PHE A 1 445 ? 12.587 -1.134 -32.837 1.00 95.50 445 PHE A O 1
ATOM 3350 N N . PRO A 1 446 ? 13.537 -1.780 -34.769 1.00 92.38 446 PRO A N 1
ATOM 3351 C CA . PRO A 1 446 ? 14.699 -0.897 -34.630 1.00 92.38 446 PRO A CA 1
ATOM 3352 C C . PRO A 1 446 ? 14.347 0.596 -34.534 1.00 92.38 446 PRO A C 1
ATOM 3354 O O . PRO A 1 446 ? 15.150 1.392 -34.054 1.00 92.38 446 PRO A O 1
ATOM 3357 N N . GLU A 1 447 ? 13.147 1.016 -34.958 1.00 90.62 447 GLU A N 1
ATOM 3358 C CA . GLU A 1 447 ? 12.685 2.395 -34.748 1.00 90.62 447 GLU A CA 1
ATOM 3359 C C . GLU A 1 447 ? 12.565 2.795 -33.266 1.00 90.62 447 GLU A C 1
ATOM 3361 O O . GLU A 1 447 ? 12.565 3.987 -32.962 1.00 90.62 447 GLU A O 1
ATOM 3366 N N . LEU A 1 448 ? 12.503 1.826 -32.344 1.00 93.56 448 LEU A N 1
ATOM 3367 C CA . LEU A 1 448 ? 12.494 2.062 -30.898 1.00 93.56 448 LEU A CA 1
ATOM 3368 C C . LEU A 1 448 ? 13.904 2.209 -30.305 1.00 93.56 448 LEU A C 1
ATOM 3370 O O . LEU A 1 448 ? 14.027 2.501 -29.118 1.00 93.56 448 LEU A O 1
ATOM 3374 N N . ASP A 1 449 ? 14.971 2.090 -31.103 1.00 92.25 449 ASP A N 1
ATOM 3375 C CA . ASP A 1 449 ? 16.345 2.266 -30.613 1.00 92.25 449 ASP A CA 1
ATOM 3376 C C . ASP A 1 449 ? 16.570 3.661 -29.998 1.00 92.25 449 ASP A C 1
ATOM 3378 O O . ASP A 1 449 ? 17.361 3.822 -29.074 1.00 92.25 449 ASP A O 1
ATOM 3382 N N . ASP A 1 450 ? 15.879 4.693 -30.487 1.00 90.94 450 ASP A N 1
ATOM 3383 C CA . ASP A 1 450 ? 15.986 6.046 -29.925 1.00 90.94 450 ASP A CA 1
ATOM 3384 C C . ASP A 1 450 ? 15.183 6.219 -28.614 1.00 90.94 450 ASP A C 1
ATOM 3386 O O . ASP A 1 450 ? 15.357 7.220 -27.921 1.00 90.94 450 ASP A O 1
ATOM 3390 N N . ALA A 1 451 ? 14.354 5.236 -28.238 1.00 91.19 451 ALA A N 1
ATOM 3391 C CA . ALA A 1 451 ? 13.611 5.193 -26.975 1.00 91.19 451 ALA A CA 1
ATOM 3392 C C . ALA A 1 451 ? 14.407 4.554 -25.819 1.00 91.19 451 ALA A C 1
ATOM 3394 O O . ALA A 1 451 ? 13.967 4.576 -24.666 1.00 91.19 451 ALA A O 1
ATOM 3395 N N . VAL A 1 452 ? 15.577 3.974 -26.102 1.00 91.12 452 VAL A N 1
ATOM 3396 C CA . VAL A 1 452 ? 16.453 3.387 -25.083 1.00 91.12 452 VAL A CA 1
ATOM 3397 C C . VAL A 1 452 ? 17.105 4.509 -24.274 1.00 91.12 452 VAL A C 1
ATOM 3399 O O . VAL A 1 452 ? 18.063 5.143 -24.705 1.00 91.12 452 VAL A O 1
ATOM 3402 N N . THR A 1 453 ? 16.568 4.760 -23.081 1.00 88.06 453 THR A N 1
ATOM 3403 C CA . THR A 1 453 ? 17.138 5.706 -22.110 1.00 88.06 453 THR A CA 1
ATOM 3404 C C . THR A 1 453 ? 18.233 5.045 -21.270 1.00 88.06 453 THR A C 1
ATOM 3406 O O . THR A 1 453 ? 18.306 3.818 -21.187 1.00 88.06 453 THR A O 1
ATOM 3409 N N . GLY A 1 454 ? 19.026 5.835 -20.539 1.00 85.44 454 GLY A N 1
ATOM 3410 C CA . GLY A 1 454 ? 19.980 5.295 -19.562 1.00 85.44 454 GLY A CA 1
ATOM 3411 C C . GLY A 1 454 ? 19.370 4.373 -18.507 1.00 85.44 454 GLY A C 1
ATOM 3412 O O . GLY A 1 454 ? 20.018 3.410 -18.103 1.00 85.44 454 GLY A O 1
ATOM 3413 N N . TYR A 1 455 ? 18.110 4.587 -18.115 1.00 84.19 455 TYR A N 1
ATOM 3414 C CA . TYR A 1 455 ? 17.416 3.676 -17.201 1.00 84.19 455 TYR A CA 1
ATOM 3415 C C . TYR A 1 455 ? 17.072 2.337 -17.860 1.00 84.19 455 TYR A C 1
ATOM 3417 O O . TYR A 1 455 ? 17.242 1.292 -17.230 1.00 84.19 455 TYR A O 1
ATOM 3425 N N . VAL A 1 456 ? 16.623 2.344 -19.119 1.00 89.25 456 VAL A N 1
ATOM 3426 C CA . VAL A 1 456 ? 16.383 1.110 -19.888 1.00 89.25 456 VAL A CA 1
ATOM 3427 C C . VAL A 1 456 ? 17.696 0.360 -20.081 1.00 89.25 456 VAL A C 1
ATOM 3429 O O . VAL A 1 456 ? 17.771 -0.830 -19.794 1.00 89.25 456 VAL A O 1
ATOM 3432 N N . LEU A 1 457 ? 18.754 1.063 -20.489 1.00 89.31 457 LEU A N 1
ATOM 3433 C CA . LEU A 1 457 ? 20.050 0.457 -20.775 1.00 89.31 457 LEU A CA 1
ATOM 3434 C C . LEU A 1 457 ? 20.718 -0.121 -19.520 1.00 89.31 457 LEU A C 1
ATOM 3436 O O . LEU A 1 457 ? 21.274 -1.211 -19.581 1.00 89.31 457 LEU A O 1
ATOM 3440 N N . ALA A 1 458 ? 20.606 0.546 -18.368 1.00 85.81 458 ALA A N 1
ATOM 3441 C CA . ALA A 1 458 ? 21.066 0.006 -17.087 1.00 85.81 458 ALA A CA 1
ATOM 3442 C C . ALA A 1 458 ? 20.267 -1.242 -16.663 1.00 85.81 458 ALA A C 1
ATOM 3444 O O . ALA A 1 458 ? 20.838 -2.211 -16.165 1.00 85.81 458 ALA A O 1
ATOM 3445 N N . THR A 1 459 ? 18.948 -1.249 -16.894 1.00 85.25 459 THR A N 1
ATOM 3446 C CA . THR A 1 459 ? 18.101 -2.431 -16.645 1.00 85.25 459 THR A CA 1
ATOM 3447 C C . THR A 1 459 ? 18.527 -3.592 -17.538 1.00 85.25 459 THR A C 1
ATOM 3449 O O . THR A 1 459 ? 18.735 -4.704 -17.056 1.00 85.25 459 THR A O 1
ATOM 3452 N N . TRP A 1 460 ? 18.719 -3.317 -18.828 1.00 90.00 460 TRP A N 1
ATOM 3453 C CA . TRP A 1 460 ? 19.134 -4.309 -19.805 1.00 90.00 460 TRP A CA 1
ATOM 3454 C C . TRP A 1 460 ? 20.504 -4.892 -19.465 1.00 90.00 460 TRP A C 1
ATOM 3456 O O . TRP A 1 460 ? 20.626 -6.110 -19.374 1.00 90.00 460 TRP A O 1
ATOM 3466 N N . ALA A 1 461 ? 21.486 -4.036 -19.172 1.00 88.94 461 ALA A N 1
ATOM 3467 C CA . ALA A 1 461 ? 22.828 -4.429 -18.754 1.00 88.94 461 ALA A CA 1
ATOM 3468 C C . ALA A 1 461 ? 22.828 -5.357 -17.539 1.00 88.94 461 ALA A C 1
ATOM 3470 O O . ALA A 1 461 ? 23.660 -6.251 -17.454 1.00 88.94 461 ALA A O 1
ATOM 3471 N N . LYS A 1 462 ? 21.878 -5.185 -16.617 1.00 84.56 462 LYS A N 1
ATOM 3472 C CA . LYS A 1 462 ? 21.727 -6.092 -15.484 1.00 84.56 462 LYS A CA 1
ATOM 3473 C C . LYS A 1 462 ? 21.129 -7.450 -15.865 1.00 84.56 462 LYS A C 1
ATOM 3475 O O . LYS A 1 462 ? 21.493 -8.453 -15.256 1.00 84.56 462 LYS A O 1
ATOM 3480 N N . SER A 1 463 ? 20.178 -7.497 -16.801 1.00 86.25 463 SER A N 1
ATOM 3481 C CA . SER A 1 463 ? 19.584 -8.771 -17.251 1.00 86.25 463 SER A CA 1
ATOM 3482 C C . SER A 1 463 ? 20.472 -9.554 -18.208 1.00 86.25 463 SER A C 1
ATOM 3484 O O . SER A 1 463 ? 20.480 -10.778 -18.153 1.00 86.25 463 SER A O 1
ATOM 3486 N N . ASP A 1 464 ? 21.132 -8.848 -19.121 1.00 90.69 464 ASP A N 1
ATOM 3487 C CA . ASP A 1 464 ? 21.854 -9.401 -20.262 1.00 90.69 464 ASP A CA 1
ATOM 3488 C C . ASP A 1 464 ? 22.972 -8.413 -20.660 1.00 90.69 464 ASP A C 1
ATOM 3490 O O . ASP A 1 464 ? 22.798 -7.574 -21.559 1.00 90.69 464 ASP A O 1
ATOM 3494 N N . PRO A 1 465 ? 24.105 -8.443 -19.928 1.00 90.62 465 PRO A N 1
ATOM 3495 C CA . PRO A 1 465 ? 25.238 -7.554 -20.164 1.00 90.62 465 PRO A CA 1
ATOM 3496 C C . PRO A 1 465 ? 25.732 -7.610 -21.613 1.00 90.62 465 PRO A C 1
ATOM 3498 O O . PRO A 1 465 ? 26.028 -6.571 -22.205 1.00 90.62 465 PRO A O 1
ATOM 3501 N N . GLN A 1 466 ? 25.769 -8.801 -22.210 1.00 93.25 466 GLN A N 1
ATOM 3502 C CA . GLN A 1 466 ? 26.292 -9.037 -23.551 1.00 93.25 466 GLN A CA 1
ATOM 3503 C C . GLN A 1 466 ? 25.362 -8.490 -24.633 1.00 93.25 466 GLN A C 1
ATOM 3505 O O . GLN A 1 466 ? 25.843 -7.823 -25.550 1.00 93.25 466 GLN A O 1
ATOM 3510 N N . ALA A 1 467 ? 24.047 -8.709 -24.531 1.00 92.62 467 ALA A N 1
ATOM 3511 C CA . ALA A 1 467 ? 23.101 -8.132 -25.485 1.00 92.62 467 ALA A CA 1
ATOM 3512 C C . ALA A 1 467 ? 23.082 -6.598 -25.404 1.00 92.62 467 ALA A C 1
ATOM 3514 O O . ALA A 1 467 ? 23.092 -5.930 -26.439 1.00 92.62 467 ALA A O 1
ATOM 3515 N N . SER A 1 468 ? 23.139 -6.031 -24.191 1.00 92.94 468 SER A N 1
ATOM 3516 C CA . SER A 1 468 ? 23.219 -4.575 -24.010 1.00 92.94 468 SER A CA 1
ATOM 3517 C C . SER A 1 468 ? 24.496 -3.991 -24.635 1.00 92.94 468 SER A C 1
ATOM 3519 O O . SER A 1 468 ? 24.437 -2.996 -25.356 1.00 92.94 468 SER A O 1
ATOM 3521 N N . ALA A 1 469 ? 25.642 -4.655 -24.452 1.00 92.44 469 ALA A N 1
ATOM 3522 C CA . ALA A 1 469 ? 26.912 -4.292 -25.068 1.00 92.44 469 ALA A CA 1
ATOM 3523 C C . ALA A 1 469 ? 26.865 -4.385 -26.602 1.00 92.44 469 ALA A C 1
ATOM 3525 O O . ALA A 1 469 ? 27.312 -3.465 -27.287 1.00 92.44 469 ALA A O 1
ATOM 3526 N N . GLY A 1 470 ? 26.268 -5.448 -27.149 1.00 92.44 470 GLY A N 1
ATOM 3527 C CA . GLY A 1 470 ? 26.086 -5.609 -28.593 1.00 92.44 470 GLY A CA 1
ATOM 3528 C C . GLY A 1 470 ? 25.201 -4.518 -29.204 1.00 92.44 470 GLY A C 1
ATOM 3529 O O . GLY A 1 470 ? 25.506 -3.990 -30.276 1.00 92.44 470 GLY A O 1
ATOM 3530 N N . TRP A 1 471 ? 24.141 -4.110 -28.503 1.00 93.62 471 TRP A N 1
ATOM 3531 C CA . TRP A 1 471 ? 23.312 -2.980 -28.923 1.00 93.62 471 TRP A CA 1
ATOM 3532 C C . TRP A 1 471 ? 24.093 -1.661 -28.924 1.00 93.62 471 TRP A C 1
ATOM 3534 O O . TRP A 1 471 ? 24.023 -0.899 -29.889 1.00 93.62 471 TRP A O 1
ATOM 3544 N N . ILE A 1 472 ? 24.891 -1.414 -27.882 1.00 92.31 472 ILE A N 1
ATOM 3545 C CA . ILE A 1 472 ? 25.754 -0.231 -27.782 1.00 92.31 472 ILE A CA 1
ATOM 3546 C C . ILE A 1 472 ? 26.752 -0.182 -28.947 1.00 92.31 472 ILE A C 1
ATOM 3548 O O . ILE A 1 472 ? 26.887 0.856 -29.593 1.00 92.31 472 ILE A O 1
ATOM 3552 N N . GLU A 1 473 ? 27.427 -1.292 -29.249 1.00 91.12 473 GLU A N 1
ATOM 3553 C CA . GLU A 1 473 ? 28.372 -1.378 -30.369 1.00 91.12 473 GLU A CA 1
ATOM 3554 C C . GLU A 1 473 ? 27.704 -1.048 -31.704 1.00 91.12 473 GLU A C 1
ATOM 3556 O O . GLU A 1 473 ? 28.238 -0.254 -32.482 1.00 91.12 473 GLU A O 1
ATOM 3561 N N . LYS A 1 474 ? 26.508 -1.599 -31.946 1.00 90.88 474 LYS A N 1
ATOM 3562 C CA . LYS A 1 474 ? 25.716 -1.305 -33.144 1.00 90.88 474 LYS A CA 1
ATOM 3563 C C . LYS A 1 474 ? 25.390 0.190 -33.244 1.00 90.88 474 LYS A C 1
ATOM 3565 O O . LYS A 1 474 ? 25.614 0.794 -34.288 1.00 90.88 474 LYS A O 1
ATOM 3570 N N . ARG A 1 475 ? 24.932 0.813 -32.151 1.00 91.38 475 ARG A N 1
ATOM 3571 C CA . ARG A 1 475 ? 24.608 2.253 -32.110 1.00 91.38 475 ARG A CA 1
ATOM 3572 C C . ARG A 1 475 ? 25.817 3.129 -32.421 1.00 91.38 475 ARG A C 1
ATOM 3574 O O . ARG A 1 475 ? 25.705 4.064 -33.214 1.00 91.38 475 ARG A O 1
ATOM 3581 N N . LEU A 1 476 ? 26.967 2.807 -31.832 1.00 89.69 476 LEU A N 1
ATOM 3582 C CA . LEU A 1 476 ? 28.217 3.520 -32.085 1.00 89.69 476 LEU A CA 1
ATOM 3583 C C . LEU A 1 476 ? 28.682 3.351 -33.538 1.00 89.69 476 LEU A C 1
ATOM 3585 O O . LEU A 1 476 ? 29.114 4.326 -34.151 1.00 89.69 476 LEU A O 1
ATOM 3589 N N . ALA A 1 477 ? 28.555 2.148 -34.110 1.00 90.19 477 ALA A N 1
ATOM 3590 C CA . ALA A 1 477 ? 28.885 1.879 -35.511 1.00 90.19 477 ALA A CA 1
ATOM 3591 C C . ALA A 1 477 ? 27.997 2.670 -36.489 1.00 90.19 477 ALA A C 1
ATOM 3593 O O . ALA A 1 477 ? 28.485 3.145 -37.515 1.00 90.19 477 ALA A O 1
ATOM 3594 N N . ASP A 1 478 ? 26.731 2.893 -36.129 1.00 89.06 478 ASP A N 1
ATOM 3595 C CA . ASP A 1 478 ? 25.793 3.747 -36.867 1.00 89.06 478 ASP A CA 1
ATOM 3596 C C . ASP A 1 478 ? 26.065 5.258 -36.671 1.00 89.06 478 ASP A C 1
ATOM 3598 O O . ASP A 1 478 ? 25.324 6.107 -37.174 1.00 89.06 478 ASP A O 1
ATOM 3602 N N . GLY A 1 479 ? 27.119 5.626 -35.931 1.00 87.38 479 GLY A N 1
ATOM 3603 C CA . GLY A 1 479 ? 27.493 7.012 -35.642 1.00 87.38 479 GLY A CA 1
ATOM 3604 C C . GLY A 1 479 ? 26.570 7.709 -34.638 1.00 87.38 479 GLY A C 1
ATOM 3605 O O . GLY A 1 479 ? 26.618 8.936 -34.511 1.00 87.38 479 GLY A O 1
ATOM 3606 N N . LYS A 1 480 ? 25.720 6.957 -33.927 1.00 88.00 480 LYS A N 1
ATOM 3607 C CA . LYS A 1 480 ? 24.832 7.493 -32.894 1.00 88.00 480 LYS A CA 1
ATOM 3608 C C . LYS A 1 480 ? 25.543 7.458 -31.533 1.00 88.00 480 LYS A C 1
ATOM 3610 O O . LYS A 1 480 ? 25.963 6.387 -31.096 1.00 88.00 480 LYS A O 1
ATOM 3615 N N . PRO A 1 481 ? 25.681 8.599 -30.832 1.00 83.00 481 PRO A N 1
ATOM 3616 C CA . PRO A 1 481 ? 26.338 8.622 -29.531 1.00 83.00 481 PRO A CA 1
ATOM 3617 C C . PRO A 1 481 ? 25.506 7.878 -28.480 1.00 83.00 481 PRO A C 1
ATOM 3619 O O . PRO A 1 481 ? 24.282 8.013 -28.442 1.00 83.00 481 PRO A O 1
ATOM 3622 N N . VAL A 1 482 ? 26.189 7.152 -27.595 1.00 84.19 482 VAL A N 1
ATOM 3623 C CA . VAL A 1 482 ? 25.613 6.510 -26.404 1.00 84.19 482 VAL A CA 1
ATOM 3624 C C . VAL A 1 482 ? 26.211 7.205 -25.184 1.00 84.19 482 VAL A C 1
ATOM 3626 O O . VAL A 1 482 ? 27.289 6.842 -24.715 1.00 84.19 482 VAL A O 1
ATOM 3629 N N . LYS A 1 483 ? 25.549 8.265 -24.710 1.00 79.12 483 LYS A N 1
ATOM 3630 C CA . LYS A 1 483 ? 26.057 9.113 -23.612 1.00 79.12 483 LYS A CA 1
ATOM 3631 C C . LYS A 1 483 ? 26.164 8.344 -22.298 1.00 79.12 483 LYS A C 1
ATOM 3633 O O . LYS A 1 483 ? 27.003 8.638 -21.462 1.00 79.12 483 LYS A O 1
ATOM 3638 N N . GLU A 1 484 ? 25.352 7.310 -22.157 1.00 79.50 484 GLU A N 1
ATOM 3639 C CA . GLU A 1 484 ? 25.273 6.425 -21.005 1.00 79.50 484 GLU A CA 1
ATOM 3640 C C . GLU A 1 484 ? 26.578 5.652 -20.740 1.00 79.50 484 GLU A C 1
ATOM 3642 O O . GLU A 1 484 ? 26.780 5.173 -19.625 1.00 79.50 484 GLU A O 1
ATOM 3647 N N . LEU A 1 485 ? 27.462 5.537 -21.743 1.00 73.44 485 LEU A N 1
ATOM 3648 C CA . LEU A 1 485 ? 28.825 5.010 -21.593 1.00 73.44 485 LEU A CA 1
ATOM 3649 C C . LEU A 1 485 ? 29.790 5.998 -20.934 1.00 73.44 485 LEU A C 1
ATOM 3651 O O . LEU A 1 485 ? 30.791 5.593 -20.342 1.00 73.44 485 LEU A O 1
ATOM 3655 N N . GLU A 1 486 ? 29.518 7.290 -21.088 1.00 68.56 486 GLU A N 1
ATOM 3656 C CA . GLU A 1 486 ? 30.288 8.379 -20.488 1.00 68.56 486 GLU A CA 1
ATOM 3657 C C . GLU A 1 486 ? 29.808 8.669 -19.052 1.00 68.56 486 GLU A C 1
ATOM 3659 O O . GLU A 1 486 ? 30.510 9.320 -18.279 1.00 68.56 486 GLU A O 1
ATOM 3664 N N . ASP A 1 487 ? 28.644 8.133 -18.672 1.00 66.44 487 ASP A N 1
ATOM 3665 C CA . ASP A 1 487 ? 28.077 8.196 -17.329 1.00 66.44 487 ASP A CA 1
ATOM 3666 C C . ASP A 1 487 ? 28.345 6.905 -16.529 1.00 66.44 487 ASP A C 1
ATOM 3668 O O . ASP A 1 487 ? 28.578 5.821 -17.058 1.00 66.44 487 ASP A O 1
ATOM 3672 N N . LYS A 1 488 ? 28.309 6.991 -15.191 1.00 63.34 488 LYS A N 1
ATOM 3673 C CA . LYS A 1 488 ? 28.676 5.863 -14.307 1.00 63.34 488 LYS A CA 1
ATOM 3674 C C . LYS A 1 488 ? 27.696 4.678 -14.325 1.00 63.34 488 LYS A C 1
ATOM 3676 O O . LYS A 1 488 ? 28.043 3.649 -13.759 1.00 63.34 488 LYS A O 1
ATOM 3681 N N . GLY A 1 489 ? 26.508 4.813 -14.918 1.00 73.31 489 GLY A N 1
ATOM 3682 C CA . GLY A 1 489 ? 25.395 3.869 -14.751 1.00 73.31 489 GLY A CA 1
ATOM 3683 C C . GLY A 1 489 ? 25.608 2.515 -15.433 1.00 73.31 489 GLY A C 1
ATOM 3684 O O . GLY A 1 489 ? 25.740 1.500 -14.760 1.00 73.31 489 GLY A O 1
ATOM 3685 N N . VAL A 1 490 ? 25.676 2.489 -16.766 1.00 84.19 490 VAL A N 1
ATOM 3686 C CA . VAL A 1 490 ? 25.627 1.234 -17.544 1.00 84.19 490 VAL A CA 1
ATOM 3687 C C . VAL A 1 490 ? 26.876 0.379 -17.345 1.00 84.19 490 VAL A C 1
ATOM 3689 O O . VAL A 1 490 ? 26.771 -0.818 -17.098 1.00 84.19 490 VAL A O 1
ATOM 3692 N N . LEU A 1 491 ? 28.064 0.991 -17.367 1.00 83.62 491 LEU A N 1
ATOM 3693 C CA . LEU A 1 491 ? 29.320 0.275 -17.117 1.00 83.62 491 LEU A CA 1
ATOM 3694 C C . LEU A 1 491 ? 29.409 -0.279 -15.693 1.00 83.62 491 LEU A C 1
ATOM 3696 O O . LEU A 1 491 ? 30.066 -1.294 -15.484 1.00 83.62 491 LEU A O 1
ATOM 3700 N N . SER A 1 492 ? 28.758 0.368 -14.718 1.00 80.56 492 SER A N 1
ATOM 3701 C CA . SER A 1 492 ? 28.652 -0.192 -13.369 1.00 80.56 492 SER A CA 1
ATOM 3702 C C . SER A 1 492 ? 27.810 -1.461 -13.372 1.00 80.56 492 SER A C 1
ATOM 3704 O O . SER A 1 492 ? 28.239 -2.456 -12.802 1.00 80.56 492 SER A O 1
ATOM 3706 N N . GLU A 1 493 ? 26.643 -1.448 -14.020 1.00 84.88 493 GLU A N 1
ATOM 3707 C CA . GLU A 1 493 ? 25.753 -2.616 -14.060 1.00 84.88 493 GLU A CA 1
ATOM 3708 C C . GLU A 1 493 ? 26.411 -3.806 -14.777 1.00 84.88 493 GLU A C 1
ATOM 3710 O O . GLU A 1 493 ? 26.414 -4.910 -14.234 1.00 84.88 493 GLU A O 1
ATOM 3715 N N . ILE A 1 494 ? 27.060 -3.578 -15.930 1.00 88.44 494 ILE A N 1
ATOM 3716 C CA . ILE A 1 494 ? 27.802 -4.630 -16.652 1.00 88.44 494 ILE A CA 1
ATOM 3717 C C . ILE A 1 494 ? 28.947 -5.167 -15.782 1.00 88.44 494 ILE A C 1
ATOM 3719 O O . ILE A 1 494 ? 29.115 -6.375 -15.690 1.00 88.44 494 ILE A O 1
ATOM 3723 N N . ALA A 1 495 ? 29.714 -4.307 -15.101 1.00 85.88 495 ALA A N 1
ATOM 3724 C CA . ALA A 1 495 ? 30.827 -4.752 -14.259 1.00 85.88 495 ALA A CA 1
ATOM 3725 C C . ALA A 1 495 ? 30.378 -5.508 -12.997 1.00 85.88 495 ALA A C 1
ATOM 3727 O O . ALA A 1 495 ? 31.095 -6.387 -12.526 1.00 85.88 495 ALA A O 1
ATOM 3728 N N . ILE A 1 496 ? 29.216 -5.160 -12.434 1.00 82.56 496 ILE A N 1
ATOM 3729 C CA . ILE A 1 496 ? 28.618 -5.873 -11.298 1.00 82.56 496 ILE A CA 1
ATOM 3730 C C . ILE A 1 496 ? 28.136 -7.261 -11.733 1.00 82.56 496 ILE A C 1
ATOM 3732 O O . ILE A 1 496 ? 28.295 -8.218 -10.976 1.00 82.56 496 ILE A O 1
ATOM 3736 N N . ALA A 1 497 ? 27.542 -7.369 -12.924 1.00 83.38 497 ALA A N 1
ATOM 3737 C CA . ALA A 1 497 ? 27.027 -8.627 -13.450 1.00 83.38 497 ALA A CA 1
ATOM 3738 C C . ALA A 1 497 ? 28.144 -9.544 -13.982 1.00 83.38 497 ALA A C 1
ATOM 3740 O O . ALA A 1 497 ? 28.213 -10.708 -13.595 1.00 83.38 497 ALA A O 1
ATOM 3741 N N . GLU A 1 498 ? 29.025 -9.016 -14.837 1.00 89.88 498 GLU A N 1
ATOM 3742 C CA . GLU A 1 498 ? 30.097 -9.750 -15.518 1.00 89.88 498 GLU A CA 1
ATOM 3743 C C . GLU A 1 498 ? 31.369 -8.886 -15.700 1.00 89.88 498 GLU A C 1
ATOM 3745 O O . GLU A 1 498 ? 31.599 -8.296 -16.764 1.00 89.88 498 GLU A O 1
ATOM 3750 N N . PRO A 1 499 ? 32.233 -8.794 -14.670 1.00 86.88 499 PRO A N 1
ATOM 3751 C CA . PRO A 1 499 ? 33.401 -7.915 -14.689 1.00 86.88 499 PRO A CA 1
ATOM 3752 C C . PRO A 1 499 ? 34.456 -8.309 -15.731 1.00 86.88 499 PRO A C 1
ATOM 3754 O O . PRO A 1 499 ? 35.033 -7.427 -16.366 1.00 86.88 499 PRO A O 1
ATOM 3757 N N . GLU A 1 500 ? 34.704 -9.604 -15.952 1.00 88.69 500 GLU A N 1
ATOM 3758 C CA . GLU A 1 500 ? 35.650 -10.070 -16.974 1.00 88.69 500 GLU A CA 1
ATOM 3759 C C . GLU A 1 500 ? 35.154 -9.744 -18.387 1.00 88.69 500 GLU A C 1
ATOM 3761 O O . GLU A 1 500 ? 35.924 -9.260 -19.219 1.00 88.69 500 GLU A O 1
ATOM 3766 N N . PHE A 1 501 ? 33.855 -9.922 -18.642 1.00 93.44 501 PHE A N 1
ATOM 3767 C CA . PHE A 1 501 ? 33.245 -9.516 -19.904 1.00 93.44 501 PHE A CA 1
ATOM 3768 C C . PHE A 1 501 ? 33.366 -8.003 -20.112 1.00 93.44 501 PHE A C 1
ATOM 3770 O O . PHE A 1 501 ? 33.801 -7.572 -21.179 1.00 93.44 501 PHE A O 1
ATOM 3777 N N . ALA A 1 502 ? 33.046 -7.192 -19.096 1.00 91.56 502 ALA A N 1
ATOM 3778 C CA . ALA A 1 502 ? 33.166 -5.735 -19.164 1.00 91.56 502 ALA A CA 1
ATOM 3779 C C . ALA A 1 502 ? 34.602 -5.298 -19.501 1.00 91.56 502 ALA A C 1
ATOM 3781 O O . ALA A 1 502 ? 34.823 -4.442 -20.361 1.00 91.56 502 ALA A O 1
ATOM 3782 N N . ALA A 1 503 ? 35.577 -5.923 -18.842 1.00 91.38 503 ALA A N 1
ATOM 3783 C CA . ALA A 1 503 ? 37.001 -5.690 -19.021 1.00 91.38 503 ALA A CA 1
ATOM 3784 C C . ALA A 1 503 ? 37.467 -5.978 -20.453 1.00 91.38 503 ALA A C 1
ATOM 3786 O O . ALA A 1 503 ? 38.147 -5.144 -21.056 1.00 91.38 503 ALA A O 1
ATOM 3787 N N . GLU A 1 504 ? 37.080 -7.124 -21.013 1.00 92.12 504 GLU A N 1
ATOM 3788 C CA . GLU A 1 504 ? 37.380 -7.491 -22.399 1.00 92.12 504 GLU A CA 1
ATOM 3789 C C . GLU A 1 504 ? 36.627 -6.609 -23.399 1.00 92.12 504 GLU A C 1
ATOM 3791 O O . GLU A 1 504 ? 37.183 -6.186 -24.413 1.00 92.12 504 GLU A O 1
ATOM 3796 N N . TRP A 1 505 ? 35.362 -6.304 -23.130 1.00 93.56 505 TRP A N 1
ATOM 3797 C CA . TRP A 1 505 ? 34.515 -5.505 -24.005 1.00 93.56 505 TRP A CA 1
ATOM 3798 C C . TRP A 1 505 ? 35.040 -4.078 -24.182 1.00 93.56 505 TRP A C 1
ATOM 3800 O O . TRP A 1 505 ? 35.206 -3.630 -25.316 1.00 93.56 505 TRP A O 1
ATOM 3810 N N . VAL A 1 506 ? 35.429 -3.401 -23.095 1.00 91.88 506 VAL A N 1
ATOM 3811 C CA . VAL A 1 506 ? 35.997 -2.042 -23.161 1.00 91.88 506 VAL A CA 1
ATOM 3812 C C . VAL A 1 506 ? 37.238 -1.978 -24.063 1.00 91.88 506 VAL A C 1
ATOM 3814 O O . VAL A 1 506 ? 37.420 -1.007 -24.800 1.00 91.88 506 VAL A O 1
ATOM 3817 N N . THR A 1 507 ? 38.074 -3.022 -24.083 1.00 89.44 507 THR A N 1
ATOM 3818 C CA . THR A 1 507 ? 39.261 -3.062 -24.963 1.00 89.44 507 THR A CA 1
ATOM 3819 C C . THR A 1 507 ? 38.935 -3.192 -26.450 1.00 89.44 507 THR A C 1
ATOM 3821 O O . THR A 1 507 ? 39.770 -2.849 -27.284 1.00 89.44 507 THR A O 1
ATOM 3824 N N . ARG A 1 508 ? 37.726 -3.651 -26.793 1.00 90.31 508 ARG A N 1
ATOM 3825 C CA . ARG A 1 508 ? 37.274 -3.877 -28.174 1.00 90.31 508 ARG A CA 1
ATOM 3826 C C . ARG A 1 508 ? 36.490 -2.702 -28.763 1.00 90.31 508 ARG A C 1
ATOM 3828 O O . ARG A 1 508 ? 36.218 -2.710 -29.962 1.00 90.31 508 ARG A O 1
ATOM 3835 N N . LEU A 1 509 ? 36.155 -1.692 -27.957 1.00 89.75 509 LEU A N 1
ATOM 3836 C CA . LEU A 1 509 ? 35.464 -0.489 -28.423 1.00 89.75 509 LEU A CA 1
ATOM 3837 C C . LEU A 1 509 ? 36.298 0.246 -29.485 1.00 89.75 509 LEU A C 1
ATOM 3839 O O . LEU A 1 509 ? 37.456 0.589 -29.253 1.00 89.75 509 LEU A O 1
ATOM 3843 N N . ALA A 1 510 ? 35.694 0.486 -30.652 1.00 86.19 510 ALA A N 1
ATOM 3844 C CA . ALA A 1 510 ? 36.397 0.987 -31.834 1.00 86.19 510 ALA A CA 1
ATOM 3845 C C . ALA A 1 510 ? 36.729 2.489 -31.786 1.00 86.19 510 ALA A C 1
ATOM 3847 O O . ALA A 1 510 ? 37.728 2.905 -32.372 1.00 86.19 510 ALA A O 1
ATOM 3848 N N . ASP A 1 511 ? 35.905 3.306 -31.118 1.00 85.88 511 ASP A N 1
ATOM 3849 C CA . ASP A 1 511 ? 36.156 4.743 -30.957 1.00 85.88 511 ASP A CA 1
ATOM 3850 C C . ASP A 1 511 ? 37.114 4.980 -29.772 1.00 85.88 511 ASP A C 1
ATOM 3852 O O . ASP A 1 511 ? 36.743 4.696 -28.627 1.00 85.88 511 ASP A O 1
ATOM 3856 N N . PRO A 1 512 ? 38.321 5.538 -30.001 1.00 87.81 512 PRO A N 1
ATOM 3857 C CA . PRO A 1 512 ? 39.298 5.762 -28.938 1.00 87.81 512 PRO A CA 1
ATOM 3858 C C . PRO A 1 512 ? 38.792 6.663 -27.806 1.00 87.81 512 PRO A C 1
ATOM 3860 O O . PRO A 1 512 ? 39.142 6.445 -26.650 1.00 87.81 512 PRO A O 1
ATOM 3863 N N . LYS A 1 513 ? 37.951 7.665 -28.095 1.00 86.88 513 LYS A N 1
ATOM 3864 C CA . LYS A 1 513 ? 37.422 8.572 -27.063 1.00 86.88 513 LYS A CA 1
ATOM 3865 C C . LYS A 1 513 ? 36.433 7.851 -26.159 1.00 86.88 513 LYS A C 1
ATOM 3867 O O . LYS A 1 513 ? 36.509 7.987 -24.938 1.00 86.88 513 LYS A O 1
ATOM 3872 N N . VAL A 1 514 ? 35.543 7.061 -26.759 1.00 86.75 514 VAL A N 1
ATOM 3873 C CA . VAL A 1 514 ? 34.572 6.243 -26.023 1.00 86.75 514 VAL A CA 1
ATOM 3874 C C . VAL A 1 514 ? 35.298 5.176 -25.205 1.00 86.75 514 VAL A C 1
ATOM 3876 O O . VAL A 1 514 ? 34.986 4.994 -24.032 1.00 86.75 514 VAL A O 1
ATOM 3879 N N . GLN A 1 515 ? 36.327 4.537 -25.772 1.00 90.56 515 GLN A N 1
ATOM 3880 C CA . GLN A 1 515 ? 37.168 3.575 -25.060 1.00 90.56 515 GLN A CA 1
ATOM 3881 C C . GLN A 1 515 ? 37.859 4.201 -23.839 1.00 90.56 515 GLN A C 1
ATOM 3883 O O . GLN A 1 515 ? 37.848 3.612 -22.760 1.00 90.56 515 GLN A O 1
ATOM 3888 N N . VAL A 1 516 ? 38.438 5.397 -23.979 1.00 91.69 516 VAL A N 1
ATOM 3889 C CA . VAL A 1 516 ? 39.095 6.121 -22.877 1.00 91.69 516 VAL A CA 1
ATOM 3890 C C . VAL A 1 516 ? 38.107 6.453 -21.756 1.00 91.69 516 VAL A C 1
ATOM 3892 O O . VAL A 1 516 ? 38.414 6.238 -20.579 1.00 91.69 516 VAL A O 1
ATOM 3895 N N . ALA A 1 517 ? 36.917 6.954 -22.102 1.00 88.06 517 ALA A N 1
ATOM 3896 C CA . ALA A 1 517 ? 35.864 7.231 -21.129 1.00 88.06 517 ALA A CA 1
ATOM 3897 C C . ALA A 1 517 ? 35.417 5.939 -20.425 1.00 88.06 517 ALA A C 1
ATOM 3899 O O . ALA A 1 517 ? 35.467 5.855 -19.195 1.00 88.06 517 ALA A O 1
ATOM 3900 N N . ALA A 1 518 ? 35.087 4.900 -21.192 1.00 89.06 518 ALA A N 1
ATOM 3901 C CA . ALA A 1 518 ? 34.624 3.630 -20.655 1.00 89.06 518 ALA A CA 1
ATOM 3902 C C . ALA A 1 518 ? 35.668 2.962 -19.748 1.00 89.06 518 ALA A C 1
ATOM 3904 O O . ALA A 1 518 ? 35.328 2.492 -18.662 1.00 89.06 518 ALA A O 1
ATOM 3905 N N . ALA A 1 519 ? 36.952 3.004 -20.122 1.00 91.88 519 ALA A N 1
ATOM 3906 C CA . ALA A 1 519 ? 38.042 2.471 -19.310 1.00 91.88 519 ALA A CA 1
ATOM 3907 C C . ALA A 1 519 ? 38.157 3.176 -17.951 1.00 91.88 519 ALA A C 1
ATOM 3909 O O . ALA A 1 519 ? 38.331 2.524 -16.919 1.00 91.88 519 ALA A O 1
ATOM 3910 N N . LYS A 1 520 ? 37.995 4.504 -17.924 1.00 91.00 520 LYS A N 1
ATOM 3911 C CA . LYS A 1 520 ? 37.963 5.279 -16.678 1.00 91.00 520 LYS A CA 1
ATOM 3912 C C . LYS A 1 520 ? 36.774 4.898 -15.797 1.00 91.00 520 LYS A C 1
ATOM 3914 O O . LYS A 1 520 ? 36.950 4.696 -14.598 1.00 91.00 520 LYS A O 1
ATOM 3919 N N . HIS A 1 521 ? 35.568 4.837 -16.362 1.00 87.31 521 HIS A N 1
ATOM 3920 C CA . HIS A 1 521 ? 34.346 4.567 -15.598 1.00 87.31 521 HIS A CA 1
ATOM 3921 C C . HIS A 1 521 ? 34.294 3.125 -15.084 1.00 87.31 521 HIS A C 1
ATOM 3923 O O . HIS A 1 521 ? 33.967 2.915 -13.914 1.00 87.31 521 HIS A O 1
ATOM 3929 N N . LEU A 1 522 ? 34.723 2.154 -15.896 1.00 90.12 522 LEU A N 1
ATOM 3930 C CA . LEU A 1 522 ? 34.905 0.771 -15.465 1.00 90.12 522 LEU A CA 1
ATOM 3931 C C . LEU A 1 522 ? 35.912 0.682 -14.313 1.00 90.12 522 LEU A C 1
ATOM 3933 O O . LEU A 1 522 ? 35.603 0.081 -13.291 1.00 90.12 522 LEU A O 1
ATOM 3937 N N . ALA A 1 523 ? 37.069 1.342 -14.419 1.00 91.25 523 ALA A N 1
ATOM 3938 C CA . ALA A 1 523 ? 38.070 1.361 -13.352 1.00 91.25 523 ALA A CA 1
ATOM 3939 C C . ALA A 1 523 ? 37.557 1.965 -12.033 1.00 91.25 523 ALA A C 1
ATOM 3941 O O . ALA A 1 523 ? 37.889 1.469 -10.959 1.00 91.25 523 ALA A O 1
ATOM 3942 N N . ILE A 1 524 ? 36.748 3.030 -12.101 1.00 87.44 524 ILE A N 1
ATOM 3943 C CA . ILE A 1 524 ? 36.134 3.656 -10.919 1.00 87.44 524 ILE A CA 1
ATOM 3944 C C . ILE A 1 524 ? 35.176 2.677 -10.229 1.00 87.44 524 ILE A C 1
ATOM 3946 O O . ILE A 1 524 ? 35.226 2.512 -9.008 1.00 87.44 524 ILE A O 1
ATOM 3950 N N . ASN A 1 525 ? 34.296 2.045 -11.005 1.00 82.44 525 ASN A N 1
ATOM 3951 C CA . ASN A 1 525 ? 33.243 1.184 -10.477 1.00 82.44 525 ASN A CA 1
ATOM 3952 C C . ASN A 1 525 ? 33.813 -0.168 -10.032 1.00 82.44 525 ASN A C 1
ATOM 3954 O O . ASN A 1 525 ? 33.678 -0.522 -8.863 1.00 82.44 525 ASN A O 1
ATOM 3958 N N . TRP A 1 526 ? 34.541 -0.865 -10.910 1.00 87.12 526 TRP A N 1
ATOM 3959 C CA . TRP A 1 526 ? 35.199 -2.137 -10.599 1.00 87.12 526 TRP A CA 1
ATOM 3960 C C . TRP A 1 526 ? 36.206 -2.000 -9.462 1.00 87.12 526 TRP A C 1
ATOM 3962 O O . TRP A 1 526 ? 36.217 -2.815 -8.540 1.00 87.12 526 TRP A O 1
ATOM 3972 N N . GLY A 1 527 ? 36.971 -0.905 -9.447 1.00 86.12 527 GLY A N 1
ATOM 3973 C CA . GLY A 1 527 ? 37.945 -0.623 -8.398 1.00 86.12 527 GLY A CA 1
ATOM 3974 C C . GLY A 1 527 ? 37.322 -0.431 -7.019 1.00 86.12 527 GLY A C 1
ATOM 3975 O O . GLY A 1 527 ? 37.999 -0.665 -6.023 1.00 86.12 527 GLY A O 1
ATOM 3976 N N . SER A 1 528 ? 36.046 -0.044 -6.945 1.00 81.44 528 SER A N 1
ATOM 3977 C CA . SER A 1 528 ? 35.340 0.169 -5.680 1.00 81.44 528 SER A CA 1
ATOM 3978 C C . SER A 1 528 ? 34.906 -1.145 -5.012 1.00 81.44 528 SER A C 1
ATOM 3980 O O . SER A 1 528 ? 34.797 -1.182 -3.789 1.00 81.44 528 SER A O 1
ATOM 3982 N N . PHE A 1 529 ? 34.706 -2.232 -5.773 1.00 80.31 529 PHE A N 1
ATOM 3983 C CA . PHE A 1 529 ? 34.330 -3.548 -5.226 1.00 80.31 529 PHE A CA 1
ATOM 3984 C C . PHE A 1 529 ? 35.410 -4.633 -5.373 1.00 80.31 529 PHE A C 1
ATOM 3986 O O . PHE A 1 529 ? 35.464 -5.547 -4.554 1.00 80.31 529 PHE A O 1
ATOM 3993 N N . ASN A 1 530 ? 36.303 -4.539 -6.364 1.00 85.56 530 ASN A N 1
ATOM 3994 C CA . ASN A 1 530 ? 37.437 -5.449 -6.547 1.00 85.56 530 ASN A CA 1
ATOM 3995 C C . ASN A 1 530 ? 38.699 -4.708 -7.059 1.00 85.56 530 ASN A C 1
ATOM 3997 O O . ASN A 1 530 ? 39.045 -4.769 -8.248 1.00 85.56 530 ASN A O 1
ATOM 4001 N N . PRO A 1 531 ? 39.426 -4.014 -6.159 1.00 86.19 531 PRO A N 1
ATOM 4002 C CA . PRO A 1 531 ? 40.618 -3.242 -6.514 1.00 86.19 531 PRO A CA 1
ATOM 4003 C C . PRO A 1 531 ? 41.750 -4.076 -7.132 1.00 86.19 531 PRO A C 1
ATOM 4005 O O . PRO A 1 531 ? 42.489 -3.578 -7.981 1.00 86.19 531 PRO A O 1
ATOM 4008 N N . GLU A 1 532 ? 41.921 -5.331 -6.699 1.00 88.00 532 GLU A N 1
ATOM 4009 C CA . GLU A 1 532 ? 43.010 -6.193 -7.171 1.00 88.00 532 GLU A CA 1
ATOM 4010 C C . GLU A 1 532 ? 42.789 -6.624 -8.624 1.00 88.00 532 GLU A C 1
ATOM 4012 O O . GLU A 1 532 ? 43.695 -6.486 -9.449 1.00 88.00 532 GLU A O 1
ATOM 4017 N N . ALA A 1 533 ? 41.584 -7.099 -8.953 1.00 88.44 533 ALA A N 1
ATOM 4018 C CA . ALA A 1 533 ? 41.249 -7.496 -10.318 1.00 88.44 533 ALA A CA 1
ATOM 4019 C C . ALA A 1 533 ? 41.285 -6.296 -11.276 1.00 88.44 533 ALA A C 1
ATOM 4021 O O . ALA A 1 533 ? 41.874 -6.386 -12.352 1.00 88.44 533 ALA A O 1
ATOM 4022 N N . THR A 1 534 ? 40.775 -5.141 -10.834 1.00 91.50 534 THR A N 1
ATOM 4023 C CA . THR A 1 534 ? 40.812 -3.897 -11.620 1.00 91.50 534 THR A CA 1
ATOM 4024 C C . THR A 1 534 ? 42.245 -3.463 -11.931 1.00 91.50 534 THR A C 1
ATOM 4026 O O . THR A 1 534 ? 42.537 -3.044 -13.050 1.00 91.50 534 THR A O 1
ATOM 4029 N N . ARG A 1 535 ? 43.169 -3.592 -10.967 1.00 92.31 535 ARG A N 1
ATOM 4030 C CA . ARG A 1 535 ? 44.592 -3.287 -11.180 1.00 92.31 535 ARG A CA 1
ATOM 4031 C C . ARG A 1 535 ? 45.223 -4.225 -12.205 1.00 92.31 535 ARG A C 1
ATOM 4033 O O . ARG A 1 535 ? 45.872 -3.738 -13.125 1.00 92.31 535 ARG A O 1
ATOM 4040 N N . LYS A 1 536 ? 44.995 -5.538 -12.082 1.00 93.00 536 LYS A N 1
ATOM 4041 C CA . LYS A 1 536 ? 45.499 -6.532 -13.049 1.00 93.00 536 LYS A CA 1
ATOM 4042 C C . LYS A 1 536 ? 44.989 -6.248 -14.462 1.00 93.00 536 LYS A C 1
ATOM 4044 O O . LYS A 1 536 ? 45.761 -6.308 -15.414 1.00 93.00 536 LYS A O 1
ATOM 4049 N N . TRP A 1 537 ? 43.713 -5.888 -14.598 1.00 94.25 537 TRP A N 1
ATOM 4050 C CA . TRP A 1 537 ? 43.148 -5.485 -15.882 1.00 94.25 537 TRP A CA 1
ATOM 4051 C C . TRP A 1 537 ? 43.792 -4.204 -16.423 1.00 94.25 537 TRP A C 1
ATOM 4053 O O . TRP A 1 537 ? 44.256 -4.205 -17.561 1.00 94.25 537 TRP A O 1
ATOM 4063 N N . ALA A 1 538 ? 43.909 -3.142 -15.621 1.00 94.56 538 ALA A N 1
ATOM 4064 C CA . ALA A 1 538 ? 44.536 -1.895 -16.062 1.00 94.56 538 ALA A CA 1
ATOM 4065 C C . ALA A 1 538 ? 46.006 -2.090 -16.485 1.00 94.56 538 ALA A C 1
ATOM 4067 O O . ALA A 1 538 ? 46.464 -1.463 -17.438 1.00 94.56 538 ALA A O 1
ATOM 4068 N N . GLU A 1 539 ? 46.742 -2.988 -15.823 1.00 93.25 539 GLU A N 1
ATOM 4069 C CA . GLU A 1 539 ? 48.110 -3.369 -16.201 1.00 93.25 539 GLU A CA 1
ATOM 4070 C C . GLU A 1 539 ? 48.166 -4.138 -17.530 1.00 93.25 539 GLU A C 1
ATOM 4072 O O . GLU A 1 539 ? 49.139 -3.992 -18.273 1.00 93.25 539 GLU A O 1
ATOM 4077 N N . SER A 1 540 ? 47.121 -4.910 -17.848 1.00 93.44 540 SER A N 1
ATOM 4078 C CA . SER A 1 540 ? 47.002 -5.665 -19.103 1.00 93.44 540 SER A CA 1
ATOM 4079 C C . SER A 1 540 ? 46.646 -4.805 -20.322 1.00 93.44 540 SER A C 1
ATOM 4081 O O . SER A 1 540 ? 46.816 -5.257 -21.455 1.00 93.44 540 SER A O 1
ATOM 4083 N N . LEU A 1 541 ? 46.178 -3.568 -20.112 1.00 93.25 541 LEU A N 1
ATOM 4084 C CA . LEU A 1 541 ? 45.860 -2.650 -21.203 1.00 93.25 541 LEU A CA 1
ATOM 4085 C C . LEU A 1 541 ? 47.133 -2.245 -21.978 1.00 93.25 541 LEU A C 1
ATOM 4087 O O . LEU A 1 541 ? 48.181 -2.004 -21.359 1.00 93.25 541 LEU A O 1
ATOM 4091 N N . PRO A 1 542 ? 47.053 -2.109 -23.319 1.00 90.69 542 PRO A N 1
ATOM 4092 C CA . PRO A 1 542 ? 48.126 -1.524 -24.118 1.00 90.69 542 PRO A CA 1
ATOM 4093 C C . PRO A 1 542 ? 48.484 -0.113 -23.639 1.00 90.69 542 PRO A C 1
ATOM 4095 O O . PRO A 1 542 ? 47.623 0.622 -23.151 1.00 90.69 542 PRO A O 1
ATOM 4098 N N . ASP A 1 543 ? 49.746 0.286 -23.800 1.00 90.75 543 ASP A N 1
ATOM 4099 C CA . ASP A 1 543 ? 50.169 1.647 -23.459 1.00 90.75 543 ASP A CA 1
ATOM 4100 C C . ASP A 1 543 ? 49.418 2.678 -24.320 1.00 90.75 543 ASP A C 1
ATOM 4102 O O . ASP A 1 543 ? 49.357 2.559 -25.545 1.00 90.75 543 ASP A O 1
ATOM 4106 N N . GLY A 1 544 ? 48.829 3.688 -23.674 1.00 92.12 544 GLY A N 1
ATOM 4107 C CA . GLY A 1 544 ? 48.004 4.702 -24.328 1.00 92.12 544 GLY A CA 1
ATOM 4108 C C . GLY A 1 544 ? 46.985 5.349 -23.386 1.00 92.12 544 GLY A C 1
ATOM 4109 O O . GLY A 1 544 ? 46.929 5.050 -22.192 1.00 92.12 544 GLY A O 1
ATOM 4110 N N . GLU A 1 545 ? 46.141 6.224 -23.939 1.00 92.88 545 GLU A N 1
ATOM 4111 C CA . GLU A 1 545 ? 45.204 7.046 -23.156 1.00 92.88 545 GLU A CA 1
ATOM 4112 C C . GLU A 1 545 ? 44.201 6.218 -22.335 1.00 92.88 545 GLU A C 1
ATOM 4114 O O . GLU A 1 545 ? 43.825 6.625 -21.236 1.00 92.88 545 GLU A O 1
ATOM 4119 N N . ALA A 1 546 ? 43.785 5.044 -22.825 1.00 91.44 546 ALA A N 1
ATOM 4120 C CA . ALA A 1 546 ? 42.839 4.175 -22.122 1.00 91.44 546 ALA A CA 1
ATOM 4121 C C . ALA A 1 546 ? 43.441 3.586 -20.834 1.00 91.44 546 ALA A C 1
ATOM 4123 O O . ALA A 1 546 ? 42.775 3.547 -19.799 1.00 91.44 546 ALA A O 1
ATOM 4124 N N . LYS A 1 547 ? 44.724 3.200 -20.871 1.00 94.56 547 LYS A N 1
ATOM 4125 C CA . LYS A 1 547 ? 45.473 2.732 -19.698 1.00 94.56 547 LYS A CA 1
ATOM 4126 C C . LYS A 1 547 ? 45.656 3.849 -18.677 1.00 94.56 547 LYS A C 1
ATOM 4128 O O . LYS A 1 547 ? 45.356 3.657 -17.500 1.00 94.56 547 LYS A O 1
ATOM 4133 N N . ASP A 1 548 ? 46.051 5.038 -19.130 1.00 95.00 548 ASP A N 1
ATOM 4134 C CA . ASP A 1 548 ? 46.182 6.217 -18.265 1.00 95.00 548 ASP A CA 1
ATOM 4135 C C . ASP A 1 548 ? 44.851 6.579 -17.592 1.00 95.00 548 ASP A C 1
ATOM 4137 O O . ASP A 1 548 ? 44.806 6.963 -16.419 1.00 95.00 548 ASP A O 1
ATOM 4141 N N . ALA A 1 549 ? 43.748 6.461 -18.330 1.00 92.50 549 ALA A N 1
ATOM 4142 C CA . ALA A 1 549 ? 42.408 6.730 -17.834 1.00 92.50 549 ALA A CA 1
ATOM 4143 C C . ALA A 1 549 ? 41.937 5.677 -16.819 1.00 92.50 549 ALA A C 1
ATOM 4145 O O . ALA A 1 549 ? 41.374 6.050 -15.786 1.00 92.50 549 ALA A O 1
ATOM 4146 N N . ALA A 1 550 ? 42.229 4.393 -17.054 1.00 92.81 550 ALA A N 1
ATOM 4147 C CA . ALA A 1 550 ? 41.963 3.313 -16.107 1.00 92.81 550 ALA A CA 1
ATOM 4148 C C . ALA A 1 550 ? 42.755 3.491 -14.799 1.00 92.81 550 ALA A C 1
ATOM 4150 O O . ALA A 1 550 ? 42.178 3.431 -13.715 1.00 92.81 550 ALA A O 1
ATOM 4151 N N . VAL A 1 551 ? 44.052 3.810 -14.876 1.00 93.50 551 VAL A N 1
ATOM 4152 C CA . VAL A 1 551 ? 44.891 4.079 -13.692 1.00 93.50 551 VAL A CA 1
ATOM 4153 C C . VAL A 1 551 ? 44.347 5.263 -12.887 1.00 93.50 551 VAL A C 1
ATOM 4155 O O . VAL A 1 551 ? 44.161 5.149 -11.675 1.00 93.50 551 VAL A O 1
ATOM 4158 N N . LYS A 1 552 ? 43.985 6.371 -13.552 1.00 91.50 552 LYS A N 1
ATOM 4159 C CA . LYS A 1 552 ? 43.321 7.518 -12.902 1.00 91.50 552 LYS A CA 1
ATOM 4160 C C . LYS A 1 552 ? 41.990 7.130 -12.253 1.00 91.50 552 LYS A C 1
ATOM 4162 O O . LYS A 1 552 ? 41.644 7.666 -11.202 1.00 91.50 552 LYS A O 1
ATOM 4167 N N . GLY A 1 553 ? 41.234 6.222 -12.870 1.00 88.19 553 GLY A N 1
ATOM 4168 C CA . GLY A 1 553 ? 39.991 5.689 -12.315 1.00 88.19 553 GLY A CA 1
ATOM 4169 C C . GLY A 1 553 ? 40.211 4.877 -11.035 1.00 88.19 553 GLY A C 1
ATOM 4170 O O . GLY A 1 553 ? 39.505 5.098 -10.053 1.00 88.19 553 GLY A O 1
ATOM 4171 N N . ILE A 1 554 ? 41.242 4.025 -11.001 1.00 89.50 554 ILE A N 1
ATOM 4172 C CA . ILE A 1 554 ? 41.650 3.267 -9.804 1.00 89.50 554 ILE A CA 1
ATOM 4173 C C . ILE A 1 554 ? 42.077 4.216 -8.677 1.00 89.50 554 ILE 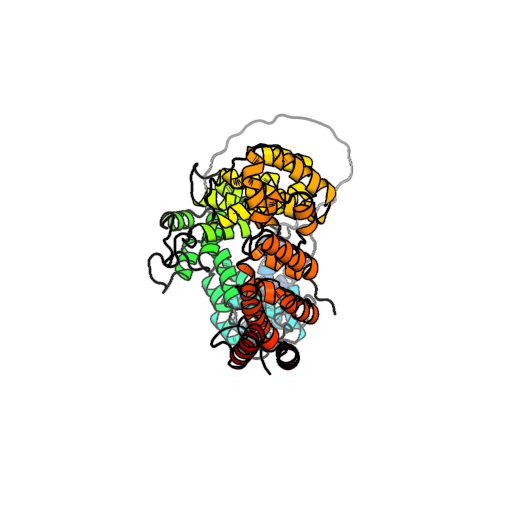A C 1
ATOM 4175 O O . ILE A 1 554 ? 41.662 4.047 -7.531 1.00 89.50 554 ILE A O 1
ATOM 4179 N N . GLU A 1 555 ? 42.882 5.237 -8.985 1.00 87.06 555 GLU A N 1
ATOM 4180 C CA . GLU A 1 555 ? 43.286 6.254 -8.005 1.00 87.06 555 GLU A CA 1
ATOM 4181 C C . GLU A 1 555 ? 42.092 7.033 -7.449 1.00 87.06 555 GLU A C 1
ATOM 4183 O O . GLU A 1 555 ? 42.080 7.403 -6.274 1.00 87.06 555 GLU A O 1
ATOM 4188 N N . PHE A 1 556 ? 41.094 7.301 -8.293 1.00 83.94 556 PHE A N 1
ATOM 4189 C CA . PHE A 1 556 ? 39.855 7.945 -7.881 1.00 83.94 556 PHE A CA 1
ATOM 4190 C C . PHE A 1 556 ? 39.033 7.039 -6.953 1.00 83.94 556 PHE A C 1
ATOM 4192 O O . PHE A 1 556 ? 38.593 7.504 -5.905 1.00 83.94 556 PHE A O 1
ATOM 4199 N N . ALA A 1 557 ? 38.882 5.753 -7.283 1.00 81.25 557 ALA A N 1
ATOM 4200 C CA . ALA A 1 557 ? 38.187 4.778 -6.437 1.00 81.25 557 ALA A CA 1
ATOM 4201 C C . ALA A 1 557 ? 38.867 4.608 -5.064 1.00 81.25 557 ALA A C 1
ATOM 4203 O O . ALA A 1 557 ? 38.204 4.625 -4.028 1.00 81.25 557 ALA A O 1
ATOM 4204 N N . GLY A 1 558 ? 40.203 4.534 -5.035 1.00 72.88 558 GLY A N 1
ATOM 4205 C CA . GLY A 1 558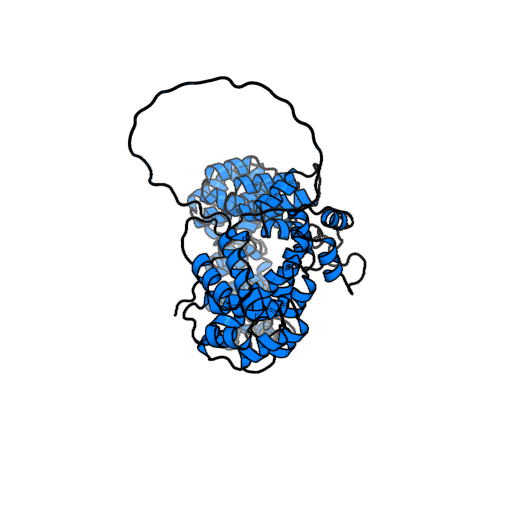 ? 40.984 4.349 -3.807 1.00 72.88 558 GLY A CA 1
ATOM 4206 C C . GLY A 1 558 ? 40.964 5.534 -2.832 1.00 72.88 558 GLY A C 1
ATOM 4207 O O . GLY A 1 558 ? 41.323 5.366 -1.669 1.00 72.88 558 GLY A O 1
ATOM 4208 N N . LYS A 1 559 ? 40.534 6.726 -3.271 1.00 72.62 559 LYS A N 1
ATOM 4209 C CA . LYS A 1 559 ? 40.377 7.910 -2.406 1.00 72.62 559 LYS A CA 1
ATOM 4210 C C . LYS A 1 559 ? 39.071 7.909 -1.605 1.00 72.62 559 LYS A C 1
ATOM 4212 O O . LYS A 1 559 ? 38.926 8.753 -0.723 1.00 72.62 559 LYS A O 1
ATOM 4217 N N . GLY A 1 560 ? 38.164 6.966 -1.879 1.00 56.91 560 GLY A N 1
ATOM 4218 C CA . GLY A 1 560 ? 36.823 6.926 -1.305 1.00 56.91 560 GLY A CA 1
ATOM 4219 C C . GLY A 1 560 ? 35.953 8.093 -1.786 1.00 56.91 560 GLY A C 1
ATOM 4220 O O . GLY A 1 560 ? 36.424 9.202 -2.034 1.00 56.91 560 GLY A O 1
ATOM 4221 N N . TYR A 1 561 ? 34.650 7.864 -1.914 1.00 43.94 561 TYR A N 1
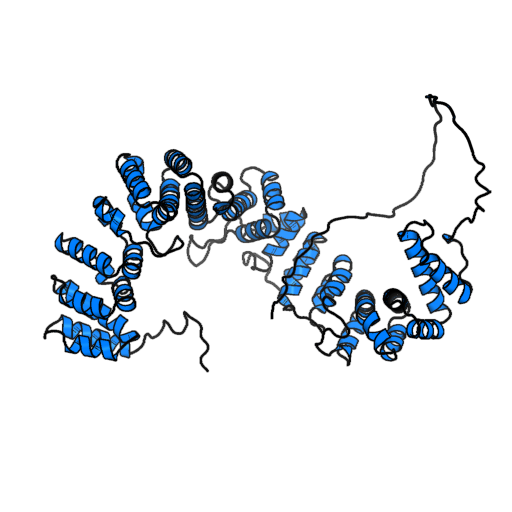ATOM 4222 C CA . TYR A 1 561 ? 33.693 8.962 -2.016 1.00 43.94 561 TYR A CA 1
ATOM 4223 C C . TYR A 1 561 ? 33.665 9.716 -0.672 1.00 43.94 561 TYR A C 1
ATOM 4225 O O . TYR A 1 561 ? 33.316 9.101 0.339 1.00 43.94 561 TYR A O 1
ATOM 4233 N N . PRO A 1 562 ? 33.922 11.037 -0.608 1.00 39.91 562 PRO A N 1
ATOM 4234 C CA . PRO A 1 562 ? 33.337 11.852 0.447 1.00 39.91 562 PRO A CA 1
ATOM 4235 C C . PRO A 1 562 ? 31.823 11.899 0.181 1.00 39.91 562 PRO A C 1
ATOM 4237 O O . PRO A 1 562 ? 31.331 12.760 -0.541 1.00 39.91 562 PRO A O 1
ATOM 4240 N N . GLY A 1 563 ? 31.105 10.900 0.697 1.00 43.66 563 GLY A N 1
ATOM 4241 C CA . GLY A 1 563 ? 29.651 10.764 0.587 1.00 43.66 563 GLY A CA 1
ATOM 4242 C C . GLY A 1 563 ? 29.176 9.881 -0.569 1.00 43.66 563 GLY A C 1
ATOM 4243 O O . GLY A 1 563 ? 28.851 10.379 -1.640 1.00 43.66 563 GLY A O 1
ATOM 4244 N N . SER A 1 564 ? 29.128 8.563 -0.356 1.00 38.19 564 SER A N 1
ATOM 4245 C CA . SER A 1 564 ? 28.000 7.672 -0.710 1.00 38.19 564 SER A CA 1
ATOM 4246 C C . SER A 1 564 ? 28.445 6.206 -0.790 1.00 38.19 564 SER A C 1
ATOM 4248 O O . SER A 1 564 ? 29.273 5.822 -1.612 1.00 38.19 564 SER A O 1
ATOM 4250 N N . SER A 1 565 ? 27.896 5.398 0.121 1.00 33.50 565 SER A N 1
ATOM 4251 C CA . SER A 1 565 ? 27.393 4.019 -0.078 1.00 33.50 565 SER A CA 1
ATOM 4252 C C . SER A 1 565 ? 27.315 3.240 1.240 1.00 33.50 565 SER A C 1
ATOM 4254 O O . SER A 1 565 ? 26.507 2.324 1.332 1.00 33.50 565 SER A O 1
ATOM 4256 N N . SER A 1 566 ? 28.026 3.655 2.298 1.00 31.50 566 SER A N 1
ATOM 4257 C CA . SER A 1 566 ? 27.840 3.082 3.644 1.00 31.50 566 SER A CA 1
ATOM 4258 C C . SER A 1 566 ? 26.521 3.492 4.319 1.00 31.50 566 SER A C 1
ATOM 4260 O O . SER A 1 566 ? 26.083 2.805 5.232 1.00 31.50 566 SER A O 1
ATOM 4262 N N . ASP A 1 567 ? 25.859 4.554 3.842 1.00 33.84 567 ASP A N 1
ATOM 4263 C CA . ASP A 1 567 ? 24.598 5.064 4.413 1.00 33.84 567 ASP A CA 1
ATOM 4264 C C . ASP A 1 567 ? 23.338 4.700 3.602 1.00 33.84 567 ASP A C 1
ATOM 4266 O O . ASP A 1 567 ? 22.234 5.073 3.990 1.00 33.84 567 ASP A O 1
ATOM 4270 N N . LEU A 1 568 ? 23.462 3.974 2.481 1.00 34.41 568 LEU A N 1
ATOM 4271 C CA . LEU A 1 568 ? 22.302 3.607 1.643 1.00 34.41 568 LEU A CA 1
ATOM 4272 C C . LEU A 1 568 ? 21.793 2.178 1.865 1.00 34.41 568 LEU A C 1
ATOM 4274 O O . LEU A 1 568 ? 20.636 1.897 1.567 1.00 34.41 568 LEU A O 1
ATOM 4278 N N . PHE A 1 569 ? 22.599 1.301 2.462 1.00 35.62 569 PHE A N 1
ATOM 4279 C CA . PHE A 1 569 ? 22.149 -0.009 2.930 1.00 35.62 569 PHE A CA 1
ATOM 4280 C C . PHE A 1 569 ? 22.660 -0.213 4.348 1.00 35.62 569 PHE A C 1
ATOM 4282 O O . PHE A 1 569 ? 23.775 -0.679 4.564 1.00 35.62 569 PHE A O 1
ATOM 4289 N N . GLY A 1 570 ? 21.843 0.203 5.317 1.00 33.38 570 GLY A N 1
ATOM 4290 C CA . GLY A 1 570 ? 22.144 0.069 6.733 1.00 33.38 570 GLY A CA 1
ATOM 4291 C C . GLY A 1 570 ? 22.442 -1.380 7.107 1.00 33.38 570 GLY A C 1
ATOM 4292 O O . GLY A 1 570 ? 21.538 -2.196 7.266 1.00 33.38 570 GLY A O 1
ATOM 4293 N N . THR A 1 571 ? 23.718 -1.674 7.316 1.00 30.91 571 THR A N 1
ATOM 4294 C CA . THR A 1 571 ? 24.158 -2.774 8.170 1.00 30.91 571 THR A CA 1
ATOM 4295 C C . THR A 1 571 ? 24.978 -2.172 9.302 1.00 30.91 571 THR A C 1
ATOM 4297 O O . THR A 1 571 ? 25.950 -1.468 9.015 1.00 30.91 571 THR A O 1
ATOM 4300 N N . PRO A 1 572 ? 24.619 -2.406 10.575 1.00 31.70 572 PRO A N 1
ATOM 4301 C CA . PRO A 1 572 ? 25.432 -1.943 11.683 1.00 31.70 572 PRO A CA 1
ATOM 4302 C C . PRO A 1 572 ? 26.736 -2.749 11.700 1.00 31.70 572 PRO A C 1
ATOM 4304 O O . PRO A 1 572 ? 26.717 -3.980 11.674 1.00 31.70 572 PRO A O 1
ATOM 4307 N N . GLY A 1 573 ? 27.868 -2.042 11.702 1.00 33.91 573 GLY A N 1
ATOM 4308 C CA . GLY A 1 573 ? 29.161 -2.631 12.047 1.00 33.91 573 GLY A CA 1
ATOM 4309 C C . GLY A 1 573 ? 29.179 -3.118 13.507 1.00 33.91 573 GLY A C 1
ATOM 4310 O O . GLY A 1 573 ? 28.277 -2.757 14.263 1.00 33.91 573 GLY A O 1
ATOM 4311 N N . PRO A 1 574 ? 30.166 -3.955 13.873 1.00 39.75 574 PRO A N 1
ATOM 4312 C CA . PRO A 1 574 ? 30.181 -4.749 15.106 1.00 39.75 574 PRO A CA 1
ATOM 4313 C C . PRO A 1 574 ? 30.055 -3.952 16.406 1.00 39.75 574 PRO A C 1
ATOM 4315 O O . PRO A 1 574 ? 30.568 -2.809 16.463 1.00 39.75 574 PRO A O 1
#